Protein AF-0000000072193756 (afdb_homodimer)

InterPro domains:
  IPR000595 Cyclic nucleotide-binding domain [PF00027] (30-117)
  IPR000595 Cyclic nucleotide-binding domain [PS50042] (3-131)
  IPR000595 Cyclic nucleotide-binding domain [SM00100] (12-129)
  IPR000595 Cyclic nucleotide-binding domain [cd00038] (17-125)
  IPR012318 Crp-type HTH domain [PF13545] (149-224)
  IPR012318 Crp-type HTH domain [PS51063] (144-220)
  IPR012318 Crp-type HTH domain [SM00419] (170-218)
  IPR014710 RmlC-like jelly roll fold [G3DSA:2.60.120.10] (6-139)
  IPR018490 Cyclic nucleotide-binding domain superfamily [SSF51206] (18-136)
  IPR036388 Winged helix-like DNA-binding domain superfamily [G3DSA:1.10.10.10] (145-218)
  IPR036390 Winged helix DNA-binding domain superfamily [SSF46785] (145-225)
  IPR050397 Global Transcriptional Regulators in Environmental Response [PTHR24567] (26-228)

pLDDT: mean 81.19, std 16.01, range [28.17, 98.62]

Solvent-accessible surface area (backbone atoms only — not comparable to full-atom values): 24201 Å² total; per-residue (Å²): 123,89,68,69,61,64,57,71,70,60,48,68,42,66,96,39,59,68,56,42,54,56,49,58,70,70,24,48,80,44,82,39,48,58,67,37,68,77,48,47,52,62,36,80,19,52,35,32,37,36,28,70,37,43,36,32,39,33,29,37,68,34,94,86,66,46,51,29,45,80,44,77,44,41,55,33,34,71,47,50,64,51,25,23,87,41,100,39,53,27,81,41,25,33,32,23,74,28,60,24,34,34,30,41,32,45,31,69,60,48,53,51,51,35,66,74,28,50,72,56,42,50,46,52,44,47,52,50,15,38,50,44,53,43,50,51,52,52,52,52,42,61,64,44,55,66,61,39,36,47,41,50,51,55,49,58,60,29,32,76,61,51,68,40,72,70,40,42,78,32,63,41,68,42,84,59,70,52,49,55,58,57,49,9,20,48,47,60,54,48,43,69,58,40,50,51,44,51,50,50,38,32,74,70,54,34,32,45,78,58,90,45,41,43,27,35,46,28,43,53,58,43,51,47,52,52,71,44,72,80,66,82,122,126,88,68,69,60,65,55,72,70,61,49,68,43,67,95,38,58,69,57,43,53,55,48,59,70,71,25,47,81,45,81,39,49,58,68,38,68,77,48,48,51,63,36,81,19,50,35,32,36,37,27,70,36,44,35,32,38,33,29,37,68,33,95,85,67,45,53,30,47,80,43,77,45,42,55,31,35,70,46,52,64,51,25,22,89,42,101,38,53,27,79,42,23,34,31,24,73,28,62,25,33,36,31,41,30,45,30,70,62,49,53,50,50,35,65,73,28,51,72,55,41,51,44,51,43,48,52,50,15,39,49,42,53,45,51,50,51,52,53,49,42,60,67,42,53,67,60,40,35,48,43,51,50,56,48,57,61,29,32,76,61,51,69,42,72,70,39,43,79,32,62,40,68,40,84,59,72,52,50,56,58,56,50,9,20,47,48,59,53,47,42,70,58,40,51,51,46,50,50,49,38,33,74,71,54,36,31,44,76,57,88,46,40,42,27,36,45,28,44,55,59,42,51,47,53,53,70,44,72,80,67,83,120

Secondary structure (DSSP, 8-state):
----GGG----TTTT-HHHHHHHHHHSEEEEE-TT-EEE-TTSB--EEEEEEESEEEEEEE-TTS-EEEEEEEETT-EE-HHHHTTT-B-SSEEEESSSEEEEEEEHHHHHHHHHH-HHHHHHHHHHHHHHHHHHHHHHHHTTS-HHHHHHHHHHHHTHHHHTSGGGGGS-EE-SS---HHHHHHHTTS-HHHHHHHHHHHHHTTSEEEETTEEEES-HHHHHHHHHS-----/----GGG----TTTT-HHHHHHHHHHSEEEEE-TT-EEE-TTSB--EEEEEEESEEEEEEE-TTS-EEEEEEEETT-EE--TTTTTT-B-SSEEEESSSEEEEEEEHHHHHHHHHH-HHHHHHHHHHHHHHHHHHHHHHHHTTS-HHHHHHHHHHHHTHHHHTSGGGGGS-EE-SS---HHHHHHHTTS-HHHHHHHHHHHHHTTSEEEETTEEEES-HHHHHHHHHS-----

Structure (mmCIF, N/CA/C/O backbone):
data_AF-0000000072193756-model_v1
#
loop_
_entity.id
_entity.type
_entity.pdbx_description
1 polymer 'cAMP-binding proteins-catabolite gene activator and regulatory subunit of cAMP-dependent protein kinases'
#
loop_
_atom_site.group_PDB
_atom_site.id
_atom_site.type_symbol
_atom_site.label_atom_id
_atom_site.label_alt_id
_atom_site.label_comp_id
_atom_site.label_asym_id
_atom_site.label_entity_id
_atom_site.label_seq_id
_atom_site.pdbx_PDB_ins_code
_atom_site.Cartn_x
_atom_site.Cartn_y
_atom_site.Cartn_z
_atom_site.occupancy
_atom_site.B_iso_or_equiv
_atom_site.auth_seq_id
_atom_site.auth_comp_id
_atom_site.auth_asym_id
_atom_site.auth_atom_id
_atom_site.pdbx_PDB_model_num
ATOM 1 N N . MET A 1 1 ? -7.652 11.664 -15.828 1 28.17 1 MET A N 1
ATOM 2 C CA . MET A 1 1 ? -8.633 11.367 -14.789 1 28.17 1 MET A CA 1
ATOM 3 C C . MET A 1 1 ? -8.031 10.461 -13.719 1 28.17 1 MET A C 1
ATOM 5 O O . MET A 1 1 ? -7.395 9.453 -14.031 1 28.17 1 MET A O 1
ATOM 9 N N . ARG A 1 2 ? -7.559 10.906 -12.633 1 35.88 2 ARG A N 1
ATOM 10 C CA . ARG A 1 2 ? -6.918 10.188 -11.531 1 35.88 2 ARG A CA 1
ATOM 11 C C . ARG A 1 2 ? -7.707 8.93 -11.172 1 35.88 2 ARG A C 1
ATOM 13 O O . ARG A 1 2 ? -8.875 9.016 -10.797 1 35.88 2 ARG A O 1
ATOM 20 N N . SER A 1 3 ? -7.66 7.91 -11.945 1 38.78 3 SER A N 1
ATOM 21 C CA . SER A 1 3 ? -8.367 6.637 -12.078 1 38.78 3 SER A CA 1
ATOM 22 C C . SER A 1 3 ? -8.555 5.969 -10.719 1 38.78 3 SER A C 1
ATOM 24 O O . SER A 1 3 ? -7.602 5.844 -9.945 1 38.78 3 SER A O 1
ATOM 26 N N . PHE A 1 4 ? -9.734 6.484 -10.109 1 39.06 4 PHE A N 1
ATOM 27 C CA . PHE A 1 4 ? -10.312 5.609 -9.094 1 39.06 4 PHE A CA 1
ATOM 28 C C . PHE A 1 4 ? -10.25 4.152 -9.539 1 39.06 4 PHE A C 1
ATOM 30 O O . PHE A 1 4 ? -11.234 3.42 -9.414 1 39.06 4 PHE A O 1
ATOM 37 N N . TRP A 1 5 ? -9.242 3.873 -10.367 1 43.94 5 TRP A N 1
ATOM 38 C CA . TRP A 1 5 ? -9.008 2.559 -10.953 1 43.94 5 TRP A CA 1
ATOM 39 C C . TRP A 1 5 ? -9.148 1.461 -9.906 1 43.94 5 TRP A C 1
ATOM 41 O O . TRP A 1 5 ? -9.477 0.318 -10.234 1 43.94 5 TRP A O 1
ATOM 51 N N . HIS A 1 6 ? -8.891 1.824 -8.664 1 46.16 6 HIS A N 1
ATOM 52 C CA . HIS A 1 6 ? -8.766 0.816 -7.617 1 46.16 6 HIS A CA 1
ATOM 53 C C . HIS A 1 6 ? -10.133 0.345 -7.141 1 46.16 6 HIS A C 1
ATOM 55 O O . HIS A 1 6 ? -10.234 -0.624 -6.383 1 46.16 6 HIS A O 1
ATOM 61 N N . LEU A 1 7 ? -11.062 1.219 -7.555 1 44.72 7 LEU A N 1
ATOM 62 C CA . LEU A 1 7 ? -12.43 0.83 -7.246 1 44.72 7 LEU A CA 1
ATOM 63 C C . LEU A 1 7 ? -12.867 -0.346 -8.117 1 44.72 7 LEU A C 1
ATOM 65 O O . LEU A 1 7 ? -14.008 -0.806 -8.016 1 44.72 7 LEU A O 1
ATOM 69 N N . GLU A 1 8 ? -12.188 -0.635 -9.102 1 47.22 8 GLU A N 1
ATOM 70 C CA . GLU A 1 8 ? -12.688 -1.6 -10.078 1 47.22 8 GLU A CA 1
ATOM 71 C C . GLU A 1 8 ? -12.992 -2.941 -9.422 1 47.22 8 GLU A C 1
ATOM 73 O O . GLU A 1 8 ? -12.07 -3.662 -9.016 1 47.22 8 GLU A O 1
ATOM 78 N N . LYS A 1 9 ? -14.219 -2.912 -8.758 1 56.91 9 LYS A N 1
ATOM 79 C CA . LYS A 1 9 ? -14.656 -3.982 -7.867 1 56.91 9 LYS A CA 1
ATOM 80 C C . LYS A 1 9 ? -15.344 -5.102 -8.648 1 56.91 9 LYS A C 1
ATOM 82 O O . LYS A 1 9 ? -16.344 -4.871 -9.312 1 56.91 9 LYS A O 1
ATOM 87 N N . GLY A 1 10 ? -14.93 -5.773 -9.672 1 70.69 10 GLY A N 1
ATOM 88 C CA . GLY A 1 10 ? -15.562 -7.051 -9.969 1 70.69 10 GLY A CA 1
ATOM 89 C C . GLY A 1 10 ? -15.359 -8.086 -8.883 1 70.69 10 GLY A C 1
ATOM 90 O O . GLY A 1 10 ? -14.75 -7.797 -7.852 1 70.69 10 GLY A O 1
ATOM 91 N N . ASP A 1 11 ? -16.203 -9.117 -9.086 1 87.81 11 ASP A N 1
ATOM 92 C CA . ASP A 1 11 ? -16.016 -10.242 -8.172 1 87.81 11 ASP A CA 1
ATOM 93 C C . ASP A 1 11 ? -14.609 -10.812 -8.281 1 87.81 11 ASP A C 1
ATOM 95 O O . ASP A 1 11 ? -14.07 -10.961 -9.383 1 87.81 11 ASP A O 1
ATOM 99 N N . PHE A 1 12 ? -14.008 -10.992 -7.145 1 93.5 12 PHE A N 1
ATOM 100 C CA . PHE A 1 12 ? -12.664 -11.562 -7.062 1 93.5 12 PHE A CA 1
ATOM 101 C C . PHE A 1 12 ? -12.539 -12.781 -7.969 1 93.5 12 PHE A C 1
ATOM 103 O O . PHE A 1 12 ? -11.484 -13.023 -8.555 1 93.5 12 PHE A O 1
ATOM 110 N N . PHE A 1 13 ? -13.602 -13.484 -8.125 1 96.06 13 PHE A N 1
ATOM 111 C CA . PHE A 1 13 ? -13.539 -14.758 -8.828 1 96.06 13 PHE A CA 1
ATOM 112 C C . PHE A 1 13 ? -14.07 -14.625 -10.25 1 96.06 13 PHE A C 1
ATOM 114 O O . PHE A 1 13 ? -14.328 -15.633 -10.914 1 96.06 13 PHE A O 1
ATOM 121 N N . ASP A 1 14 ? -14.242 -13.422 -10.656 1 92.25 14 ASP A N 1
ATOM 122 C CA . ASP A 1 14 ? -14.719 -13.242 -12.031 1 92.25 14 ASP A CA 1
ATOM 123 C C . ASP A 1 14 ? -13.789 -13.922 -13.031 1 92.25 14 ASP A C 1
ATOM 125 O O . ASP A 1 14 ? -12.586 -13.648 -13.047 1 92.25 14 ASP A O 1
ATOM 129 N N . GLY A 1 15 ? -14.305 -14.82 -13.875 1 94.19 15 GLY A N 1
ATOM 130 C CA . GLY A 1 15 ? -13.523 -15.5 -14.891 1 94.19 15 GLY A CA 1
ATOM 131 C C . GLY A 1 15 ? -12.867 -16.766 -14.391 1 94.19 15 GLY A C 1
ATOM 132 O O . GLY A 1 15 ? -12.242 -17.5 -15.164 1 94.19 15 GLY A O 1
ATOM 133 N N . ILE A 1 16 ? -12.984 -17.047 -13.133 1 96 16 ILE A N 1
ATOM 134 C CA . ILE A 1 16 ? -12.453 -18.266 -12.539 1 96 16 ILE A CA 1
ATOM 135 C C . ILE A 1 16 ? -13.492 -18.875 -11.586 1 96 16 ILE A C 1
ATOM 137 O O . ILE A 1 16 ? -13.172 -19.172 -10.438 1 96 16 ILE A O 1
ATOM 141 N N . GLU A 1 17 ? -14.602 -19.125 -12.078 1 95.69 17 GLU A N 1
ATOM 142 C CA . GLU A 1 17 ? -15.758 -19.562 -11.297 1 95.69 17 GLU A CA 1
ATOM 143 C C . GLU A 1 17 ? -15.477 -20.906 -10.617 1 95.69 17 GLU A C 1
ATOM 145 O O . GLU A 1 17 ? -15.961 -21.156 -9.516 1 95.69 17 GLU A O 1
ATOM 150 N N . GLU A 1 18 ? -14.711 -21.75 -11.281 1 95.88 18 GLU A N 1
ATOM 151 C CA . GLU A 1 18 ? -14.367 -23.047 -10.68 1 95.88 18 GLU A CA 1
ATOM 152 C C . GLU A 1 18 ? -13.594 -22.859 -9.375 1 95.88 18 GLU A C 1
ATOM 154 O O . GLU A 1 18 ? -13.812 -23.578 -8.414 1 95.88 18 GLU A O 1
ATOM 159 N N . CYS A 1 19 ? -12.734 -21.891 -9.359 1 96.56 19 CYS A N 1
ATOM 160 C CA . CYS A 1 19 ? -11.977 -21.594 -8.148 1 96.56 19 CYS A CA 1
ATOM 161 C C . CYS A 1 19 ? -12.891 -21.094 -7.035 1 96.56 19 CYS A C 1
ATOM 163 O O . CYS A 1 19 ? -12.664 -21.406 -5.863 1 96.56 19 CYS A O 1
ATOM 165 N N . LYS A 1 20 ? -13.898 -20.328 -7.453 1 96.38 20 LYS A N 1
ATOM 166 C CA . LYS A 1 20 ? -14.859 -19.844 -6.465 1 96.38 20 LYS A CA 1
ATOM 167 C C . LYS A 1 20 ? -15.555 -21.016 -5.77 1 96.38 20 LYS A C 1
ATOM 169 O O . LYS A 1 20 ? -15.672 -21.031 -4.543 1 96.38 20 LYS A O 1
ATOM 174 N N . GLU A 1 21 ? -15.977 -21.953 -6.531 1 96.56 21 GLU A N 1
ATOM 175 C CA . GLU A 1 21 ? -16.656 -23.125 -5.992 1 96.56 21 GLU A CA 1
ATOM 176 C C . GLU A 1 21 ? -15.766 -23.891 -5.012 1 96.56 21 GLU A C 1
ATOM 178 O O . GLU A 1 21 ? -16.203 -24.25 -3.922 1 96.56 21 GLU A O 1
ATOM 183 N N . HIS A 1 22 ? -14.516 -24.094 -5.406 1 96.56 22 HIS A N 1
ATOM 184 C CA . HIS A 1 22 ? -13.562 -24.781 -4.539 1 96.56 22 HIS A CA 1
ATOM 185 C C . HIS A 1 22 ? -13.32 -23.984 -3.254 1 96.56 22 HIS A C 1
ATOM 187 O O . HIS A 1 22 ? -13.273 -24.562 -2.166 1 96.56 22 HIS A O 1
ATOM 193 N N . PHE A 1 23 ? -13.18 -22.656 -3.432 1 97.31 23 PHE A N 1
ATOM 194 C CA . PHE A 1 23 ? -12.961 -21.781 -2.289 1 97.31 23 PHE A CA 1
ATOM 195 C C . PHE A 1 23 ? -14.125 -21.859 -1.31 1 97.31 23 PHE A C 1
ATOM 197 O O . PHE A 1 23 ? -13.93 -22.125 -0.121 1 97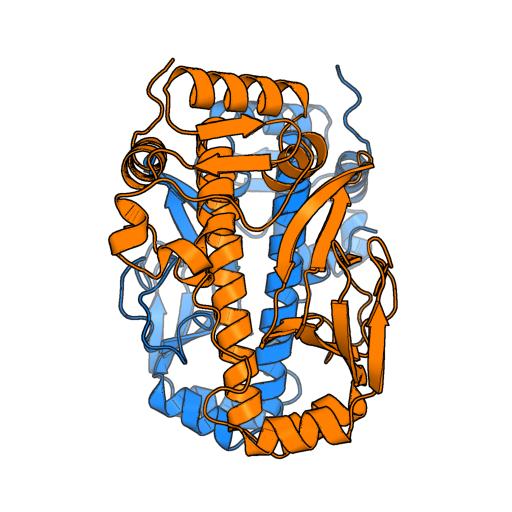.31 23 PHE A O 1
ATOM 204 N N . LEU A 1 24 ? -15.336 -21.688 -1.81 1 97 24 LEU A N 1
ATOM 205 C CA . LEU A 1 24 ? -16.531 -21.656 -0.97 1 97 24 LEU A CA 1
ATOM 206 C C . LEU A 1 24 ? -16.781 -23 -0.307 1 97 24 LEU A C 1
ATOM 208 O O . LEU A 1 24 ? -17.234 -23.062 0.834 1 97 24 LEU A O 1
ATOM 212 N N . HIS A 1 25 ? -16.438 -24.031 -0.999 1 96.31 25 HIS A N 1
ATOM 213 C CA . HIS A 1 25 ? -16.625 -25.375 -0.464 1 96.31 25 HIS A CA 1
ATOM 214 C C . HIS A 1 25 ? -15.703 -25.625 0.723 1 96.31 25 HIS A C 1
ATOM 216 O O . HIS A 1 25 ? -16.062 -26.359 1.653 1 96.31 25 HIS A O 1
ATOM 222 N N . SER A 1 26 ? -14.57 -25.062 0.693 1 97.12 26 SER A N 1
ATOM 223 C CA . SER A 1 26 ? -13.555 -25.328 1.712 1 97.12 26 SER A CA 1
ATOM 224 C C . SER A 1 26 ? -13.602 -24.266 2.812 1 97.12 26 SER A C 1
ATOM 226 O O . SER A 1 26 ? -12.922 -24.406 3.834 1 97.12 26 SER A O 1
ATOM 228 N N . ALA A 1 27 ? -14.398 -23.234 2.6 1 98.19 27 ALA A N 1
ATOM 229 C CA . ALA A 1 27 ? -14.406 -22.094 3.512 1 98.19 27 ALA A CA 1
ATOM 230 C C . ALA A 1 27 ? -15.547 -22.203 4.523 1 98.19 27 ALA A C 1
ATOM 232 O O . ALA A 1 27 ? -16.516 -22.922 4.293 1 98.19 27 ALA A O 1
ATOM 233 N N . GLN A 1 28 ? -15.43 -21.578 5.633 1 98.38 28 GLN A N 1
ATOM 234 C CA . GLN A 1 28 ? -16.469 -21.484 6.652 1 98.38 28 GLN A CA 1
ATOM 235 C C . GLN A 1 28 ? -17.312 -20.219 6.453 1 98.38 28 GLN A C 1
ATOM 237 O O . GLN A 1 28 ? -16.781 -19.109 6.367 1 98.38 28 GLN A O 1
ATOM 242 N N . ARG A 1 29 ? -18.609 -20.453 6.379 1 98.19 29 ARG A N 1
ATOM 243 C CA . ARG A 1 29 ? -19.531 -19.328 6.273 1 98.19 29 ARG A CA 1
ATOM 244 C C . ARG A 1 29 ? -19.75 -18.672 7.633 1 98.19 29 ARG A C 1
ATOM 246 O O . ARG A 1 29 ? -20 -19.359 8.625 1 98.19 29 ARG A O 1
ATOM 253 N N . ILE A 1 30 ? -19.625 -17.344 7.703 1 98.44 30 ILE A N 1
ATOM 254 C CA . ILE A 1 30 ? -19.781 -16.578 8.938 1 98.44 30 ILE A CA 1
ATOM 255 C C . ILE A 1 30 ? -20.766 -15.438 8.727 1 98.44 30 ILE A C 1
ATOM 257 O O . ILE A 1 30 ? -20.641 -14.672 7.77 1 98.44 30 ILE A O 1
ATOM 261 N N . GLU A 1 31 ? -21.719 -15.336 9.555 1 98.38 31 GLU A N 1
ATOM 262 C CA . GLU A 1 31 ? -22.656 -14.219 9.562 1 98.38 31 GLU A CA 1
ATOM 263 C C . GLU A 1 31 ? -22.281 -13.18 10.609 1 98.38 31 GLU A C 1
ATOM 265 O O . GLU A 1 31 ? -22 -13.523 11.758 1 98.38 31 GLU A O 1
ATOM 270 N N . LEU A 1 32 ? -22.25 -11.961 10.148 1 95.25 32 LEU A N 1
ATOM 271 C CA . LEU A 1 32 ? -21.844 -10.859 11.016 1 95.25 32 LEU A CA 1
ATOM 272 C C . LEU A 1 32 ? -22.969 -9.852 11.18 1 95.25 32 LEU A C 1
ATOM 274 O O . LEU A 1 32 ? -23.688 -9.555 10.219 1 95.25 32 LEU A O 1
ATOM 278 N N . LYS A 1 33 ? -23.109 -9.375 12.383 1 91.94 33 LYS A N 1
ATOM 279 C CA . LYS A 1 33 ? -23.938 -8.195 12.617 1 91.94 33 LYS A CA 1
ATOM 280 C C . LYS A 1 33 ? -23.125 -6.914 12.508 1 91.94 33 LYS A C 1
ATOM 282 O O . LYS A 1 33 ? -21.891 -6.953 12.508 1 91.94 33 LYS A O 1
ATOM 287 N N . LYS A 1 34 ? -23.875 -5.875 12.383 1 80.06 34 LYS A N 1
ATOM 288 C CA . LYS A 1 34 ? -23.203 -4.582 12.406 1 80.06 34 LYS A CA 1
ATOM 289 C C . LYS A 1 34 ? -22.312 -4.441 13.641 1 80.06 34 LYS A C 1
ATOM 291 O O . LYS A 1 34 ? -22.719 -4.812 14.742 1 80.06 34 LYS A O 1
ATOM 296 N N . SER A 1 35 ? -21.062 -4.062 13.43 1 82.75 35 SER A N 1
ATOM 297 C CA . SER A 1 35 ? -20.078 -3.715 14.453 1 82.75 35 SER A CA 1
ATOM 298 C C . SER A 1 35 ? -19.328 -4.949 14.938 1 82.75 35 SER A C 1
ATOM 300 O O . SER A 1 35 ? -18.391 -4.84 15.734 1 82.75 35 SER A O 1
ATOM 302 N N . ASP A 1 36 ? -19.734 -6.121 14.438 1 93.69 36 ASP A N 1
ATOM 303 C CA . ASP A 1 36 ? -18.938 -7.305 14.766 1 93.69 36 ASP A CA 1
ATOM 304 C C . ASP A 1 36 ? -17.516 -7.18 14.242 1 93.69 36 ASP A C 1
ATOM 306 O O . ASP A 1 36 ? -17.297 -6.695 13.133 1 93.69 36 ASP A O 1
ATOM 310 N N . ILE A 1 37 ? -16.562 -7.633 15.062 1 95.12 37 ILE A N 1
ATOM 311 C CA . ILE A 1 37 ? -15.148 -7.629 14.68 1 95.12 37 ILE A CA 1
ATOM 312 C C . ILE A 1 37 ? -14.781 -8.969 14.055 1 95.12 37 ILE A C 1
ATOM 314 O O . ILE A 1 37 ? -15.102 -10.023 14.602 1 95.12 37 ILE A O 1
ATOM 318 N N . VAL A 1 38 ? -14.242 -8.906 12.883 1 97.25 38 VAL A N 1
ATOM 319 C CA . VAL A 1 38 ? -13.766 -10.125 12.227 1 97.25 38 VAL A CA 1
ATOM 320 C C . VAL A 1 38 ? -12.438 -10.562 12.852 1 97.25 38 VAL A C 1
ATOM 322 O O . VAL A 1 38 ? -12.266 -11.734 13.188 1 97.25 38 VAL A O 1
ATOM 325 N N . PHE A 1 39 ? -11.5 -9.695 12.93 1 96.81 39 PHE A N 1
ATOM 326 C CA . PHE A 1 39 ? -10.227 -9.891 13.609 1 96.81 39 PHE A CA 1
ATOM 327 C C . PHE A 1 39 ? -9.641 -8.562 14.062 1 96.81 39 PHE A C 1
ATOM 329 O O . PHE A 1 39 ? -10.031 -7.5 13.562 1 96.81 39 PHE A O 1
ATOM 336 N N . PHE A 1 40 ? -8.703 -8.656 15.008 1 93.62 40 PHE A N 1
ATOM 337 C CA . PHE A 1 40 ? -8.016 -7.48 15.531 1 93.62 40 PHE A CA 1
ATOM 338 C C . PHE A 1 40 ? -6.574 -7.438 15.055 1 93.62 40 PHE A C 1
ATOM 340 O O . PHE A 1 40 ? -5.965 -8.477 14.805 1 93.62 40 PHE A O 1
ATOM 347 N N . GLU A 1 41 ? -6.176 -6.223 14.898 1 90.75 41 GLU A N 1
ATOM 348 C CA . GLU A 1 41 ? -4.734 -6.055 14.75 1 90.75 41 GLU A CA 1
ATOM 349 C C . GLU A 1 41 ? -3.977 -6.852 15.812 1 90.75 41 GLU A C 1
ATOM 351 O O . GLU A 1 41 ? -4.363 -6.859 16.984 1 90.75 41 GLU A O 1
ATOM 356 N N . GLY A 1 42 ? -2.91 -7.547 15.352 1 91.81 42 GLY A N 1
ATOM 357 C CA . GLY A 1 42 ? -2.121 -8.344 16.281 1 91.81 42 GLY A CA 1
ATOM 358 C C . GLY A 1 42 ? -2.535 -9.805 16.312 1 91.81 42 GLY A C 1
ATOM 359 O O . GLY A 1 42 ? -1.765 -10.664 16.75 1 91.81 42 GLY A O 1
ATOM 360 N N . ASP A 1 43 ? -3.812 -10.086 15.945 1 93.38 43 ASP A N 1
ATOM 361 C CA . ASP A 1 43 ? -4.266 -11.469 15.867 1 93.38 43 ASP A CA 1
ATOM 362 C C . ASP A 1 43 ? -3.424 -12.273 14.875 1 93.38 43 ASP A C 1
ATOM 364 O O . ASP A 1 43 ? -2.701 -11.695 14.062 1 93.38 43 ASP A O 1
ATOM 368 N N . ALA A 1 44 ? -3.545 -13.602 14.969 1 92.69 44 ALA A N 1
ATOM 369 C CA . ALA A 1 44 ? -2.896 -14.453 13.977 1 92.69 44 ALA A CA 1
ATOM 370 C C . ALA A 1 44 ? -3.496 -14.234 12.594 1 92.69 44 ALA A C 1
ATOM 372 O O . ALA A 1 44 ? -4.715 -14.109 12.453 1 92.69 44 ALA A O 1
ATOM 373 N N . GLY A 1 45 ? -2.678 -14.102 11.602 1 92.12 45 GLY A N 1
ATOM 374 C CA . GLY A 1 45 ? -3.111 -13.875 10.227 1 92.12 45 GLY A CA 1
ATOM 375 C C . GLY A 1 45 ? -3.271 -15.164 9.438 1 92.12 45 GLY A C 1
ATOM 376 O O . GLY A 1 45 ? -2.791 -15.258 8.305 1 92.12 45 GLY A O 1
ATOM 377 N N . GLY A 1 46 ? -3.922 -16.188 9.953 1 93.88 46 GLY A N 1
ATOM 378 C CA . GLY A 1 46 ? -3.885 -17.516 9.367 1 93.88 46 GLY A CA 1
ATOM 379 C C . GLY A 1 46 ? -5.074 -17.812 8.477 1 93.88 46 GLY A C 1
ATOM 380 O O . GLY A 1 46 ? -5.383 -18.969 8.203 1 93.88 46 GLY A O 1
ATOM 381 N N . ALA A 1 47 ? -5.801 -16.75 8.07 1 97.06 47 ALA A N 1
ATOM 382 C CA . ALA A 1 47 ? -6.957 -16.969 7.211 1 97.06 47 ALA A CA 1
ATOM 383 C C . ALA A 1 47 ? -7.215 -15.766 6.309 1 97.06 47 ALA A C 1
ATOM 385 O O . ALA A 1 47 ? -6.777 -14.656 6.609 1 97.06 47 ALA A O 1
ATOM 386 N N . CYS A 1 48 ? -7.816 -16.062 5.168 1 97.75 48 CYS A N 1
ATOM 387 C CA . CYS A 1 48 ? -8.344 -15 4.32 1 97.75 48 CYS A CA 1
ATOM 388 C C . CYS A 1 48 ? -9.867 -15.07 4.242 1 97.75 48 CYS A C 1
ATOM 390 O O . CYS A 1 48 ? -10.469 -16.031 4.719 1 97.75 48 CYS A O 1
ATOM 392 N N . PHE A 1 49 ? -10.477 -14.008 3.719 1 97.62 49 PHE A N 1
ATOM 393 C CA . PHE A 1 49 ? -11.93 -13.875 3.771 1 97.62 49 PHE A CA 1
ATOM 394 C C . PHE A 1 49 ? -12.477 -13.391 2.436 1 97.62 49 PHE A C 1
ATOM 396 O O . PHE A 1 49 ? -11.844 -12.578 1.758 1 97.62 49 PHE A O 1
ATOM 403 N N . TYR A 1 50 ? -13.602 -13.906 2.074 1 97.06 50 TYR A N 1
ATOM 404 C CA . TYR A 1 50 ? -14.383 -13.453 0.924 1 97.06 50 TYR A CA 1
ATOM 405 C C . TYR A 1 50 ? -15.727 -12.875 1.363 1 97.06 50 TYR A C 1
ATOM 407 O O . TYR A 1 50 ? -16.453 -13.5 2.143 1 97.06 50 TYR A O 1
ATOM 415 N N . VAL A 1 51 ? -16.047 -11.648 0.885 1 92.81 51 VAL A N 1
ATOM 416 C CA . VAL A 1 51 ? -17.297 -10.992 1.253 1 92.81 51 VAL A CA 1
ATOM 417 C C . VAL A 1 51 ? -18.406 -11.438 0.309 1 92.81 51 VAL A C 1
ATOM 419 O O . VAL A 1 51 ? -18.406 -11.078 -0.873 1 92.81 51 VAL A O 1
ATOM 422 N N . ALA A 1 52 ? -19.25 -12.195 0.864 1 94.75 52 ALA A N 1
ATOM 423 C CA . ALA A 1 52 ? -20.406 -12.594 0.061 1 94.75 52 ALA A CA 1
ATOM 424 C C . ALA A 1 52 ? -21.438 -11.469 -0.017 1 94.75 52 ALA A C 1
ATOM 426 O O . ALA A 1 52 ? -22.047 -11.234 -1.069 1 94.75 52 ALA A O 1
ATOM 427 N N . SER A 1 53 ? -21.672 -10.82 1.091 1 87.56 53 SER A N 1
ATOM 428 C CA . SER A 1 53 ? -22.562 -9.672 1.18 1 87.56 53 SER A CA 1
ATOM 429 C C . SER A 1 53 ? -22.219 -8.781 2.369 1 87.56 53 SER A C 1
ATOM 431 O O . SER A 1 53 ? -21.609 -9.242 3.336 1 87.56 53 SER A O 1
ATOM 433 N N . GLY A 1 54 ? -22.547 -7.469 2.217 1 80.12 54 GLY A N 1
ATOM 434 C CA . GLY A 1 54 ? -22.344 -6.543 3.322 1 80.12 54 GLY A CA 1
ATOM 435 C C . GLY A 1 54 ? -21.203 -5.57 3.096 1 80.12 54 GLY A C 1
ATOM 436 O O . GLY A 1 54 ? -20.859 -5.262 1.951 1 80.12 54 GLY A O 1
ATOM 437 N N . LEU A 1 55 ? -20.734 -5.008 4.234 1 74.81 55 LEU A N 1
ATOM 438 C CA . LEU A 1 55 ? -19.719 -3.955 4.199 1 74.81 55 LEU A CA 1
ATOM 439 C C . LEU A 1 55 ? -18.797 -4.051 5.406 1 74.81 55 LEU A C 1
ATOM 441 O O . LEU A 1 55 ? -19.25 -4.121 6.547 1 74.81 55 LEU A O 1
ATOM 445 N N . LEU A 1 56 ? -17.516 -4.094 5.055 1 81.94 56 LEU A N 1
ATOM 446 C CA . LEU A 1 56 ? -16.516 -4.168 6.113 1 81.94 56 LEU A CA 1
ATOM 447 C C . LEU A 1 56 ? -15.547 -2.998 6.023 1 81.94 56 LEU A C 1
ATOM 449 O O . LEU A 1 56 ? -15.352 -2.43 4.945 1 81.94 56 LEU A O 1
ATOM 453 N N . ARG A 1 57 ? -15.008 -2.611 7.133 1 75.94 57 ARG A N 1
ATOM 454 C CA . ARG A 1 57 ? -13.898 -1.665 7.141 1 75.94 57 ARG A CA 1
ATOM 455 C C . ARG A 1 57 ? -12.617 -2.334 7.621 1 75.94 57 ARG A C 1
ATOM 457 O O . ARG A 1 57 ? -12.648 -3.189 8.508 1 75.94 57 ARG A O 1
ATOM 464 N N . ILE A 1 58 ? -11.562 -2 6.938 1 84.31 58 ILE A N 1
ATOM 465 C CA . ILE A 1 58 ? -10.211 -2.373 7.324 1 84.31 58 ILE A CA 1
ATOM 466 C C . ILE A 1 58 ? -9.492 -1.164 7.922 1 84.31 58 ILE A C 1
ATOM 468 O O . ILE A 1 58 ? -9.32 -0.141 7.254 1 84.31 58 ILE A O 1
ATOM 472 N N . PHE A 1 59 ? -9.055 -1.274 9.211 1 74.81 59 PHE A N 1
ATOM 473 C CA . PHE A 1 59 ? -8.57 -0.077 9.891 1 74.81 59 PHE A CA 1
ATOM 474 C C . PHE A 1 59 ? -7.484 -0.425 10.898 1 74.81 59 PHE A C 1
ATOM 476 O O . PHE A 1 59 ? -7.281 -1.597 11.227 1 74.81 59 PHE A O 1
ATOM 483 N N . CYS A 1 60 ? -6.734 0.579 11.25 1 78.38 60 CYS A N 1
ATOM 484 C CA . CYS A 1 60 ? -5.77 0.446 12.336 1 78.38 60 CYS A CA 1
ATOM 485 C C . CYS A 1 60 ? -5.922 1.582 13.336 1 78.38 60 CYS A C 1
ATOM 487 O O . CYS A 1 60 ? -6.582 2.584 13.055 1 78.38 60 CYS A O 1
ATOM 489 N N . VAL A 1 61 ? -5.535 1.281 14.555 1 65.75 61 VAL A N 1
ATOM 490 C CA . VAL A 1 61 ? -5.523 2.311 15.586 1 65.75 61 VAL A CA 1
ATOM 491 C C . VAL A 1 61 ? -4.113 2.879 15.734 1 65.75 61 VAL A C 1
ATOM 493 O O . VAL A 1 61 ? -3.152 2.131 15.922 1 65.75 61 VAL A O 1
ATOM 496 N N . THR A 1 62 ? -4.016 4.16 15.445 1 60.31 62 THR A N 1
ATOM 497 C CA . THR A 1 62 ? -2.715 4.812 15.562 1 60.31 62 THR A CA 1
ATOM 498 C C . THR A 1 62 ? -2.223 4.789 17 1 60.31 62 THR A C 1
ATOM 500 O O . THR A 1 62 ? -2.973 4.434 17.922 1 60.31 62 THR A O 1
ATOM 503 N N . GLU A 1 63 ? -0.947 5.082 17.094 1 56.06 63 GLU A N 1
ATOM 504 C CA . GLU A 1 63 ? -0.366 5.152 18.422 1 56.06 63 GLU A CA 1
ATOM 505 C C . GLU A 1 63 ? -1.094 6.18 19.297 1 56.06 63 GLU A C 1
ATOM 507 O O . GLU A 1 63 ? -1.186 6.02 20.516 1 56.06 63 GLU A O 1
ATOM 512 N N . ALA A 1 64 ? -1.624 7.148 18.703 1 51.62 64 ALA A N 1
ATOM 513 C CA . ALA A 1 64 ? -2.348 8.195 19.422 1 51.62 64 ALA A CA 1
ATOM 514 C C . ALA A 1 64 ? -3.781 7.766 19.719 1 51.62 64 ALA A C 1
ATOM 516 O O . ALA A 1 64 ? -4.559 8.531 20.297 1 51.62 64 ALA A O 1
ATOM 517 N N . GLY A 1 65 ? -4.051 6.59 19.375 1 57.31 65 GLY A N 1
ATOM 518 C CA . GLY A 1 65 ? -5.383 6.066 19.641 1 57.31 65 GLY A CA 1
ATOM 519 C C . GLY A 1 65 ? -6.391 6.43 18.562 1 57.31 65 GLY A C 1
ATOM 520 O O . GLY A 1 65 ? -7.578 6.129 18.703 1 57.31 65 GLY A O 1
ATOM 521 N N . LYS A 1 66 ? -5.93 7.141 17.672 1 58.78 66 LYS A N 1
ATOM 522 C CA . LYS A 1 66 ? -6.805 7.52 16.562 1 58.78 66 LYS A CA 1
ATOM 523 C C . LYS A 1 66 ? -6.922 6.395 15.539 1 58.78 66 LYS A C 1
ATOM 525 O O . LYS A 1 66 ? -5.945 5.691 15.273 1 58.78 66 LYS A O 1
ATOM 530 N N . GLU A 1 67 ? -8.211 6.219 15.031 1 60.41 67 GLU A N 1
ATOM 531 C CA . GLU A 1 67 ? -8.43 5.188 14.023 1 60.41 67 GLU A CA 1
ATOM 532 C C . GLU A 1 67 ? -8.148 5.715 12.625 1 60.41 67 GLU A C 1
ATOM 534 O O . GLU A 1 67 ? -8.469 6.863 12.312 1 60.41 67 GLU A O 1
ATOM 539 N N . SER A 1 68 ? -7.41 4.914 11.852 1 65.5 68 SER A N 1
ATOM 540 C CA . SER A 1 68 ? -7.184 5.18 10.438 1 65.5 68 SER A CA 1
ATOM 541 C C . SER A 1 68 ? -7.715 4.043 9.57 1 65.5 68 SER A C 1
ATOM 543 O O . SER A 1 68 ? -7.297 2.895 9.711 1 65.5 68 SER A O 1
ATOM 545 N N . THR A 1 69 ? -8.758 4.375 8.758 1 62.03 69 THR A N 1
ATOM 546 C CA . THR A 1 69 ? -9.336 3.369 7.871 1 62.03 69 THR A CA 1
ATOM 547 C C . THR A 1 69 ? -8.586 3.328 6.543 1 62.03 69 THR A C 1
ATOM 549 O O . THR A 1 69 ? -8.422 4.359 5.887 1 62.03 69 THR A O 1
ATOM 552 N N . PHE A 1 70 ? -8.141 2.148 6.18 1 66.38 70 PHE A N 1
ATOM 553 C CA . PHE A 1 70 ? -7.348 1.963 4.973 1 66.38 70 PHE A CA 1
ATOM 554 C C . PHE A 1 70 ? -8.242 1.604 3.789 1 66.38 70 PHE A C 1
ATOM 556 O O . PHE A 1 70 ? -8 2.053 2.666 1 66.38 70 PHE A O 1
ATOM 563 N N . PHE A 1 71 ? -9.242 0.654 4.078 1 69.25 71 PHE A N 1
ATOM 564 C CA . PHE A 1 71 ? -10.047 0.109 2.99 1 69.25 71 PHE A CA 1
ATOM 565 C C . PHE A 1 71 ? -11.461 -0.199 3.469 1 69.25 71 PHE A C 1
ATOM 567 O O . PHE A 1 71 ? -11.68 -0.445 4.656 1 69.25 71 PHE A O 1
ATOM 574 N N . LEU A 1 72 ? -12.32 -0.016 2.52 1 69.44 72 LEU A N 1
ATOM 575 C CA . LEU A 1 72 ? -13.617 -0.669 2.633 1 69.44 72 LEU A CA 1
ATOM 576 C C . LEU A 1 72 ? -13.68 -1.916 1.756 1 69.44 72 LEU A C 1
ATOM 578 O O . LEU A 1 72 ? -13.047 -1.964 0.696 1 69.44 72 LEU A O 1
ATOM 582 N N . ARG A 1 73 ? -14.312 -2.951 2.289 1 80.38 73 ARG A N 1
ATOM 583 C CA . ARG A 1 73 ? -14.523 -4.18 1.525 1 80.38 73 ARG A CA 1
ATOM 584 C C . ARG A 1 73 ? -16 -4.48 1.37 1 80.38 73 ARG A C 1
ATOM 586 O O . ARG A 1 73 ? -16.766 -4.434 2.344 1 80.38 73 ARG A O 1
ATOM 593 N N . THR A 1 74 ? -16.406 -4.688 0.128 1 79.06 74 THR A N 1
ATOM 594 C CA . THR A 1 74 ? -17.797 -4.969 -0.188 1 79.06 74 THR A CA 1
ATOM 595 C C . THR A 1 74 ? -17.938 -6.332 -0.857 1 79.06 74 THR A C 1
ATOM 597 O O . THR A 1 74 ? -16.938 -7.047 -1.035 1 79.06 74 THR A O 1
ATOM 600 N N . ALA A 1 75 ? -19.172 -6.68 -1.226 1 83.88 75 ALA A N 1
ATOM 601 C CA . ALA A 1 75 ? -19.484 -7.969 -1.834 1 83.88 75 ALA A CA 1
ATOM 602 C C . ALA A 1 75 ? -18.562 -8.258 -3.016 1 83.88 75 ALA A C 1
ATOM 604 O O . ALA A 1 75 ? -18.328 -7.383 -3.857 1 83.88 75 ALA A O 1
ATOM 605 N N . GLY A 1 76 ? -18 -9.492 -3.037 1 89.25 76 GLY A N 1
ATOM 606 C CA . GLY A 1 76 ? -17.156 -9.914 -4.145 1 89.25 76 GLY A CA 1
ATOM 607 C C . GLY A 1 76 ? -15.688 -9.695 -3.883 1 89.25 76 GLY A C 1
ATOM 608 O O . GLY A 1 76 ? -14.836 -10.148 -4.66 1 89.25 76 GLY A O 1
ATOM 609 N N . GLU A 1 77 ? -15.398 -9.062 -2.797 1 88.94 77 GLU A N 1
ATOM 610 C CA . GLU A 1 77 ? -14 -8.75 -2.521 1 88.94 77 GLU A CA 1
ATOM 611 C C . GLU A 1 77 ? -13.391 -9.75 -1.538 1 88.94 77 GLU A C 1
ATOM 613 O O . GLU A 1 77 ? -14.109 -10.375 -0.755 1 88.94 77 GLU A O 1
ATOM 618 N N . ILE A 1 78 ? -12.086 -9.922 -1.65 1 94.81 78 ILE A N 1
ATOM 619 C CA . ILE A 1 78 ? -11.32 -10.758 -0.728 1 94.81 78 ILE A CA 1
ATOM 620 C C . ILE A 1 78 ? -10.445 -9.883 0.161 1 94.81 78 ILE A C 1
ATOM 622 O O . ILE A 1 78 ? -10.023 -8.797 -0.251 1 94.81 78 ILE A O 1
ATOM 626 N N . PHE A 1 79 ? -10.258 -10.32 1.413 1 93.81 79 PHE A N 1
ATOM 627 C CA . PHE A 1 79 ? -9.352 -9.578 2.293 1 93.81 79 PHE A CA 1
ATOM 628 C C . PHE A 1 79 ? -8.617 -10.531 3.229 1 93.81 79 PHE A C 1
ATOM 630 O O . PHE A 1 79 ? -8.852 -11.742 3.211 1 93.81 79 PHE A O 1
ATOM 637 N N . GLY A 1 80 ? -7.598 -10.016 3.922 1 94.81 80 GLY A N 1
ATOM 638 C CA . GLY A 1 80 ? -6.746 -10.836 4.77 1 94.81 80 GLY A CA 1
ATOM 639 C C . GLY A 1 80 ? -5.609 -11.492 4.012 1 94.81 80 GLY A C 1
ATOM 640 O O . GLY A 1 80 ? -5.109 -12.547 4.422 1 94.81 80 GLY A O 1
ATOM 641 N N . LEU A 1 81 ? -5.215 -10.898 2.982 1 94.12 81 LEU A N 1
ATOM 642 C CA . LEU A 1 81 ? -4.262 -11.523 2.072 1 94.12 81 LEU A CA 1
ATOM 643 C C . LEU A 1 81 ? -2.828 -11.219 2.492 1 94.12 81 LEU A C 1
ATOM 645 O O . LEU A 1 81 ? -1.924 -12.031 2.258 1 94.12 81 LEU A O 1
ATOM 649 N N . SER A 1 82 ? -2.598 -10.133 3.123 1 91.5 82 SER A N 1
ATOM 650 C CA . SER A 1 82 ? -1.247 -9.625 3.344 1 91.5 82 SER A CA 1
ATOM 651 C C . SER A 1 82 ? -0.439 -10.57 4.227 1 91.5 82 SER A C 1
ATOM 653 O O . SER A 1 82 ? 0.781 -10.672 4.086 1 91.5 82 SER A O 1
ATOM 655 N N . GLU A 1 83 ? -1.096 -11.25 5.141 1 92.19 83 GLU A N 1
ATOM 656 C CA . GLU A 1 83 ? -0.379 -12.07 6.109 1 92.19 83 GLU A CA 1
ATOM 657 C C . GLU A 1 83 ? -0.672 -13.555 5.895 1 92.19 83 GLU A C 1
ATOM 659 O O . GLU A 1 83 ? -0.009 -14.414 6.477 1 92.19 83 GLU A O 1
ATOM 664 N N . VAL A 1 84 ? -1.594 -13.828 5.031 1 93.81 84 VAL A N 1
ATOM 665 C CA . VAL A 1 84 ? -2.199 -15.156 5.027 1 93.81 84 VAL A CA 1
ATOM 666 C C . VAL A 1 84 ? -1.146 -16.203 4.68 1 93.81 84 VAL A C 1
ATOM 668 O O . VAL A 1 84 ? -1.184 -17.328 5.191 1 93.81 84 VAL A O 1
ATOM 671 N N . LEU A 1 85 ? -0.225 -15.875 3.85 1 94.5 85 LEU A N 1
ATOM 672 C CA . LEU A 1 85 ? 0.761 -16.875 3.445 1 94.5 85 LEU A CA 1
ATOM 673 C C . LEU A 1 85 ? 2.043 -16.734 4.258 1 94.5 85 LEU A C 1
ATOM 675 O O . LEU A 1 85 ? 3.051 -17.375 3.955 1 94.5 85 LEU A O 1
ATOM 679 N N . GLN A 1 86 ? 1.973 -15.805 5.16 1 88.38 86 GLN A N 1
ATOM 680 C CA . GLN A 1 86 ? 3.107 -15.586 6.051 1 88.38 86 GLN A CA 1
ATOM 681 C C . GLN A 1 86 ? 2.713 -15.805 7.508 1 88.38 86 GLN A C 1
ATOM 683 O O . GLN A 1 86 ? 1.528 -15.766 7.852 1 88.38 86 GLN A O 1
ATOM 688 N N . ASP A 1 87 ? 3.615 -16.234 8.266 1 84.56 87 ASP A N 1
ATOM 689 C CA . ASP A 1 87 ? 3.361 -16.391 9.695 1 84.56 87 ASP A CA 1
ATOM 690 C C . ASP A 1 87 ? 3.578 -15.086 10.445 1 84.56 87 ASP A C 1
ATOM 692 O O . ASP A 1 87 ? 4.504 -14.969 11.25 1 84.56 87 ASP A O 1
ATOM 696 N N . LEU A 1 88 ? 2.756 -14.109 10.141 1 87 88 LEU A N 1
ATOM 697 C CA . LEU A 1 88 ? 2.828 -12.789 10.758 1 87 88 LEU A CA 1
ATOM 698 C C . LEU A 1 88 ? 1.48 -12.391 11.352 1 87 88 LEU A C 1
ATOM 700 O O . LEU A 1 88 ? 0.431 -12.812 10.859 1 87 88 LEU A O 1
ATOM 704 N N . PRO A 1 89 ? 1.528 -11.609 12.391 1 91.5 89 PRO A N 1
ATOM 705 C CA . PRO A 1 89 ? 0.269 -11.125 12.961 1 91.5 89 PRO A CA 1
ATOM 706 C C . PRO A 1 89 ? -0.438 -10.117 12.062 1 91.5 89 PRO A C 1
ATOM 708 O O . PRO A 1 89 ? 0.212 -9.438 11.258 1 91.5 89 PRO A O 1
ATOM 711 N N . ARG A 1 90 ? -1.717 -10.047 12.242 1 93.06 90 ARG A N 1
ATOM 712 C CA . ARG A 1 90 ? -2.506 -9.062 11.516 1 93.06 90 ARG A CA 1
ATOM 713 C C . ARG A 1 90 ? -1.992 -7.652 11.773 1 93.06 90 ARG A C 1
ATOM 715 O O . ARG A 1 90 ? -1.65 -7.309 12.906 1 93.06 90 ARG A O 1
ATOM 722 N N . LYS A 1 91 ? -1.95 -6.883 10.742 1 87.81 91 LYS A N 1
ATOM 723 C CA . LYS A 1 91 ? -1.484 -5.508 10.867 1 87.81 91 LYS A CA 1
ATOM 724 C C . LYS A 1 91 ? -2.654 -4.543 11.039 1 87.81 91 LYS A C 1
ATOM 726 O O . LYS A 1 91 ? -2.469 -3.404 11.469 1 87.81 91 LYS A O 1
ATOM 731 N N . VAL A 1 92 ? -3.746 -5.016 10.617 1 87.69 92 VAL A N 1
ATOM 732 C CA . VAL A 1 92 ? -4.945 -4.188 10.664 1 87.69 92 VAL A CA 1
ATOM 733 C C . VAL A 1 92 ? -6.09 -4.969 11.305 1 87.69 92 VAL A C 1
ATOM 735 O O . VAL A 1 92 ? -5.969 -6.172 11.547 1 87.69 92 VAL A O 1
ATOM 738 N N . SER A 1 93 ? -7.141 -4.199 11.641 1 89.81 93 SER A N 1
ATOM 739 C CA . SER A 1 93 ? -8.391 -4.793 12.102 1 89.81 93 SER A CA 1
ATOM 740 C C . SER A 1 93 ? -9.453 -4.758 11.008 1 89.81 93 SER A C 1
ATOM 742 O O . SER A 1 93 ? -9.359 -3.971 10.07 1 89.81 93 SER A O 1
ATOM 744 N N . ALA A 1 94 ? -10.414 -5.668 11.133 1 91.69 94 ALA A N 1
ATOM 745 C CA . ALA A 1 94 ? -11.555 -5.707 10.227 1 91.69 94 ALA A CA 1
ATOM 746 C C . ALA A 1 94 ? -12.875 -5.758 11 1 91.69 94 ALA A C 1
ATOM 748 O O . ALA A 1 94 ? -13.008 -6.539 11.945 1 91.69 94 ALA A O 1
ATOM 749 N N . GLN A 1 95 ? -13.766 -4.871 10.609 1 86.06 95 GLN A N 1
ATOM 750 C CA . GLN A 1 95 ? -15.039 -4.758 11.312 1 86.06 95 GLN A CA 1
ATOM 751 C C . GLN A 1 95 ? -16.203 -4.617 10.328 1 86.06 95 GLN A C 1
ATOM 753 O O . GLN A 1 95 ? -16.078 -3.916 9.32 1 86.06 95 GLN A O 1
ATOM 758 N N . ALA A 1 96 ? -17.328 -5.312 10.711 1 86.06 96 ALA A N 1
ATOM 759 C CA . ALA A 1 96 ? -18.531 -5.148 9.914 1 86.06 96 ALA A CA 1
ATOM 760 C C . ALA A 1 96 ? -19.188 -3.801 10.18 1 86.06 96 ALA A C 1
ATOM 762 O O . ALA A 1 96 ? -19.406 -3.43 11.336 1 86.06 96 ALA A O 1
ATOM 763 N N . LEU A 1 97 ? -19.391 -3.072 9.117 1 70.38 97 LEU A N 1
ATOM 764 C CA . LEU A 1 97 ? -20.094 -1.801 9.242 1 70.38 97 LEU A CA 1
ATOM 765 C C . LEU A 1 97 ? -21.594 -1.989 9.031 1 70.38 97 LEU A C 1
ATOM 767 O O . LEU A 1 97 ? -22.375 -1.062 9.25 1 70.38 97 LEU A O 1
ATOM 771 N N . ALA A 1 98 ? -22.047 -3.115 8.578 1 71.19 98 ALA A N 1
ATOM 772 C CA . ALA A 1 98 ? -23.438 -3.547 8.375 1 71.19 98 ALA A CA 1
ATOM 773 C C . ALA A 1 98 ? -23.562 -5.062 8.492 1 71.19 98 ALA A C 1
ATOM 775 O O . ALA A 1 98 ? -22.547 -5.77 8.586 1 71.19 98 ALA A O 1
ATOM 776 N N . ALA A 1 99 ? -24.812 -5.477 8.523 1 85.19 99 ALA A N 1
ATOM 777 C CA . ALA A 1 99 ? -25 -6.922 8.438 1 85.19 99 ALA A CA 1
ATOM 778 C C . ALA A 1 99 ? -24.281 -7.492 7.219 1 85.19 99 ALA A C 1
ATOM 780 O O . ALA A 1 99 ? -24.422 -6.98 6.105 1 85.19 99 ALA A O 1
ATOM 781 N N . SER A 1 100 ? -23.375 -8.5 7.488 1 88.31 100 SER A N 1
ATOM 782 C CA . SER A 1 100 ? -22.516 -9.008 6.426 1 88.31 100 SER A CA 1
ATOM 783 C C . SER A 1 100 ? -22.406 -10.531 6.477 1 88.31 100 SER A C 1
ATOM 785 O O . SER A 1 100 ? -22.625 -11.141 7.531 1 88.31 100 SER A O 1
ATOM 787 N N . VAL A 1 101 ? -22.219 -11.141 5.355 1 96.56 101 VAL A N 1
ATOM 788 C CA . VAL A 1 101 ? -21.891 -12.555 5.234 1 96.56 101 VAL A CA 1
ATOM 789 C C . VAL A 1 101 ? -20.516 -12.711 4.582 1 96.56 101 VAL A C 1
ATOM 791 O O . VAL A 1 101 ? -20.281 -12.18 3.494 1 96.56 101 VAL A O 1
ATOM 794 N N . ILE A 1 102 ? -19.609 -13.414 5.266 1 97.5 102 ILE A N 1
ATOM 795 C CA . ILE A 1 102 ? -18.266 -13.609 4.73 1 97.5 102 ILE A CA 1
ATOM 796 C C . ILE A 1 102 ? -17.922 -15.094 4.762 1 97.5 102 ILE A C 1
ATOM 798 O O . ILE A 1 102 ? -18.578 -15.883 5.445 1 97.5 102 ILE A O 1
ATOM 802 N N . PHE A 1 103 ? -16.984 -15.523 3.99 1 98.62 103 PHE A N 1
ATOM 803 C CA . PHE A 1 103 ? -16.422 -16.875 3.996 1 98.62 103 PHE A CA 1
ATOM 804 C C . PHE A 1 103 ? -14.953 -16.844 4.426 1 98.62 103 PHE A C 1
ATOM 806 O O . PHE A 1 103 ? -14.164 -16.062 3.889 1 98.62 103 PHE A O 1
ATOM 813 N N . ARG A 1 104 ? -14.633 -17.594 5.406 1 98.5 104 ARG A N 1
ATOM 814 C CA . ARG A 1 104 ? -13.289 -17.672 5.977 1 98.5 104 ARG A CA 1
ATOM 815 C C . ARG A 1 104 ? -12.562 -18.922 5.484 1 98.5 104 ARG A C 1
ATOM 817 O O . ARG A 1 104 ? -13.086 -20.031 5.578 1 98.5 104 ARG A O 1
ATOM 824 N N . LEU A 1 105 ? -11.391 -18.812 4.926 1 98.31 105 LEU A N 1
ATOM 825 C CA . LEU A 1 105 ? -10.562 -19.938 4.488 1 98.31 105 LEU A CA 1
ATOM 826 C C . LEU A 1 105 ? -9.203 -19.906 5.168 1 98.31 105 LEU A C 1
ATOM 828 O O . LEU A 1 105 ? -8.508 -18.891 5.129 1 98.31 105 LEU A O 1
ATOM 832 N N . ASP A 1 106 ? -8.805 -20.984 5.805 1 97.19 106 ASP A N 1
ATOM 833 C CA . ASP A 1 106 ? -7.543 -21.031 6.535 1 97.19 106 ASP A CA 1
ATOM 834 C C . ASP A 1 106 ? -6.355 -21.047 5.578 1 97.19 106 ASP A C 1
ATOM 836 O O . ASP A 1 106 ? -6.516 -21.344 4.391 1 97.19 106 ASP A O 1
ATOM 840 N N . ARG A 1 107 ? -5.215 -20.797 6.117 1 97.06 107 ARG A N 1
ATOM 841 C CA . ARG A 1 107 ? -3.979 -20.672 5.355 1 97.06 107 ARG A CA 1
ATOM 842 C C . ARG A 1 107 ? -3.68 -21.938 4.559 1 97.06 107 ARG A C 1
ATOM 844 O O . ARG A 1 107 ? -3.381 -21.859 3.363 1 97.06 107 ARG A O 1
ATOM 851 N N . GLN A 1 108 ? -3.719 -23.047 5.191 1 96.69 108 GLN A N 1
ATOM 852 C CA . GLN A 1 108 ? -3.336 -24.297 4.547 1 96.69 108 GLN A CA 1
ATOM 853 C C . GLN A 1 108 ? -4.219 -24.578 3.334 1 96.69 108 GLN A C 1
ATOM 855 O O . GLN A 1 108 ? -3.717 -24.922 2.264 1 96.69 108 GLN A O 1
ATOM 860 N N . ALA A 1 109 ? -5.5 -24.406 3.508 1 97.56 109 ALA A N 1
ATOM 861 C CA . ALA A 1 109 ? -6.438 -24.641 2.412 1 97.56 109 ALA A CA 1
ATOM 862 C C . ALA A 1 109 ? -6.23 -23.625 1.289 1 97.56 109 ALA A C 1
ATOM 864 O O . ALA A 1 109 ? -6.266 -23.984 0.109 1 97.56 109 ALA A O 1
ATOM 865 N N . PHE A 1 110 ? -6.055 -22.406 1.656 1 97.88 110 PHE A N 1
ATOM 866 C CA . PHE A 1 110 ? -5.848 -21.344 0.666 1 97.88 110 PHE A CA 1
ATOM 867 C C . PHE A 1 110 ? -4.551 -21.578 -0.107 1 97.88 110 PHE A C 1
ATOM 869 O O . PHE A 1 110 ? -4.535 -21.5 -1.336 1 97.88 110 PHE A O 1
ATOM 876 N N . ASP A 1 111 ? -3.492 -21.891 0.636 1 97.88 111 ASP A N 1
ATOM 877 C CA . ASP A 1 111 ? -2.199 -22.188 0.033 1 97.88 111 ASP A CA 1
ATOM 878 C C . ASP A 1 111 ? -2.311 -23.359 -0.944 1 97.88 111 ASP A C 1
ATOM 880 O O . ASP A 1 111 ? -1.744 -23.312 -2.037 1 97.88 111 ASP A O 1
ATOM 884 N N . GLY A 1 112 ? -3.059 -24.344 -0.577 1 97.62 112 GLY A N 1
ATOM 885 C CA . GLY A 1 112 ? -3.305 -25.484 -1.446 1 97.62 112 GLY A CA 1
ATOM 886 C C . GLY A 1 112 ? -4.066 -25.125 -2.707 1 97.62 112 GLY A C 1
ATOM 887 O O . GLY A 1 112 ? -3.73 -25.578 -3.797 1 97.62 112 GLY A O 1
ATOM 888 N N . LEU A 1 113 ? -5.059 -24.312 -2.574 1 97.44 113 LEU A N 1
ATOM 889 C CA . LEU A 1 113 ? -5.844 -23.891 -3.727 1 97.44 113 LEU A CA 1
ATOM 890 C C . LEU A 1 113 ? -4.98 -23.094 -4.707 1 97.44 113 LEU A C 1
ATOM 892 O O . LEU A 1 113 ? -5.082 -23.281 -5.922 1 97.44 113 LEU A O 1
ATOM 896 N N . LEU A 1 114 ? -4.164 -22.234 -4.172 1 97.88 114 LEU A N 1
ATOM 897 C CA . LEU A 1 114 ? -3.273 -21.438 -5 1 97.88 114 LEU A CA 1
ATOM 898 C C . LEU A 1 114 ? -2.289 -22.312 -5.762 1 97.88 114 LEU A C 1
ATOM 900 O O . LEU A 1 114 ? -2.029 -22.078 -6.941 1 97.88 114 LEU A O 1
ATOM 904 N N . SER A 1 115 ? -1.758 -23.297 -5.098 1 97.62 115 SER A N 1
ATOM 905 C CA . SER A 1 115 ? -0.735 -24.156 -5.691 1 97.62 115 SER A CA 1
ATOM 906 C C . SER A 1 115 ? -1.306 -24.984 -6.836 1 97.62 115 SER A C 1
ATOM 908 O O . SER A 1 115 ? -0.579 -25.359 -7.754 1 97.62 115 SER A O 1
ATOM 910 N N . ARG A 1 116 ? -2.598 -25.141 -6.793 1 96.31 116 ARG A N 1
ATOM 911 C CA . ARG A 1 116 ? -3.229 -26 -7.789 1 96.31 116 ARG A CA 1
ATOM 912 C C . ARG A 1 116 ? -3.84 -25.172 -8.914 1 96.31 116 ARG A C 1
ATOM 914 O O . ARG A 1 116 ? -4.176 -25.703 -9.977 1 96.31 116 ARG A O 1
ATOM 921 N N . ASN A 1 117 ? -3.98 -23.953 -8.68 1 97.38 117 ASN A N 1
ATOM 922 C CA . ASN A 1 117 ? -4.664 -23.078 -9.625 1 97.38 117 ASN A CA 1
ATOM 923 C C . ASN A 1 117 ? -3.914 -21.766 -9.828 1 97.38 117 ASN A C 1
ATOM 925 O O . ASN A 1 117 ? -4.141 -20.797 -9.094 1 97.38 117 ASN A O 1
ATOM 929 N N . TYR A 1 118 ? -3.139 -21.688 -10.914 1 97.5 118 TYR A N 1
ATOM 930 C CA . TYR A 1 118 ? -2.361 -20.484 -11.156 1 97.5 118 TYR A CA 1
ATOM 931 C C . TYR A 1 118 ? -3.275 -19.297 -11.43 1 97.5 118 TYR A C 1
ATOM 933 O O . TYR A 1 118 ? -2.971 -18.172 -11.031 1 97.5 118 TYR A O 1
ATOM 941 N N . ALA A 1 119 ? -4.371 -19.547 -12.055 1 97.25 119 ALA A N 1
ATOM 942 C CA . ALA A 1 119 ? -5.293 -18.438 -12.328 1 97.25 119 ALA A CA 1
ATOM 943 C C . ALA A 1 119 ? -5.703 -17.734 -11.039 1 97.25 119 ALA A C 1
ATOM 945 O O . ALA A 1 119 ? -5.867 -16.516 -11.016 1 97.25 119 ALA A O 1
ATOM 946 N N . LEU A 1 120 ? -5.863 -18.5 -10.008 1 97.44 120 LEU A N 1
ATOM 947 C CA . LEU A 1 120 ? -6.203 -17.938 -8.711 1 97.44 120 LEU A CA 1
ATOM 948 C C . LEU A 1 120 ? -5.027 -17.156 -8.125 1 97.44 120 LEU A C 1
ATOM 950 O O . LEU A 1 120 ? -5.195 -16.062 -7.617 1 97.44 120 LEU A O 1
ATOM 954 N N . ALA A 1 121 ? -3.83 -17.75 -8.195 1 97.88 121 ALA A N 1
ATOM 955 C CA . ALA A 1 121 ? -2.633 -17.078 -7.711 1 97.88 121 ALA A CA 1
ATOM 956 C C . ALA A 1 121 ? -2.42 -15.75 -8.453 1 97.88 121 ALA A C 1
ATOM 958 O O . ALA A 1 121 ? -2.1 -14.734 -7.832 1 97.88 121 ALA A O 1
ATOM 959 N N . ARG A 1 122 ? -2.633 -15.836 -9.734 1 97.25 122 ARG A N 1
ATOM 960 C CA . ARG A 1 122 ? -2.506 -14.648 -10.57 1 97.25 122 ARG A CA 1
ATOM 961 C C . ARG A 1 122 ? -3.508 -13.578 -10.156 1 97.25 122 ARG A C 1
ATOM 963 O O . ARG A 1 122 ? -3.176 -12.391 -10.117 1 97.25 122 ARG A O 1
ATOM 970 N N . ARG A 1 123 ? -4.703 -13.953 -9.859 1 95.75 123 ARG A N 1
ATOM 971 C CA . ARG A 1 123 ? -5.734 -13.023 -9.398 1 95.75 123 ARG A CA 1
ATOM 972 C C . ARG A 1 123 ? -5.336 -12.375 -8.078 1 95.75 123 ARG A C 1
ATOM 974 O O . ARG A 1 123 ? -5.516 -11.164 -7.898 1 95.75 123 ARG A O 1
ATOM 981 N N . VAL A 1 124 ? -4.758 -13.172 -7.188 1 96.38 124 VAL A N 1
ATOM 982 C CA . VAL A 1 124 ? -4.297 -12.633 -5.91 1 96.38 124 VAL A CA 1
ATOM 983 C C . VAL A 1 124 ? -3.217 -11.586 -6.156 1 96.38 124 VAL A C 1
ATOM 985 O O . VAL A 1 124 ? -3.264 -10.492 -5.582 1 96.38 124 VAL A O 1
ATOM 988 N N . ILE A 1 125 ? -2.291 -11.898 -7.012 1 96.38 125 ILE A N 1
ATOM 989 C CA . ILE A 1 125 ? -1.193 -10.992 -7.328 1 96.38 125 ILE A CA 1
ATOM 990 C C . ILE A 1 125 ? -1.748 -9.695 -7.906 1 96.38 125 ILE A C 1
ATOM 992 O O . ILE A 1 125 ? -1.351 -8.602 -7.488 1 96.38 125 ILE A O 1
ATOM 996 N N . THR A 1 126 ? -2.727 -9.805 -8.789 1 93.88 126 THR A N 1
ATOM 997 C CA . THR A 1 126 ? -3.252 -8.617 -9.453 1 93.88 126 THR A CA 1
ATOM 998 C C . THR A 1 126 ? -4.082 -7.773 -8.492 1 93.88 126 THR A C 1
ATOM 1000 O O . THR A 1 126 ? -4.02 -6.543 -8.523 1 93.88 126 THR A O 1
ATOM 1003 N N . VAL A 1 127 ? -4.797 -8.383 -7.625 1 91.88 127 VAL A N 1
ATOM 1004 C CA . VAL A 1 127 ? -5.578 -7.656 -6.629 1 91.88 127 VAL A CA 1
ATOM 1005 C C . VAL A 1 127 ? -4.645 -6.926 -5.664 1 91.88 127 VAL A C 1
ATOM 1007 O O . VAL A 1 127 ? -4.871 -5.758 -5.336 1 91.88 127 VAL A O 1
ATOM 1010 N N . MET A 1 128 ? -3.621 -7.602 -5.254 1 92.75 128 MET A N 1
ATOM 1011 C CA . MET A 1 128 ? -2.66 -6.973 -4.352 1 92.75 128 MET A CA 1
ATOM 1012 C C . MET A 1 128 ? -1.945 -5.816 -5.043 1 92.75 128 MET A C 1
ATOM 1014 O O . MET A 1 128 ? -1.674 -4.789 -4.418 1 92.75 128 MET A O 1
ATOM 1018 N N . GLY A 1 129 ? -1.624 -6.035 -6.293 1 91.75 129 GLY A N 1
ATOM 1019 C CA . GLY A 1 129 ? -1.058 -4.941 -7.066 1 91.75 129 GLY A CA 1
ATOM 1020 C C . GLY A 1 129 ? -1.945 -3.711 -7.098 1 91.75 129 GLY A C 1
ATOM 1021 O O . GLY A 1 129 ? -1.466 -2.59 -6.922 1 91.75 129 GLY A O 1
ATOM 1022 N N . SER A 1 130 ? -3.221 -3.91 -7.289 1 88.44 130 SER A N 1
ATOM 1023 C CA . SER A 1 130 ? -4.184 -2.814 -7.309 1 88.44 130 SER A CA 1
ATOM 1024 C C . SER A 1 130 ? -4.254 -2.115 -5.953 1 88.44 130 SER A C 1
ATOM 1026 O O . SER A 1 130 ? -4.391 -0.892 -5.887 1 88.44 130 SER A O 1
ATOM 1028 N N . ARG A 1 131 ? -4.148 -2.859 -4.93 1 87.62 131 ARG A N 1
ATOM 1029 C CA . ARG A 1 131 ? -4.195 -2.291 -3.586 1 87.62 131 ARG A CA 1
ATOM 1030 C C . ARG A 1 131 ? -2.938 -1.478 -3.293 1 87.62 131 ARG A C 1
ATOM 1032 O O . ARG A 1 131 ? -3.008 -0.432 -2.645 1 87.62 131 ARG A O 1
ATOM 1039 N N . LEU A 1 132 ? -1.825 -1.994 -3.73 1 89.06 132 LEU A N 1
ATOM 1040 C CA . LEU A 1 132 ? -0.584 -1.239 -3.59 1 89.06 132 LEU A CA 1
ATOM 1041 C C . LEU A 1 132 ? -0.673 0.094 -4.324 1 89.06 132 LEU A C 1
ATOM 1043 O O . LEU A 1 132 ? -0.268 1.13 -3.789 1 89.06 132 LEU A O 1
ATOM 1047 N N . ARG A 1 133 ? -1.189 0.049 -5.527 1 84.62 133 ARG A N 1
ATOM 1048 C CA . ARG A 1 133 ? -1.377 1.269 -6.305 1 84.62 133 ARG A CA 1
ATOM 1049 C C . ARG A 1 133 ? -2.275 2.256 -5.57 1 84.62 133 ARG A C 1
ATOM 1051 O O . ARG A 1 133 ? -1.974 3.449 -5.504 1 84.62 133 ARG A O 1
ATOM 1058 N N . TYR A 1 134 ? -3.289 1.759 -5.012 1 78.81 134 TYR A N 1
ATOM 1059 C CA . TYR A 1 134 ? -4.23 2.592 -4.277 1 78.81 134 TYR A CA 1
ATOM 1060 C C . TYR A 1 134 ? -3.561 3.244 -3.074 1 78.81 134 TYR A C 1
ATOM 1062 O O . TYR A 1 134 ? -3.723 4.445 -2.838 1 78.81 134 TYR A O 1
ATOM 1070 N N . LEU A 1 135 ? -2.893 2.459 -2.25 1 80.25 135 LEU A N 1
ATOM 1071 C CA . LEU A 1 135 ? -2.242 2.984 -1.055 1 80.25 135 LEU A CA 1
ATOM 1072 C C . LEU A 1 135 ? -1.162 3.996 -1.424 1 80.25 135 LEU A C 1
ATOM 1074 O O . LEU A 1 135 ? -0.962 4.984 -0.712 1 80.25 135 LEU A O 1
ATOM 1078 N N . GLY A 1 136 ? -0.475 3.688 -2.461 1 79.12 136 GLY A N 1
ATOM 1079 C CA . GLY A 1 136 ? 0.474 4.668 -2.963 1 79.12 136 GLY A CA 1
ATOM 1080 C C . GLY A 1 136 ? -0.164 6.008 -3.285 1 79.12 136 GLY A C 1
ATOM 1081 O O . GLY A 1 136 ? 0.352 7.055 -2.895 1 79.12 136 GLY A O 1
ATOM 1082 N N . ASP A 1 137 ? -1.3 6 -3.975 1 74.56 137 ASP A N 1
ATOM 1083 C CA . ASP A 1 137 ? -2.061 7.207 -4.285 1 74.56 137 ASP A CA 1
ATOM 1084 C C . ASP A 1 137 ? -2.473 7.941 -3.012 1 74.56 137 ASP A C 1
ATOM 1086 O O . ASP A 1 137 ? -2.422 9.172 -2.953 1 74.56 137 ASP A O 1
ATOM 1090 N N . SER A 1 138 ? -2.895 7.156 -2.131 1 72 138 SER A N 1
ATOM 1091 C CA . SER A 1 138 ? -3.355 7.73 -0.871 1 72 138 SER A CA 1
ATOM 1092 C C . SER A 1 138 ? -2.219 8.438 -0.137 1 72 138 SER A C 1
ATOM 1094 O O . SER A 1 138 ? -2.416 9.5 0.447 1 72 138 SER A O 1
ATOM 1096 N N . LEU A 1 139 ? -1.111 7.848 -0.086 1 72.5 139 LEU A N 1
ATOM 1097 C CA . LEU A 1 139 ? 0.06 8.445 0.548 1 72.5 139 LEU A CA 1
ATOM 1098 C C . LEU A 1 139 ? 0.454 9.742 -0.148 1 72.5 139 LEU A C 1
ATOM 1100 O O . LEU A 1 139 ? 0.759 10.734 0.513 1 72.5 139 LEU A O 1
ATOM 1104 N N . SER A 1 140 ? 0.442 9.719 -1.425 1 68.62 140 SER A N 1
ATOM 1105 C CA . SER A 1 140 ? 0.793 10.906 -2.199 1 68.62 140 SER A CA 1
ATOM 1106 C C . SER A 1 140 ? -0.194 12.039 -1.951 1 68.62 140 SER A C 1
ATOM 1108 O O . SER A 1 140 ? 0.181 13.219 -1.986 1 68.62 140 SER A O 1
ATOM 1110 N N . ALA A 1 141 ? -1.445 11.719 -1.696 1 62.56 141 ALA A N 1
ATOM 1111 C CA . ALA A 1 141 ? -2.514 12.695 -1.509 1 62.56 141 ALA A CA 1
ATOM 1112 C C . ALA A 1 141 ? -2.434 13.336 -0.125 1 62.56 141 ALA A C 1
ATOM 1114 O O . ALA A 1 141 ? -3.072 14.359 0.13 1 62.56 141 ALA A O 1
ATOM 1115 N N . GLN A 1 142 ? -1.675 12.695 0.707 1 60.72 142 GLN A N 1
ATOM 1116 C CA . GLN A 1 142 ? -1.608 13.211 2.072 1 60.72 142 GLN A CA 1
ATOM 1117 C C . GLN A 1 142 ? -1.003 14.609 2.105 1 60.72 142 GLN A C 1
ATOM 1119 O O . GLN A 1 142 ? -1.219 15.359 3.059 1 60.72 142 GLN A O 1
ATOM 1124 N N . THR A 1 143 ? -0.229 14.875 1.149 1 55.09 143 THR A N 1
ATOM 1125 C CA . THR A 1 143 ? 0.331 16.219 1.101 1 55.09 143 THR A CA 1
ATOM 1126 C C . THR A 1 143 ? -0.73 17.234 0.676 1 55.09 143 THR A C 1
ATOM 1128 O O . THR A 1 143 ? -0.512 18.438 0.766 1 55.09 143 THR A O 1
ATOM 1131 N N . CYS A 1 144 ? -1.829 16.656 0.335 1 60.53 144 CYS A N 1
ATOM 1132 C CA . CYS A 1 144 ? -2.93 17.531 -0.059 1 60.53 144 CYS A CA 1
ATOM 1133 C C . CYS A 1 144 ? -3.732 17.969 1.155 1 60.53 144 CYS A C 1
ATOM 1135 O O . CYS A 1 144 ? -3.574 17.422 2.248 1 60.53 144 CYS A O 1
ATOM 1137 N N . ASP A 1 145 ? -4.41 19 0.988 1 68.56 145 ASP A N 1
ATOM 1138 C CA . ASP A 1 145 ? -5.203 19.516 2.098 1 68.56 145 ASP A CA 1
ATOM 1139 C C . ASP A 1 145 ? -6.379 18.594 2.41 1 68.56 145 ASP A C 1
ATOM 1141 O O . ASP A 1 145 ? -6.656 17.656 1.657 1 68.56 145 ASP A O 1
ATOM 1145 N N . VAL A 1 146 ? -6.918 18.797 3.592 1 74.94 146 VAL A N 1
ATOM 1146 C CA . VAL A 1 146 ? -7.992 17.969 4.117 1 74.94 146 VAL A CA 1
ATOM 1147 C C . VAL A 1 146 ? -9.172 17.953 3.143 1 74.94 146 VAL A C 1
ATOM 1149 O O . VAL A 1 146 ? -9.836 16.938 2.967 1 74.94 146 VAL A O 1
ATOM 1152 N N . ARG A 1 147 ? -9.359 19.062 2.535 1 78.31 147 ARG A N 1
ATOM 1153 C CA . ARG A 1 147 ? -10.453 19.156 1.569 1 78.31 147 ARG A CA 1
ATOM 1154 C C . ARG A 1 147 ? -10.25 18.172 0.423 1 78.31 147 ARG A C 1
ATOM 1156 O O . ARG A 1 147 ? -11.172 17.453 0.045 1 78.31 147 ARG A O 1
ATOM 1163 N N . HIS A 1 148 ? -9.078 18.188 -0.044 1 72.81 148 HIS A N 1
ATOM 1164 C CA . HIS A 1 148 ? -8.734 17.281 -1.13 1 72.81 148 HIS A CA 1
ATOM 1165 C C . HIS A 1 148 ? -8.922 15.82 -0.712 1 72.81 148 HIS A C 1
ATOM 1167 O O . HIS A 1 148 ? -9.5 15.031 -1.454 1 72.81 148 HIS A O 1
ATOM 1173 N N . ARG A 1 149 ? -8.469 15.562 0.395 1 73.88 149 ARG A N 1
ATOM 1174 C CA . ARG A 1 149 ? -8.539 14.188 0.882 1 73.88 149 ARG A CA 1
ATOM 1175 C C . ARG A 1 149 ? -9.992 13.773 1.128 1 73.88 149 ARG A C 1
ATOM 1177 O O . ARG A 1 149 ? -10.359 12.625 0.869 1 73.88 149 ARG A O 1
ATOM 1184 N N . LEU A 1 150 ? -10.789 14.617 1.596 1 80.5 150 LEU A N 1
ATOM 1185 C CA . LEU A 1 150 ? -12.203 14.336 1.848 1 80.5 150 LEU A CA 1
ATOM 1186 C C . LEU A 1 150 ? -12.953 14.133 0.539 1 80.5 150 LEU A C 1
ATOM 1188 O O . LEU A 1 150 ? -13.781 13.219 0.427 1 80.5 150 LEU A O 1
ATOM 1192 N N . CYS A 1 151 ? -12.664 14.953 -0.4 1 77.44 151 CYS A N 1
ATOM 1193 C CA . CYS A 1 151 ? -13.297 14.805 -1.705 1 77.44 151 CYS A CA 1
ATOM 1194 C C . CYS A 1 151 ? -12.938 13.453 -2.326 1 77.44 151 CYS A C 1
ATOM 1196 O O . CYS A 1 151 ? -13.805 12.773 -2.883 1 77.44 151 CYS A O 1
ATOM 1198 N N . ARG A 1 152 ? -11.727 13.148 -2.195 1 72.12 152 ARG A N 1
ATOM 1199 C CA . ARG A 1 152 ? -11.281 11.859 -2.701 1 72.12 152 ARG A CA 1
ATOM 1200 C C . ARG A 1 152 ? -12.016 10.711 -2.01 1 72.12 152 ARG A C 1
ATOM 1202 O O . ARG A 1 152 ? -12.406 9.742 -2.656 1 72.12 152 ARG A O 1
ATOM 1209 N N . LEU A 1 153 ? -12.148 10.734 -0.726 1 71.88 153 LEU A N 1
ATOM 1210 C CA . LEU A 1 153 ? -12.859 9.727 0.045 1 71.88 153 LEU A CA 1
ATOM 1211 C C . LEU A 1 153 ? -14.305 9.602 -0.43 1 71.88 153 LEU A C 1
ATOM 1213 O O . LEU A 1 153 ? -14.797 8.492 -0.633 1 71.88 153 LEU A O 1
ATOM 1217 N N . LEU A 1 154 ? -14.992 10.688 -0.584 1 78 154 LEU A N 1
ATOM 1218 C CA . LEU A 1 154 ? -16.391 10.695 -0.979 1 78 154 LEU A CA 1
ATOM 1219 C C . LEU A 1 154 ? -16.578 10.047 -2.348 1 78 154 LEU A C 1
ATOM 1221 O O . LEU A 1 154 ? -17.484 9.242 -2.545 1 78 154 LEU A O 1
ATOM 1225 N N . LEU A 1 155 ? -15.672 10.344 -3.182 1 72.38 155 LEU A N 1
ATOM 1226 C CA . LEU A 1 155 ? -15.75 9.781 -4.523 1 72.38 155 LEU A CA 1
ATOM 1227 C C . LEU A 1 155 ? -15.438 8.281 -4.496 1 72.38 155 LEU A C 1
ATOM 1229 O O . LEU A 1 155 ? -16.062 7.504 -5.223 1 72.38 155 LEU A O 1
ATOM 1233 N N . ALA A 1 156 ? -14.523 7.992 -3.686 1 67.38 156 ALA A N 1
ATOM 1234 C CA . ALA A 1 156 ? -14.188 6.578 -3.545 1 67.38 156 ALA A CA 1
ATOM 1235 C C . ALA A 1 156 ? -15.383 5.777 -3.025 1 67.38 156 ALA A C 1
ATOM 1237 O O . ALA A 1 156 ? -15.648 4.676 -3.502 1 67.38 156 ALA A O 1
ATOM 1238 N N . LEU A 1 157 ? -16.062 6.336 -2.09 1 69.25 157 LEU A N 1
ATOM 1239 C CA . LEU A 1 157 ? -17.219 5.672 -1.504 1 69.25 157 LEU A CA 1
ATOM 1240 C C . LEU A 1 157 ? -18.344 5.531 -2.527 1 69.25 157 LEU A C 1
ATOM 1242 O O . LEU A 1 157 ? -19.141 4.586 -2.463 1 69.25 157 LEU A O 1
ATOM 1246 N N . ALA A 1 158 ? -18.328 6.426 -3.42 1 71.94 158 ALA A N 1
ATOM 1247 C CA . ALA A 1 158 ? -19.391 6.43 -4.434 1 71.94 158 ALA A CA 1
ATOM 1248 C C . ALA A 1 158 ? -18.953 5.648 -5.672 1 71.94 158 ALA A C 1
ATOM 1250 O O . ALA A 1 158 ? -19.672 5.633 -6.684 1 71.94 158 ALA A O 1
ATOM 1251 N N . HIS A 1 159 ? -17.922 5.129 -5.66 1 61.5 159 HIS A N 1
ATOM 1252 C CA . HIS A 1 159 ? -17.25 4.566 -6.824 1 61.5 159 HIS A CA 1
ATOM 1253 C C . HIS A 1 159 ? -18.172 3.631 -7.598 1 61.5 159 HIS A C 1
ATOM 1255 O O . HIS A 1 159 ? -18.234 3.693 -8.828 1 61.5 159 HIS A O 1
ATOM 1261 N N . GLU A 1 160 ? -18.75 2.736 -6.875 1 58.69 160 GLU A N 1
ATOM 1262 C CA . GLU A 1 160 ? -19.609 1.77 -7.559 1 58.69 160 GLU A CA 1
ATOM 1263 C C . GLU A 1 160 ? -20.703 2.471 -8.359 1 58.69 160 GLU A C 1
ATOM 1265 O O . GLU A 1 160 ? -20.984 2.096 -9.5 1 58.69 160 GLU A O 1
ATOM 1270 N N . SER A 1 161 ? -21.266 3.436 -7.684 1 69.19 161 SER A N 1
ATOM 1271 C CA . SER A 1 161 ? -22.312 4.191 -8.367 1 69.19 161 SER A CA 1
ATOM 1272 C C . SER A 1 161 ? -21.734 4.992 -9.531 1 69.19 161 SER A C 1
ATOM 1274 O O . SER A 1 161 ? -22.422 5.203 -10.539 1 69.19 161 SER A O 1
ATOM 1276 N N . LEU A 1 162 ? -20.531 5.352 -9.422 1 66.5 162 LEU A N 1
ATOM 1277 C CA . LEU A 1 162 ? -19.906 6.25 -10.398 1 66.5 162 LEU A CA 1
ATOM 1278 C C . LEU A 1 162 ? -19.375 5.469 -11.594 1 66.5 162 LEU A C 1
ATOM 1280 O O . LEU A 1 162 ? -18.859 6.062 -12.547 1 66.5 162 LEU A O 1
ATOM 1284 N N . ARG A 1 163 ? -19.5 4.191 -11.516 1 61.16 163 ARG A N 1
ATOM 1285 C CA . ARG A 1 163 ? -19.156 3.383 -12.672 1 61.16 163 ARG A CA 1
ATOM 1286 C C . ARG A 1 163 ? -20.078 3.689 -13.852 1 61.16 163 ARG A C 1
ATOM 1288 O O . ARG A 1 163 ? -19.672 3.539 -15.008 1 61.16 163 ARG A O 1
ATOM 1295 N N . ASP A 1 164 ? -21.297 4.055 -13.469 1 65.5 164 ASP A N 1
ATOM 1296 C CA . ASP A 1 164 ? -22.25 4.527 -14.469 1 65.5 164 ASP A CA 1
ATOM 1297 C C . ASP A 1 164 ? -21.969 5.984 -14.844 1 65.5 164 ASP A C 1
ATOM 1299 O O . ASP A 1 164 ? -22.047 6.871 -13.992 1 65.5 164 ASP A O 1
ATOM 1303 N N . PRO A 1 165 ? -21.594 6.168 -16.094 1 67.88 165 PRO A N 1
ATOM 1304 C CA . PRO A 1 165 ? -21.297 7.539 -16.531 1 67.88 165 PRO A CA 1
ATOM 1305 C C . PRO A 1 165 ? -22.438 8.508 -16.234 1 67.88 165 PRO A C 1
ATOM 1307 O O . PRO A 1 165 ? -22.203 9.68 -15.938 1 67.88 165 PRO A O 1
ATOM 1310 N N . ALA A 1 166 ? -23.656 8.047 -16.281 1 75.56 166 ALA A N 1
ATOM 1311 C CA . ALA A 1 166 ? -24.812 8.898 -16.031 1 75.56 166 ALA A CA 1
ATOM 1312 C C . ALA A 1 166 ? -24.844 9.375 -14.578 1 75.56 166 ALA A C 1
ATOM 1314 O O . ALA A 1 166 ? -25.422 10.414 -14.273 1 75.56 166 ALA A O 1
ATOM 1315 N N . ALA A 1 167 ? -24.125 8.625 -13.75 1 77.38 167 ALA A N 1
ATOM 1316 C CA . ALA A 1 167 ? -24.125 8.945 -12.328 1 77.38 167 ALA A CA 1
ATOM 1317 C C . ALA A 1 167 ? -23.328 10.219 -12.047 1 77.38 167 ALA A C 1
ATOM 1319 O O . ALA A 1 167 ? -23.531 10.875 -11.023 1 77.38 167 ALA A O 1
ATOM 1320 N N . TRP A 1 168 ? -22.5 10.531 -13.008 1 77.25 168 TRP A N 1
ATOM 1321 C CA . TRP A 1 168 ? -21.656 11.711 -12.812 1 77.25 168 TRP A CA 1
ATOM 1322 C C . TRP A 1 168 ? -22.469 12.992 -13 1 77.25 168 TRP A C 1
ATOM 1324 O O . TRP A 1 168 ? -22.016 14.07 -12.617 1 77.25 168 TRP A O 1
ATOM 1334 N N . GLU A 1 169 ? -23.688 12.852 -13.562 1 79.12 169 GLU A N 1
ATOM 1335 C CA . GLU A 1 169 ? -24.5 14.016 -13.891 1 79.12 169 GLU A CA 1
ATOM 1336 C C . GLU A 1 169 ? -25.672 14.156 -12.922 1 79.12 169 GLU A C 1
ATOM 1338 O O . GLU A 1 169 ? -26.531 15.031 -13.094 1 79.12 169 GLU A O 1
ATOM 1343 N N . ARG A 1 170 ? -25.719 13.258 -12.008 1 84.94 170 ARG A N 1
ATOM 1344 C CA . ARG A 1 170 ? -26.812 13.297 -11.047 1 84.94 170 ARG A CA 1
ATOM 1345 C C . ARG A 1 170 ? -26.312 13.125 -9.617 1 84.94 170 ARG A C 1
ATOM 1347 O O . ARG A 1 170 ? -25.219 12.609 -9.406 1 84.94 170 ARG A O 1
ATOM 1354 N N . PRO A 1 171 ? -27.078 13.656 -8.727 1 88.19 171 PRO A N 1
ATOM 1355 C CA . PRO A 1 171 ? -26.719 13.406 -7.328 1 88.19 171 PRO A CA 1
ATOM 1356 C C . PRO A 1 171 ? -26.703 11.922 -6.977 1 88.19 171 PRO A C 1
ATOM 1358 O O . PRO A 1 171 ? -27.469 11.141 -7.547 1 88.19 171 PRO A O 1
ATOM 1361 N N . LEU A 1 172 ? -25.812 11.594 -6.129 1 85.25 172 LEU A N 1
ATOM 1362 C CA . LEU A 1 172 ? -25.703 10.195 -5.723 1 85.25 172 LEU A CA 1
ATOM 1363 C C . LEU A 1 172 ? -25.5 10.086 -4.219 1 85.25 172 LEU A C 1
ATOM 1365 O O . LEU A 1 172 ? -24.75 10.852 -3.629 1 85.25 172 LEU A O 1
ATOM 1369 N N . ALA A 1 173 ? -26.281 9.195 -3.691 1 85.56 173 ALA A N 1
ATOM 1370 C CA . ALA A 1 173 ? -26.141 8.938 -2.262 1 85.56 173 ALA A CA 1
ATOM 1371 C C . ALA A 1 173 ? -25 7.957 -1.986 1 85.56 173 ALA A C 1
ATOM 1373 O O . ALA A 1 173 ? -24.828 6.98 -2.721 1 85.56 173 ALA A O 1
ATOM 1374 N N . LEU A 1 174 ? -24.203 8.242 -1.035 1 80 174 LEU A N 1
ATOM 1375 C CA . LEU A 1 174 ? -23.156 7.301 -0.646 1 80 174 LEU A CA 1
ATOM 1376 C C . LEU A 1 174 ? -23.766 6.043 -0.034 1 80 174 LEU A C 1
ATOM 1378 O O . LEU A 1 174 ? -24.766 6.117 0.693 1 80 174 LEU A O 1
ATOM 1382 N N . PRO A 1 175 ? -23.234 4.941 -0.392 1 65.94 175 PRO A N 1
ATOM 1383 C CA . PRO A 1 175 ? -23.812 3.678 0.068 1 65.94 175 PRO A CA 1
ATOM 1384 C C . PRO A 1 175 ? -23.547 3.41 1.548 1 65.94 175 PRO A C 1
ATOM 1386 O O . PRO A 1 175 ? -24.062 2.436 2.105 1 65.94 175 PRO A O 1
ATOM 1389 N N . VAL A 1 176 ? -22.781 4.184 2.145 1 62.06 176 VAL A N 1
ATOM 1390 C CA . VAL A 1 176 ? -22.438 3.949 3.539 1 62.06 176 VAL A CA 1
ATOM 1391 C C . VAL A 1 176 ? -22.625 5.23 4.348 1 62.06 176 VAL A C 1
ATOM 1393 O O . VAL A 1 176 ? -22.469 6.336 3.816 1 62.06 176 VAL A O 1
ATOM 1396 N N . SER A 1 177 ? -23.172 5.047 5.57 1 74.56 177 SER A N 1
ATOM 1397 C CA . SER A 1 177 ? -23.266 6.148 6.523 1 74.56 177 SER A CA 1
ATOM 1398 C C . SER A 1 177 ? -22.078 6.152 7.484 1 74.56 177 SER A C 1
ATOM 1400 O O . SER A 1 177 ? -21.938 5.242 8.305 1 74.56 177 SER A O 1
ATOM 1402 N N . LEU A 1 178 ? -21.25 7.027 7.258 1 70.12 178 LEU A N 1
ATOM 1403 C CA . LEU A 1 178 ? -20.078 7.176 8.125 1 70.12 178 LEU A CA 1
ATOM 1404 C C . LEU A 1 178 ? -20.234 8.375 9.047 1 70.12 178 LEU A C 1
ATOM 1406 O O . LEU A 1 178 ? -20.766 9.406 8.648 1 70.12 178 LEU A O 1
ATOM 1410 N N . SER A 1 179 ? -19.828 8.172 10.266 1 77.44 179 SER A N 1
ATOM 1411 C CA . SER A 1 179 ? -19.719 9.336 11.133 1 77.44 179 SER A CA 1
ATOM 1412 C C . SER A 1 179 ? -18.578 10.25 10.695 1 77.44 179 SER A C 1
ATOM 1414 O O . SER A 1 179 ? -17.719 9.844 9.922 1 77.44 179 SER A O 1
ATOM 1416 N N . GLN A 1 180 ? -18.641 11.5 11.188 1 80.94 180 GLN A N 1
ATOM 1417 C CA . GLN A 1 180 ? -17.562 12.43 10.867 1 80.94 180 GLN A CA 1
ATOM 1418 C C . GLN A 1 180 ? -16.25 11.984 11.484 1 80.94 180 GLN A C 1
ATOM 1420 O O . GLN A 1 180 ? -15.172 12.258 10.938 1 80.94 180 GLN A O 1
ATOM 1425 N N . GLY A 1 181 ? -16.312 11.297 12.633 1 72 181 GLY A N 1
ATOM 1426 C CA . GLY A 1 181 ? -15.133 10.711 13.234 1 72 181 GLY A CA 1
ATOM 1427 C C . GLY A 1 181 ? -14.508 9.617 12.391 1 72 181 GLY A C 1
ATOM 1428 O O . GLY A 1 181 ? -13.289 9.562 12.234 1 72 181 GLY A O 1
ATOM 1429 N N . GLN A 1 182 ? -15.32 8.836 11.898 1 64.06 182 GLN A N 1
ATOM 1430 C CA . GLN A 1 182 ? -14.852 7.777 11.008 1 64.06 182 GLN A CA 1
ATOM 1431 C C . GLN A 1 182 ? -14.211 8.367 9.75 1 64.06 182 GLN A C 1
ATOM 1433 O O . GLN A 1 182 ? -13.156 7.902 9.305 1 64.06 182 GLN A O 1
ATOM 1438 N N . MET A 1 183 ? -14.852 9.344 9.18 1 74.88 183 MET A N 1
ATOM 1439 C CA . MET A 1 183 ? -14.297 10.023 8.008 1 74.88 183 MET A CA 1
ATOM 1440 C C . MET A 1 183 ? -12.953 10.656 8.336 1 74.88 183 MET A C 1
ATOM 1442 O O . MET A 1 183 ? -12.016 10.578 7.539 1 74.88 183 MET A O 1
ATOM 1446 N N . ALA A 1 184 ? -12.883 11.273 9.492 1 74.38 184 ALA A N 1
ATOM 1447 C CA . ALA A 1 184 ? -11.641 11.898 9.93 1 74.38 184 ALA A CA 1
ATOM 1448 C C . ALA A 1 184 ? -10.508 10.883 9.992 1 74.38 184 ALA A C 1
ATOM 1450 O O . ALA A 1 184 ? -9.398 11.148 9.523 1 74.38 184 ALA A O 1
ATOM 1451 N N . ALA A 1 185 ? -10.789 9.734 10.477 1 63.06 185 ALA A N 1
ATOM 1452 C CA . ALA A 1 185 ? -9.805 8.664 10.57 1 63.06 185 ALA A CA 1
ATOM 1453 C C . ALA A 1 185 ? -9.344 8.211 9.188 1 63.06 185 ALA A C 1
ATOM 1455 O O . ALA A 1 185 ? -8.188 7.836 9 1 63.06 185 ALA A O 1
ATOM 1456 N N . MET A 1 186 ? -10.258 8.32 8.227 1 61.94 186 MET A N 1
ATOM 1457 C CA . MET A 1 186 ? -9.984 7.82 6.883 1 61.94 186 MET A CA 1
ATOM 1458 C C . MET A 1 186 ? -9.148 8.82 6.094 1 61.94 186 MET A C 1
ATOM 1460 O O . MET A 1 186 ? -8.43 8.445 5.168 1 61.94 186 MET A O 1
ATOM 1464 N N . VAL A 1 187 ? -9.242 10.109 6.441 1 68.19 187 VAL A N 1
ATOM 1465 C CA . VAL A 1 187 ? -8.547 11.117 5.656 1 68.19 187 VAL A CA 1
ATOM 146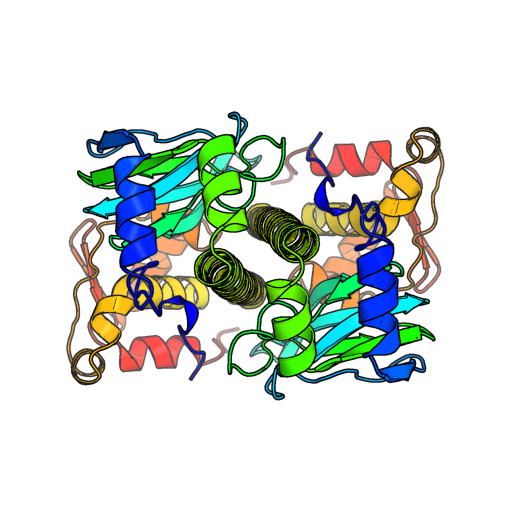6 C C . VAL A 1 187 ? -7.395 11.703 6.473 1 68.19 187 VAL A C 1
ATOM 1468 O O . VAL A 1 187 ? -6.852 12.758 6.133 1 68.19 187 VAL A O 1
ATOM 1471 N N . CYS A 1 188 ? -7.023 11.023 7.59 1 65.19 188 CYS A N 1
ATOM 1472 C CA . CYS A 1 188 ? -5.902 11.422 8.438 1 65.19 188 CYS A CA 1
ATOM 1473 C C . CYS A 1 188 ? -6.051 12.867 8.898 1 65.19 188 CYS A C 1
ATOM 1475 O O . CYS A 1 188 ? -5.137 13.68 8.719 1 65.19 188 CYS A O 1
ATOM 1477 N N . SER A 1 189 ? -7.133 13.242 9.445 1 72.69 189 SER A N 1
ATOM 1478 C CA . SER A 1 189 ? -7.477 14.562 9.969 1 72.69 189 SER A CA 1
ATOM 1479 C C . SER A 1 189 ? -8.281 14.445 11.258 1 72.69 189 SER A C 1
ATOM 1481 O O . SER A 1 189 ? -8.375 13.367 11.844 1 72.69 189 SER A O 1
ATOM 1483 N N . THR A 1 190 ? -8.625 15.578 11.797 1 75.94 190 THR A N 1
ATOM 1484 C CA . THR A 1 190 ? -9.43 15.625 13.008 1 75.94 190 THR A CA 1
ATOM 1485 C C . THR A 1 190 ? -10.906 15.828 12.672 1 75.94 190 THR A C 1
ATOM 1487 O O . THR A 1 190 ? -11.242 16.312 11.586 1 75.94 190 THR A O 1
ATOM 1490 N N . GLN A 1 191 ? -11.766 15.367 13.672 1 81.62 191 GLN A N 1
ATOM 1491 C CA . GLN A 1 191 ? -13.203 15.461 13.445 1 81.62 191 GLN A CA 1
ATOM 1492 C C . GLN A 1 191 ? -13.633 16.906 13.234 1 81.62 191 GLN A C 1
ATOM 1494 O O . GLN A 1 191 ? -14.406 17.203 12.328 1 81.62 191 GLN A O 1
ATOM 1499 N N . PRO A 1 192 ? -13.102 17.891 13.961 1 86.69 192 PRO A N 1
ATOM 1500 C CA . PRO A 1 192 ? -13.508 19.281 13.727 1 86.69 192 PRO A CA 1
ATOM 1501 C C . PRO A 1 192 ? -13.141 19.766 12.328 1 86.69 192 PRO A C 1
ATOM 1503 O O . PRO A 1 192 ? -13.945 20.453 11.68 1 86.69 192 PRO A O 1
ATOM 1506 N N . THR A 1 193 ? -12.023 19.453 11.867 1 85 193 THR A N 1
ATOM 1507 C CA . THR A 1 193 ? -11.586 19.875 10.539 1 85 193 THR A CA 1
ATOM 1508 C C . THR A 1 193 ? -12.453 19.234 9.461 1 85 193 THR A C 1
ATOM 1510 O O . THR A 1 193 ? -12.836 19.891 8.492 1 85 193 THR A O 1
ATOM 1513 N N . VAL A 1 194 ? -12.742 17.984 9.664 1 86.31 194 VAL A N 1
ATOM 1514 C CA . VAL A 1 194 ? -13.586 17.266 8.719 1 86.31 194 VAL A CA 1
ATOM 1515 C C . VAL A 1 194 ? -14.984 17.875 8.711 1 86.31 194 VAL A C 1
ATOM 1517 O O . VAL A 1 194 ? -15.57 18.078 7.648 1 86.31 194 VAL A O 1
ATOM 1520 N N . SER A 1 195 ? -15.492 18.047 9.883 1 91.56 195 SER A N 1
ATOM 1521 C CA . SER A 1 195 ? -16.812 18.656 10 1 91.56 195 SER A CA 1
ATOM 1522 C C . SER A 1 195 ? -16.875 20 9.266 1 91.56 195 SER A C 1
ATOM 1524 O O . SER A 1 195 ? -17.828 20.25 8.516 1 91.56 195 SER A O 1
ATOM 1526 N N . GLU A 1 196 ? -15.859 20.828 9.477 1 92.38 196 GLU A N 1
ATOM 1527 C CA . GLU A 1 196 ? -15.797 22.141 8.828 1 92.38 196 GLU A CA 1
ATOM 1528 C C . GLU A 1 196 ? -15.719 22 7.309 1 92.38 196 GLU A C 1
ATOM 1530 O O . GLU A 1 196 ? -16.391 22.719 6.578 1 92.38 196 GLU A O 1
ATOM 1535 N N . THR A 1 197 ? -14.906 21.172 6.887 1 91.31 197 THR A N 1
ATOM 1536 C CA . THR A 1 197 ? -14.711 20.969 5.457 1 91.31 197 THR A CA 1
ATOM 1537 C C . THR A 1 197 ? -15.992 20.438 4.812 1 91.31 197 THR A C 1
ATOM 1539 O O . THR A 1 197 ? -16.359 20.844 3.707 1 91.31 197 THR A O 1
ATOM 1542 N N . LEU A 1 198 ? -16.641 19.516 5.484 1 92.62 198 LEU A N 1
ATOM 1543 C CA . LEU A 1 198 ? -17.906 19 4.984 1 92.62 198 LEU A CA 1
ATOM 1544 C C . LEU A 1 198 ? -18.938 20.109 4.848 1 92.62 198 LEU A C 1
ATOM 1546 O O . LEU A 1 198 ? -19.688 20.141 3.867 1 92.62 198 LEU A O 1
ATOM 1550 N N . HIS A 1 199 ? -19 20.922 5.836 1 93.38 199 HIS A N 1
ATOM 1551 C CA . HIS A 1 199 ? -19.922 22.047 5.785 1 93.38 199 HIS A CA 1
ATOM 1552 C C . HIS A 1 199 ? -19.594 22.984 4.625 1 93.38 199 HIS A C 1
ATOM 1554 O O . HIS A 1 199 ? -20.5 23.5 3.959 1 93.38 199 HIS A O 1
ATOM 1560 N N . GLN A 1 200 ? -18.344 23.219 4.418 1 92.62 200 GLN A N 1
ATOM 1561 C CA . GLN A 1 200 ? -17.922 24.031 3.287 1 92.62 200 GLN A CA 1
ATOM 1562 C C . GLN A 1 200 ? -18.375 23.422 1.965 1 92.62 200 GLN A C 1
ATOM 1564 O O . GLN A 1 200 ? -18.875 24.125 1.085 1 92.62 200 GLN A O 1
ATOM 1569 N N . LEU A 1 201 ? -18.156 22.188 1.853 1 91.94 201 LEU A N 1
ATOM 1570 C CA . LEU A 1 201 ? -18.562 21.484 0.641 1 91.94 201 LEU A CA 1
ATOM 1571 C C . LEU A 1 201 ? -20.062 21.547 0.45 1 91.94 201 LEU A C 1
ATOM 1573 O O . LEU A 1 201 ? -20.547 21.688 -0.677 1 91.94 201 LEU A O 1
ATOM 1577 N N . GLN A 1 202 ? -20.75 21.406 1.536 1 94 202 GLN A N 1
ATOM 1578 C CA . GLN A 1 202 ? -22.203 21.531 1.487 1 94 202 GLN A CA 1
ATOM 1579 C C . GLN A 1 202 ? -22.625 22.922 1.072 1 94 202 GLN A C 1
ATOM 1581 O O . GLN A 1 202 ? -23.547 23.094 0.261 1 94 202 GLN A O 1
ATOM 1586 N N . ASP A 1 203 ? -22.031 23.906 1.663 1 94.12 203 ASP A N 1
ATOM 1587 C CA . ASP A 1 203 ? -22.344 25.297 1.334 1 94.12 203 ASP A CA 1
ATOM 1588 C C . ASP A 1 203 ? -22.078 25.578 -0.145 1 94.12 203 ASP A C 1
ATOM 1590 O O . ASP A 1 203 ? -22.766 26.391 -0.755 1 94.12 203 ASP A O 1
ATOM 1594 N N . GLU A 1 204 ? -21.141 24.906 -0.675 1 92.25 204 GLU A N 1
ATOM 1595 C CA . GLU A 1 204 ? -20.781 25.078 -2.082 1 92.25 204 GLU A CA 1
ATOM 1596 C C . GLU A 1 204 ? -21.703 24.25 -2.982 1 92.25 204 GLU A C 1
ATOM 1598 O O . GLU A 1 204 ? -21.594 24.297 -4.207 1 92.25 204 GLU A O 1
ATOM 1603 N N . GLY A 1 205 ? -22.594 23.484 -2.342 1 92.06 205 GLY A N 1
ATOM 1604 C CA . GLY A 1 205 ? -23.578 22.719 -3.082 1 92.06 205 GLY A CA 1
ATOM 1605 C C . GLY A 1 205 ? -23.016 21.422 -3.648 1 92.06 205 GLY A C 1
ATOM 1606 O O . GLY A 1 205 ? -23.578 20.844 -4.574 1 92.06 205 GLY A O 1
ATOM 1607 N N . LEU A 1 206 ? -21.891 21.031 -3.189 1 91.88 206 LEU A N 1
ATOM 1608 C CA . LEU A 1 206 ? -21.234 19.844 -3.744 1 91.88 206 LEU A CA 1
ATOM 1609 C C . LEU A 1 206 ? -21.766 18.578 -3.092 1 91.88 206 LEU A C 1
ATOM 1611 O O . LEU A 1 206 ? -21.797 17.516 -3.721 1 91.88 206 LEU A O 1
ATOM 1615 N N . ILE A 1 207 ? -22.156 18.719 -1.813 1 93.88 207 ILE A N 1
ATOM 1616 C CA . ILE A 1 207 ? -22.672 17.562 -1.097 1 93.88 207 ILE A CA 1
ATOM 1617 C C . ILE A 1 207 ? -23.875 17.984 -0.253 1 93.88 207 ILE A C 1
ATOM 1619 O O . ILE A 1 207 ? -24.141 19.172 -0.073 1 93.88 207 ILE A O 1
ATOM 1623 N N . ASP A 1 208 ? -24.703 17.047 0.081 1 92.88 208 ASP A N 1
ATOM 1624 C CA . ASP A 1 208 ? -25.797 17.203 1.038 1 92.88 208 ASP A CA 1
ATOM 1625 C C . ASP A 1 208 ? -25.609 16.281 2.24 1 92.88 208 ASP A C 1
ATOM 1627 O O . ASP A 1 208 ? -25.375 15.078 2.076 1 92.88 208 ASP A O 1
ATOM 1631 N N . ILE A 1 209 ? -25.688 16.891 3.369 1 91.69 209 ILE A N 1
ATOM 1632 C CA . ILE A 1 209 ? -25.484 16.109 4.586 1 91.69 209 ILE A CA 1
ATOM 1633 C C . ILE A 1 209 ? -26.781 16.094 5.398 1 91.69 209 ILE A C 1
ATOM 1635 O O . ILE A 1 209 ? -27.328 17.141 5.727 1 91.69 209 ILE A O 1
ATOM 1639 N N . ARG A 1 210 ? -27.266 14.93 5.637 1 88.56 210 ARG A N 1
ATOM 1640 C CA . ARG A 1 210 ? -28.375 14.688 6.547 1 88.56 210 ARG A CA 1
ATOM 1641 C C . ARG A 1 210 ? -28 13.664 7.613 1 88.56 210 ARG A C 1
ATOM 1643 O O . ARG A 1 210 ? -28.156 12.461 7.406 1 88.56 210 ARG A O 1
ATOM 1650 N N . GLY A 1 211 ? -27.609 14.227 8.781 1 84.31 211 GLY A N 1
ATOM 1651 C CA . GLY A 1 211 ? -27.078 13.312 9.781 1 84.31 211 GLY A CA 1
ATOM 1652 C C . GLY A 1 211 ? -25.812 12.609 9.328 1 84.31 211 GLY A C 1
ATOM 1653 O O . GLY A 1 211 ? -24.828 13.25 8.969 1 84.31 211 GLY A O 1
ATOM 1654 N N . ARG A 1 212 ? -25.859 11.266 9.289 1 80.31 212 ARG A N 1
ATOM 1655 C CA . ARG A 1 212 ? -24.688 10.5 8.875 1 80.31 212 ARG A CA 1
ATOM 1656 C C . ARG A 1 212 ? -24.766 10.133 7.395 1 80.31 212 ARG A C 1
ATOM 1658 O O . ARG A 1 212 ? -23.844 9.508 6.855 1 80.31 212 ARG A O 1
ATOM 1665 N N . CYS A 1 213 ? -25.828 10.586 6.77 1 85.88 213 CYS A N 1
ATOM 1666 C CA . CYS A 1 213 ? -26.016 10.32 5.348 1 85.88 213 CYS A CA 1
ATOM 1667 C C . CYS A 1 213 ? -25.5 11.477 4.504 1 85.88 213 CYS A C 1
ATOM 1669 O O . CYS A 1 213 ? -25.891 12.625 4.719 1 85.88 213 CYS A O 1
ATOM 1671 N N . ILE A 1 214 ? -24.594 11.078 3.57 1 89 214 ILE A N 1
ATOM 1672 C CA . ILE A 1 214 ? -24.031 12.094 2.684 1 89 214 ILE A CA 1
ATOM 1673 C C . ILE A 1 214 ? -24.359 11.758 1.233 1 89 214 ILE A C 1
ATOM 1675 O O . ILE A 1 214 ? -24.297 10.594 0.831 1 89 214 ILE A O 1
ATOM 1679 N N . ALA A 1 215 ? -24.875 12.703 0.539 1 91.06 215 ALA A N 1
ATOM 1680 C CA . ALA A 1 215 ? -25.078 12.578 -0.9 1 91.06 215 ALA A CA 1
ATOM 1681 C C . ALA A 1 215 ? -24.188 13.547 -1.673 1 91.06 215 ALA A C 1
ATOM 1683 O O . ALA A 1 215 ? -24 14.695 -1.266 1 91.06 215 ALA A O 1
ATOM 1684 N N . ILE A 1 216 ? -23.562 12.984 -2.689 1 89.81 216 ILE A N 1
ATOM 1685 C CA . ILE A 1 216 ? -22.812 13.859 -3.586 1 89.81 216 ILE A CA 1
ATOM 1686 C C . ILE A 1 216 ? -23.766 14.516 -4.582 1 89.81 216 ILE A C 1
ATOM 1688 O O . ILE A 1 216 ? -24.391 13.836 -5.395 1 89.81 216 ILE A O 1
ATOM 1692 N N . ARG A 1 217 ? -23.859 15.781 -4.562 1 91.19 217 ARG A N 1
ATOM 1693 C CA . ARG A 1 217 ? -24.797 16.516 -5.414 1 91.19 217 ARG A CA 1
ATOM 1694 C C . ARG A 1 217 ? -24.234 16.688 -6.82 1 91.19 217 ARG A C 1
ATOM 1696 O O . ARG A 1 217 ? -24.969 16.641 -7.805 1 91.19 217 ARG A O 1
ATOM 1703 N N . ARG A 1 218 ? -22.969 16.969 -6.863 1 86.94 218 ARG A N 1
ATOM 1704 C CA . ARG A 1 218 ? -22.297 17.219 -8.133 1 86.94 218 ARG A CA 1
ATOM 1705 C C . ARG A 1 218 ? -20.984 16.453 -8.219 1 86.94 218 ARG A C 1
ATOM 1707 O O . ARG A 1 218 ? -19.922 17.031 -8.031 1 86.94 218 ARG A O 1
ATOM 1714 N N . PRO A 1 219 ? -21.125 15.219 -8.633 1 82.31 219 PRO A N 1
ATOM 1715 C CA . PRO A 1 219 ? -19.906 14.391 -8.664 1 82.31 219 PRO A CA 1
ATOM 1716 C C . PRO A 1 219 ? -18.812 14.977 -9.547 1 82.31 219 PRO A C 1
ATOM 1718 O O . PRO A 1 219 ? -17.641 14.945 -9.188 1 82.31 219 PRO A O 1
ATOM 1721 N N . GLN A 1 220 ? -19.219 15.531 -10.688 1 76.19 220 GLN A N 1
ATOM 1722 C CA . GLN A 1 220 ? -18.234 16.109 -11.586 1 76.19 220 GLN A CA 1
ATOM 1723 C C . GLN A 1 220 ? -17.531 17.312 -10.938 1 76.19 220 GLN A C 1
ATOM 1725 O O . GLN A 1 220 ? -16.312 17.469 -11.062 1 76.19 220 GLN A O 1
ATOM 1730 N N . ALA A 1 221 ? -18.328 18.141 -10.297 1 79.69 221 ALA A N 1
ATOM 1731 C CA . ALA A 1 221 ? -17.781 19.312 -9.625 1 79.69 221 ALA A CA 1
ATOM 1732 C C . ALA A 1 221 ? -16.875 18.906 -8.469 1 79.69 221 ALA A C 1
ATOM 1734 O O . ALA A 1 221 ? -15.859 19.547 -8.203 1 79.69 221 ALA A O 1
ATOM 1735 N N . LEU A 1 222 ? -17.266 17.844 -7.75 1 81.38 222 LEU A N 1
ATOM 1736 C CA . LEU A 1 222 ? -16.453 17.344 -6.648 1 81.38 222 LEU A CA 1
ATOM 1737 C C . LEU A 1 222 ? -15.102 16.828 -7.152 1 81.38 222 LEU A C 1
ATOM 1739 O O . LEU A 1 222 ? -14.07 17.047 -6.504 1 81.38 222 LEU A O 1
ATOM 1743 N N . LEU A 1 223 ? -15.117 16.188 -8.273 1 72.94 223 LEU A N 1
ATOM 1744 C CA . LEU A 1 223 ? -13.891 15.727 -8.906 1 72.94 223 LEU A CA 1
ATOM 1745 C C . LEU A 1 223 ? -13.008 16.906 -9.297 1 72.94 223 LEU A C 1
ATOM 1747 O O . LEU A 1 223 ? -11.781 16.844 -9.148 1 72.94 223 LEU A O 1
ATOM 1751 N N . ALA A 1 224 ? -13.664 17.938 -9.859 1 69.19 224 ALA A N 1
ATOM 1752 C CA . ALA A 1 224 ? -12.93 19.141 -10.266 1 69.19 224 ALA A CA 1
ATOM 1753 C C . ALA A 1 224 ? -12.25 19.797 -9.07 1 69.19 224 ALA A C 1
ATOM 1755 O O . ALA A 1 224 ? -11.148 20.344 -9.195 1 69.19 224 ALA A O 1
ATOM 1756 N N . ALA A 1 225 ? -12.93 19.672 -7.938 1 65.62 225 ALA A N 1
ATOM 1757 C CA . ALA A 1 225 ? -12.359 20.219 -6.711 1 65.62 225 ALA A CA 1
ATOM 1758 C C . ALA A 1 225 ? -11.086 19.484 -6.316 1 65.62 225 ALA A C 1
ATOM 1760 O O . ALA A 1 225 ? -10.211 20.047 -5.652 1 65.62 225 ALA A O 1
ATOM 1761 N N . LEU A 1 226 ? -11.031 18.281 -6.59 1 63.28 226 LEU A N 1
ATOM 1762 C CA . LEU A 1 226 ? -9.836 17.484 -6.344 1 63.28 226 LEU A CA 1
ATOM 1763 C C . LEU A 1 226 ? -8.695 17.922 -7.258 1 63.28 226 LEU A C 1
ATOM 1765 O O . LEU A 1 226 ? -7.523 17.844 -6.875 1 63.28 226 LEU A O 1
ATOM 1769 N N . GLU A 1 227 ? -9.039 18.172 -8.562 1 55.78 227 GLU A N 1
ATOM 1770 C CA . GLU A 1 227 ? -8.031 18.531 -9.547 1 55.78 227 GLU A CA 1
ATOM 1771 C C . GLU A 1 227 ? -7.516 19.953 -9.312 1 55.78 227 GLU A C 1
ATOM 1773 O O . GLU A 1 227 ? -6.402 20.297 -9.711 1 55.78 227 GLU A O 1
ATOM 1778 N N . ALA A 1 228 ? -8.422 20.859 -8.688 1 49.59 228 ALA A N 1
ATOM 1779 C CA . ALA A 1 228 ? -8.031 22.266 -8.492 1 49.59 228 ALA A CA 1
ATOM 1780 C C . ALA A 1 228 ? -7.07 22.406 -7.32 1 49.59 228 ALA A C 1
ATOM 1782 O O . ALA A 1 228 ? -7.371 21.969 -6.207 1 49.59 228 ALA A O 1
ATOM 1783 N N . PRO A 1 229 ? -5.805 22.359 -7.461 1 44.91 229 PRO A N 1
ATOM 1784 C CA . PRO A 1 229 ? -4.848 22.656 -6.391 1 44.91 229 PRO A CA 1
ATOM 1785 C C . PRO A 1 229 ? -5.355 23.734 -5.438 1 44.91 229 PRO A C 1
ATOM 1787 O O . PRO A 1 229 ? -6.055 24.656 -5.855 1 44.91 229 PRO A O 1
ATOM 1790 N N . GLY A 1 230 ? -6.047 23.469 -4.379 1 40.75 230 GLY A N 1
ATOM 1791 C CA . GLY A 1 230 ? -6.48 24.562 -3.52 1 40.75 230 GLY A CA 1
ATOM 1792 C C . GLY A 1 230 ? -5.445 25.656 -3.385 1 40.75 230 GLY A C 1
ATOM 1793 O O . GLY A 1 230 ? -4.305 25.406 -3 1 40.75 230 GLY A O 1
ATOM 1794 N N . ASP A 1 231 ? -5.27 26.562 -4.262 1 35.78 231 ASP A N 1
ATOM 1795 C CA . ASP A 1 231 ? -4.617 27.859 -4.168 1 35.78 231 ASP A CA 1
ATOM 1796 C C . ASP A 1 231 ? -4.801 28.469 -2.779 1 35.78 231 ASP A C 1
ATOM 1798 O O . ASP A 1 231 ? -4.258 29.531 -2.486 1 35.78 231 ASP A O 1
ATOM 1802 N N . ARG A 1 232 ? -5.766 28.188 -1.942 1 34.62 232 ARG A N 1
ATOM 1803 C CA . ARG A 1 232 ? -6.004 29.281 -0.996 1 34.62 232 ARG A CA 1
ATOM 1804 C C . ARG A 1 232 ? -4.914 29.312 0.07 1 34.62 232 ARG A C 1
ATOM 1806 O O . ARG A 1 232 ? -4.879 28.469 0.965 1 34.62 232 ARG A O 1
ATOM 1813 N N . ALA A 1 233 ? -3.609 29.516 -0.161 1 31.97 233 ALA A N 1
ATOM 1814 C CA . ALA A 1 233 ? -3.006 30.469 0.752 1 31.97 233 ALA A CA 1
ATOM 1815 C C . ALA A 1 233 ? -3.73 31.812 0.688 1 31.97 233 ALA A C 1
ATOM 1817 O O . ALA A 1 233 ? -4.062 32.312 -0.398 1 31.97 233 ALA A O 1
ATOM 1818 N N . MET B 1 1 ? 7.512 -3.391 19.578 1 28.34 1 MET B N 1
ATOM 1819 C CA . MET B 1 1 ? 8.5 -2.816 18.672 1 28.34 1 MET B CA 1
ATOM 1820 C C . MET B 1 1 ? 7.934 -2.684 17.25 1 28.34 1 MET B C 1
ATOM 1822 O O . MET B 1 1 ? 7.363 -3.635 16.719 1 28.34 1 MET B O 1
ATOM 1826 N N . ARG B 1 2 ? 7.414 -1.61 16.828 1 36.09 2 ARG B N 1
ATOM 1827 C CA . ARG B 1 2 ? 6.785 -1.314 15.547 1 36.09 2 ARG B CA 1
ATOM 1828 C C . ARG B 1 2 ? 7.621 -1.844 14.383 1 36.09 2 ARG B C 1
ATOM 1830 O O . ARG B 1 2 ? 8.781 -1.458 14.227 1 36.09 2 ARG B O 1
ATOM 1837 N N . SER B 1 3 ? 7.633 -3.109 14.133 1 38.88 3 SER B N 1
ATOM 1838 C CA . SER B 1 3 ? 8.406 -4.031 13.305 1 38.88 3 SER B CA 1
ATOM 1839 C C . SER B 1 3 ? 8.625 -3.463 11.906 1 38.88 3 SER B C 1
ATOM 1841 O O . SER B 1 3 ? 7.676 -3.01 11.258 1 38.88 3 SER B O 1
ATOM 1843 N N . PHE B 1 4 ? 9.781 -2.611 11.914 1 39.25 4 PHE B N 1
ATOM 1844 C CA . PHE B 1 4 ? 10.43 -2.428 10.625 1 39.25 4 PHE B CA 1
ATOM 1845 C C . PHE B 1 4 ? 10.453 -3.736 9.844 1 39.25 4 PHE B C 1
ATOM 1847 O O . PHE B 1 4 ? 11.469 -4.074 9.227 1 39.25 4 PHE B O 1
ATOM 1854 N N . TRP B 1 5 ? 9.5 -4.602 10.172 1 44.12 5 TRP B N 1
ATOM 1855 C CA . TRP B 1 5 ? 9.359 -5.93 9.586 1 44.12 5 TRP B CA 1
ATOM 1856 C C . TRP B 1 5 ? 9.555 -5.879 8.07 1 44.12 5 TRP B C 1
ATOM 1858 O O . TRP B 1 5 ? 9.961 -6.871 7.457 1 44.12 5 TRP B O 1
ATOM 1868 N N . HIS B 1 6 ? 9.266 -4.738 7.484 1 46.53 6 HIS B N 1
ATOM 1869 C CA . HIS B 1 6 ? 9.195 -4.645 6.031 1 46.53 6 HIS B CA 1
ATOM 1870 C C . HIS B 1 6 ? 10.594 -4.523 5.422 1 46.53 6 HIS B C 1
ATOM 1872 O O . HIS B 1 6 ? 10.75 -4.613 4.203 1 46.53 6 HIS B O 1
ATOM 1878 N N . LEU B 1 7 ? 11.453 -4.168 6.383 1 44.66 7 LEU B N 1
ATOM 1879 C CA . LEU B 1 7 ? 12.844 -4.098 5.945 1 44.66 7 LEU B CA 1
ATOM 1880 C C . LEU B 1 7 ? 13.406 -5.492 5.695 1 44.66 7 LEU B C 1
ATOM 1882 O O . LEU B 1 7 ? 14.555 -5.637 5.27 1 44.66 7 LEU B O 1
ATOM 1886 N N . GLU B 1 8 ? 12.828 -6.457 6.223 1 46.81 8 GLU B N 1
ATOM 1887 C CA . GLU B 1 8 ? 13.469 -7.77 6.184 1 46.81 8 GLU B CA 1
ATOM 1888 C C . GLU B 1 8 ? 13.703 -8.219 4.746 1 46.81 8 GLU B C 1
ATOM 1890 O O . GLU B 1 8 ? 12.766 -8.578 4.039 1 46.81 8 GLU B O 1
ATOM 1895 N N . LYS B 1 9 ? 14.82 -7.578 4.195 1 57.16 9 LYS B N 1
ATOM 1896 C CA . LYS B 1 9 ? 15.109 -7.699 2.77 1 57.16 9 LYS B CA 1
ATOM 1897 C C . LYS B 1 9 ? 15.945 -8.945 2.48 1 57.16 9 LYS B C 1
ATOM 1899 O O . LYS B 1 9 ? 17.047 -9.102 3.02 1 57.16 9 LYS B O 1
ATOM 1904 N N . GLY B 1 10 ? 15.703 -10.18 2.684 1 70.94 10 GLY B N 1
ATOM 1905 C CA . GLY B 1 10 ? 16.422 -11.211 1.954 1 70.94 10 GLY B CA 1
ATOM 1906 C C . GLY B 1 10 ? 16.25 -11.109 0.45 1 70.94 10 GLY B C 1
ATOM 1907 O O . GLY B 1 10 ? 15.594 -10.195 -0.045 1 70.94 10 GLY B O 1
ATOM 1908 N N . ASP B 1 11 ? 17.172 -11.898 -0.175 1 88.06 11 ASP B N 1
ATOM 1909 C CA . ASP B 1 11 ? 17.031 -11.984 -1.626 1 88.06 11 ASP B CA 1
ATOM 1910 C C . ASP B 1 11 ? 15.664 -12.523 -2.012 1 88.06 11 ASP B C 1
ATOM 1912 O O . ASP B 1 11 ? 15.164 -13.469 -1.395 1 88.06 11 ASP B O 1
ATOM 1916 N N . PHE B 1 12 ? 15.047 -11.844 -2.922 1 93.5 12 PHE B N 1
ATOM 1917 C CA . PHE B 1 12 ? 13.742 -12.242 -3.438 1 93.5 12 PHE B CA 1
ATOM 1918 C C . PHE B 1 12 ? 13.711 -13.734 -3.74 1 93.5 12 PHE B C 1
ATOM 1920 O O . PHE B 1 12 ? 12.68 -14.391 -3.555 1 93.5 12 PHE B O 1
ATOM 1927 N N . PHE B 1 13 ? 14.82 -14.25 -4.121 1 96.12 13 PHE B N 1
ATOM 1928 C CA . PHE B 1 13 ? 14.852 -15.625 -4.605 1 96.12 13 PHE B CA 1
ATOM 1929 C C . PHE B 1 13 ? 15.406 -16.562 -3.537 1 96.12 13 PHE B C 1
ATOM 1931 O O . PHE B 1 13 ? 15.742 -17.719 -3.828 1 96.12 13 PHE B O 1
ATOM 1938 N N . ASP B 1 14 ? 15.516 -16.047 -2.363 1 92.31 14 ASP B N 1
ATOM 1939 C CA . ASP B 1 14 ? 16.016 -16.922 -1.302 1 92.31 14 ASP B CA 1
ATOM 1940 C C . ASP B 1 14 ? 15.156 -18.172 -1.161 1 92.31 14 ASP B C 1
ATOM 1942 O O . ASP B 1 14 ? 13.938 -18.078 -0.978 1 92.31 14 ASP B O 1
ATOM 1946 N N . GLY B 1 15 ? 15.75 -19.375 -1.243 1 94.19 15 GLY B N 1
ATOM 1947 C CA . GLY B 1 15 ? 15.039 -20.625 -1.087 1 94.19 15 GLY B CA 1
ATOM 1948 C C . GLY B 1 15 ? 14.453 -21.141 -2.385 1 94.19 15 GLY B C 1
ATOM 1949 O O . GLY B 1 15 ? 13.883 -22.234 -2.424 1 94.19 15 GLY B O 1
ATOM 1950 N N . ILE B 1 16 ? 14.547 -20.391 -3.426 1 96 16 ILE B N 1
ATOM 1951 C CA . ILE B 1 16 ? 14.078 -20.797 -4.746 1 96 16 ILE B CA 1
ATOM 1952 C C . ILE B 1 16 ? 15.125 -20.422 -5.801 1 96 16 ILE B C 1
A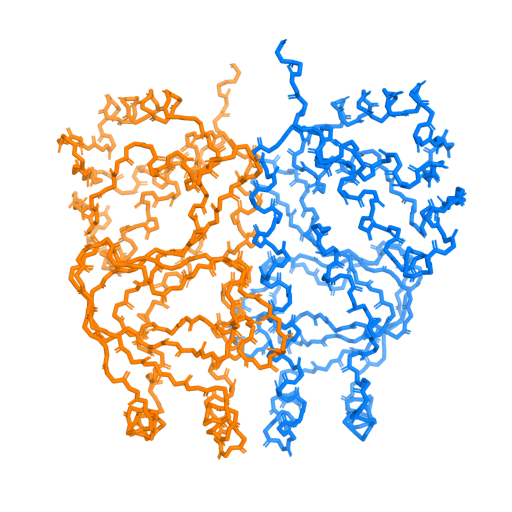TOM 1954 O O . ILE B 1 16 ? 14.797 -19.797 -6.809 1 96 16 ILE B O 1
ATOM 1958 N N . GLU B 1 17 ? 16.266 -20.906 -5.641 1 95.69 17 GLU B N 1
ATOM 1959 C CA . GLU B 1 17 ? 17.422 -20.547 -6.461 1 95.69 17 GLU B CA 1
ATOM 1960 C C . GLU B 1 17 ? 17.203 -20.953 -7.914 1 95.69 17 GLU B C 1
ATOM 1962 O O . GLU B 1 17 ? 17.672 -20.281 -8.828 1 95.69 17 GLU B O 1
ATOM 1967 N N . GLU B 1 18 ? 16.5 -22.047 -8.125 1 95.88 18 GLU B N 1
ATOM 1968 C CA . GLU B 1 18 ? 16.219 -22.484 -9.484 1 95.88 18 GLU B CA 1
ATOM 1969 C C . GLU B 1 18 ? 15.406 -21.438 -10.242 1 95.88 18 GLU B C 1
ATOM 1971 O O . GLU B 1 18 ? 15.641 -21.203 -11.43 1 95.88 18 GLU B O 1
ATOM 1976 N N . CYS B 1 19 ? 14.492 -20.828 -9.562 1 96.56 19 CYS B N 1
ATOM 1977 C CA . CYS B 1 19 ? 13.688 -19.781 -10.172 1 96.56 19 CYS B CA 1
ATOM 1978 C C . CYS B 1 19 ? 14.539 -18.578 -10.531 1 96.56 19 CYS B C 1
ATOM 1980 O O . CYS B 1 19 ? 14.305 -17.922 -11.547 1 96.56 19 CYS B O 1
ATOM 1982 N N . LYS B 1 20 ? 15.508 -18.297 -9.656 1 96.38 20 LYS B N 1
ATOM 1983 C CA . LYS B 1 20 ? 16.406 -17.188 -9.938 1 96.38 20 LYS B CA 1
ATOM 1984 C C . LYS B 1 20 ? 17.156 -17.406 -11.25 1 96.38 20 LYS B C 1
ATOM 1986 O O . LYS B 1 20 ? 17.234 -16.5 -12.086 1 96.38 20 LYS B O 1
ATOM 1991 N N . GLU B 1 21 ? 17.656 -18.578 -11.422 1 96.5 21 GLU B N 1
ATOM 1992 C CA . GLU B 1 21 ? 18.391 -18.922 -12.633 1 96.5 21 GLU B CA 1
ATOM 1993 C C . GLU B 1 21 ? 17.531 -18.75 -13.875 1 96.5 21 GLU B C 1
ATOM 1995 O O . GLU B 1 21 ? 17.953 -18.156 -14.867 1 96.5 21 GLU B O 1
ATOM 2000 N N . HIS B 1 22 ? 16.297 -19.25 -13.797 1 96.5 22 HIS B N 1
ATOM 2001 C CA . HIS B 1 22 ? 15.375 -19.125 -14.914 1 96.5 22 HIS B CA 1
ATOM 2002 C C . HIS B 1 22 ? 15.047 -17.656 -15.195 1 96.5 22 HIS B C 1
ATOM 2004 O O . HIS B 1 22 ? 15 -17.234 -16.359 1 96.5 22 HIS B O 1
ATOM 2010 N N . PHE B 1 23 ? 14.836 -16.922 -14.094 1 97.31 23 PHE B N 1
ATOM 2011 C CA . PHE B 1 23 ? 14.531 -15.5 -14.211 1 97.31 23 PHE B CA 1
ATOM 2012 C C . PHE B 1 23 ? 15.672 -14.75 -14.898 1 97.31 23 PHE B C 1
ATOM 2014 O O . PHE B 1 23 ? 15.453 -14.055 -15.891 1 97.31 23 PHE B O 1
ATOM 2021 N N . LEU B 1 24 ? 16.875 -14.93 -14.398 1 97 24 LEU B N 1
ATOM 2022 C CA . LEU B 1 24 ? 18.031 -14.203 -14.898 1 97 24 LEU B CA 1
ATOM 2023 C C . LEU B 1 24 ? 18.359 -14.594 -16.328 1 97 24 LEU B C 1
ATOM 2025 O O . LEU B 1 24 ? 18.781 -13.758 -17.125 1 97 24 LEU B O 1
ATOM 2029 N N . HIS B 1 25 ? 18.109 -15.828 -16.656 1 96.25 25 HIS B N 1
ATOM 2030 C CA . HIS B 1 25 ? 18.359 -16.312 -18.016 1 96.25 25 HIS B CA 1
ATOM 2031 C C . HIS B 1 25 ? 17.406 -15.656 -19.016 1 96.25 25 HIS B C 1
ATOM 2033 O O . HIS B 1 25 ? 17.781 -15.43 -20.172 1 96.25 25 HIS B O 1
ATOM 2039 N N . SER B 1 26 ? 16.25 -15.375 -18.594 1 97.12 26 SER B N 1
ATOM 2040 C CA . SER B 1 26 ? 15.219 -14.859 -19.484 1 97.12 26 SER B CA 1
ATOM 2041 C C . SER B 1 26 ? 15.164 -13.336 -19.453 1 97.12 26 SER B C 1
ATOM 2043 O O . SER B 1 26 ? 14.461 -12.703 -20.234 1 97.12 26 SER B O 1
ATOM 2045 N N . ALA B 1 27 ? 15.922 -12.758 -18.531 1 98.19 27 ALA B N 1
ATOM 2046 C CA . ALA B 1 27 ? 15.828 -11.312 -18.297 1 98.19 27 ALA B CA 1
ATOM 2047 C C . ALA B 1 27 ? 16.938 -10.57 -19.031 1 98.19 27 ALA B C 1
ATOM 2049 O O . ALA B 1 27 ? 17.969 -11.164 -19.375 1 98.19 27 ALA B O 1
ATOM 2050 N N . GLN B 1 28 ? 16.766 -9.328 -19.297 1 98.38 28 GLN B N 1
ATOM 2051 C CA . GLN B 1 28 ? 17.766 -8.438 -19.891 1 98.38 28 GLN B CA 1
ATOM 2052 C C . GLN B 1 28 ? 18.547 -7.699 -18.797 1 98.38 28 GLN B C 1
ATOM 2054 O O . GLN B 1 28 ? 17.953 -7.047 -17.938 1 98.38 28 GLN B O 1
ATOM 2059 N N . ARG B 1 29 ? 19.844 -7.828 -18.875 1 98.19 29 ARG B N 1
ATOM 2060 C CA . ARG B 1 29 ? 20.703 -7.102 -17.953 1 98.19 29 ARG B CA 1
ATOM 2061 C C . ARG B 1 29 ? 20.844 -5.641 -18.359 1 98.19 29 ARG B C 1
ATOM 2063 O O . ARG B 1 29 ? 21.109 -5.34 -19.531 1 98.19 29 ARG B O 1
ATOM 2070 N N . ILE B 1 30 ? 20.641 -4.711 -17.422 1 98.5 30 ILE B N 1
ATOM 2071 C CA . ILE B 1 30 ? 20.719 -3.279 -17.688 1 98.5 30 ILE B CA 1
ATOM 2072 C C . ILE B 1 30 ? 21.641 -2.617 -16.672 1 98.5 30 ILE B C 1
ATOM 2074 O O . ILE B 1 30 ? 21.516 -2.826 -15.461 1 98.5 30 ILE B O 1
ATOM 2078 N N . GLU B 1 31 ? 22.562 -1.872 -17.109 1 98.38 31 GLU B N 1
ATOM 2079 C CA . GLU B 1 31 ? 23.438 -1.068 -16.266 1 98.38 31 GLU B CA 1
ATOM 2080 C C . GLU B 1 31 ? 22.969 0.383 -16.203 1 98.38 31 GLU B C 1
ATOM 2082 O O . GLU B 1 31 ? 22.688 0.993 -17.25 1 98.38 31 GLU B O 1
ATOM 2087 N N . LEU B 1 32 ? 22.875 0.854 -15.008 1 95.44 32 LEU B N 1
ATOM 2088 C CA . LEU B 1 32 ? 22.391 2.209 -14.773 1 95.44 32 LEU B CA 1
ATOM 2089 C C . LEU B 1 32 ? 23.453 3.07 -14.109 1 95.44 32 LEU B C 1
ATOM 2091 O O . LEU B 1 32 ? 24.188 2.598 -13.234 1 95.44 32 LEU B O 1
ATOM 2095 N N . LYS B 1 33 ? 23.531 4.285 -14.555 1 92.5 33 LYS B N 1
ATOM 2096 C CA . LYS B 1 33 ? 24.281 5.297 -13.82 1 92.5 33 LYS B CA 1
ATOM 2097 C C . LYS B 1 33 ? 23.391 6.023 -12.812 1 92.5 33 LYS B C 1
ATOM 2099 O O . LYS B 1 33 ? 22.172 5.922 -12.883 1 92.5 33 LYS B O 1
ATOM 2104 N N . LYS B 1 34 ? 24.078 6.672 -11.922 1 80.81 34 LYS B N 1
ATOM 2105 C CA . LYS B 1 34 ? 23.328 7.508 -11 1 80.81 34 LYS B CA 1
ATOM 2106 C C . LYS B 1 34 ? 22.406 8.469 -11.742 1 80.81 34 LYS B C 1
ATOM 2108 O O . LYS B 1 34 ? 22.797 9.062 -12.75 1 80.81 34 LYS B O 1
ATOM 2113 N N . SER B 1 35 ? 21.141 8.492 -11.359 1 83.19 35 SER B N 1
ATOM 2114 C CA . SER B 1 35 ? 20.109 9.43 -11.812 1 83.19 35 SER B CA 1
ATOM 2115 C C . SER B 1 35 ? 19.422 8.914 -13.078 1 83.19 35 SER B C 1
ATOM 2117 O O . SER B 1 35 ? 18.469 9.531 -13.555 1 83.19 35 SER B O 1
ATOM 2119 N N . ASP B 1 36 ? 19.906 7.785 -13.594 1 94.06 36 ASP B N 1
ATOM 2120 C CA . ASP B 1 36 ? 19.188 7.195 -14.719 1 94.06 36 ASP B CA 1
ATOM 2121 C C . ASP B 1 36 ? 17.766 6.805 -14.312 1 94.06 36 ASP B C 1
ATOM 2123 O O . ASP B 1 36 ? 17.547 6.285 -13.211 1 94.06 36 ASP B O 1
ATOM 2127 N N . ILE B 1 37 ? 16.812 7.059 -15.219 1 95.38 37 ILE B N 1
ATOM 2128 C CA . ILE B 1 37 ? 15.422 6.695 -14.992 1 95.38 37 ILE B CA 1
ATOM 2129 C C . ILE B 1 37 ? 15.148 5.309 -15.578 1 95.38 37 ILE B C 1
ATOM 2131 O O . ILE B 1 37 ? 15.508 5.031 -16.734 1 95.38 37 ILE B O 1
ATOM 2135 N N . VAL B 1 38 ? 14.633 4.457 -14.766 1 97.31 38 VAL B N 1
ATOM 2136 C CA . VAL B 1 38 ? 14.25 3.129 -15.242 1 97.31 38 VAL B CA 1
ATOM 2137 C C . VAL B 1 38 ? 12.938 3.213 -16.016 1 97.31 38 VAL B C 1
ATOM 2139 O O . VAL B 1 38 ? 12.82 2.664 -17.109 1 97.31 38 VAL B O 1
ATOM 2142 N N . PHE B 1 39 ? 11.953 3.793 -15.461 1 96.94 39 PHE B N 1
ATOM 2143 C CA . PHE B 1 39 ? 10.68 4.086 -16.094 1 96.94 39 PHE B CA 1
ATOM 2144 C C . PHE B 1 39 ? 10 5.273 -15.422 1 96.94 39 PHE B C 1
ATOM 2146 O O . PHE B 1 39 ? 10.328 5.629 -14.289 1 96.94 39 PHE B O 1
ATOM 2153 N N . PHE B 1 40 ? 9.039 5.859 -16.156 1 93.81 40 PHE B N 1
ATOM 2154 C CA . PHE B 1 40 ? 8.273 6.992 -15.648 1 93.81 40 PHE B CA 1
ATOM 2155 C C . PHE B 1 40 ? 6.84 6.578 -15.328 1 93.81 40 PHE B C 1
ATOM 2157 O O . PHE B 1 40 ? 6.301 5.652 -15.945 1 93.81 40 PHE B O 1
ATOM 2164 N N . GLU B 1 41 ? 6.371 7.242 -14.336 1 90.88 41 GLU B N 1
ATOM 2165 C CA . GLU B 1 41 ? 4.926 7.16 -14.148 1 90.88 41 GLU B CA 1
ATOM 2166 C C . GLU B 1 41 ? 4.188 7.375 -15.469 1 90.88 41 GLU B C 1
ATOM 2168 O O . GLU B 1 41 ? 4.539 8.258 -16.25 1 90.88 41 GLU B O 1
ATOM 2173 N N . GLY B 1 42 ? 3.184 6.504 -15.719 1 92 42 GLY B N 1
ATOM 2174 C CA . GLY B 1 42 ? 2.418 6.613 -16.953 1 92 42 GLY B CA 1
ATOM 2175 C C . GLY B 1 42 ? 2.916 5.688 -18.047 1 92 42 GLY B C 1
ATOM 2176 O O . GLY B 1 42 ? 2.186 5.391 -18.984 1 92 42 GLY B O 1
ATOM 2177 N N . ASP B 1 43 ? 4.207 5.297 -17.969 1 93.56 43 ASP B N 1
ATOM 2178 C CA . ASP B 1 43 ? 4.746 4.344 -18.938 1 93.56 43 ASP B CA 1
ATOM 2179 C C . ASP B 1 43 ? 3.98 3.021 -18.891 1 93.56 43 ASP B C 1
ATOM 2181 O O . ASP B 1 43 ? 3.246 2.76 -17.938 1 93.56 43 ASP B O 1
ATOM 2185 N N . ALA B 1 44 ? 4.18 2.213 -19.922 1 92.81 44 ALA B N 1
ATOM 2186 C CA . ALA B 1 44 ? 3.611 0.868 -19.922 1 92.81 44 ALA B CA 1
ATOM 2187 C C . ALA B 1 44 ? 4.234 0.019 -18.812 1 92.81 44 ALA B C 1
ATOM 2189 O O . ALA B 1 44 ? 5.445 0.068 -18.594 1 92.81 44 ALA B O 1
ATOM 2190 N N . GLY B 1 45 ? 3.438 -0.679 -18.062 1 92.38 45 GLY B N 1
ATOM 2191 C CA . GLY B 1 45 ? 3.893 -1.521 -16.969 1 92.38 45 GLY B CA 1
ATOM 2192 C C . GLY B 1 45 ? 4.148 -2.957 -17.391 1 92.38 45 GLY B C 1
ATOM 2193 O O . GLY B 1 45 ? 3.701 -3.893 -16.719 1 92.38 45 GLY B O 1
ATOM 2194 N N . GLY B 1 46 ? 4.84 -3.215 -18.484 1 94 46 GLY B N 1
ATOM 2195 C CA . GLY B 1 46 ? 4.898 -4.539 -19.078 1 94 46 GLY B CA 1
ATOM 2196 C C . GLY B 1 46 ? 6.129 -5.328 -18.672 1 94 46 GLY B C 1
ATOM 2197 O O . GLY B 1 46 ? 6.508 -6.285 -19.344 1 94 46 GLY B O 1
ATOM 2198 N N . ALA B 1 47 ? 6.797 -4.875 -17.594 1 97.12 47 ALA B N 1
ATOM 2199 C CA . ALA B 1 47 ? 7.988 -5.598 -17.156 1 97.12 47 ALA B CA 1
ATOM 2200 C C . ALA B 1 47 ? 8.203 -5.449 -15.648 1 97.12 47 ALA B C 1
ATOM 2202 O O . ALA B 1 47 ? 7.691 -4.512 -15.031 1 97.12 47 ALA B O 1
ATOM 2203 N N . CYS B 1 48 ? 8.852 -6.445 -15.078 1 97.75 48 CYS B N 1
ATOM 2204 C CA . CYS B 1 48 ? 9.344 -6.34 -13.711 1 97.75 48 CYS B CA 1
ATOM 2205 C C . CYS B 1 48 ? 10.867 -6.352 -13.672 1 97.75 48 CYS B C 1
ATOM 2207 O O . CYS B 1 48 ? 11.516 -6.609 -14.688 1 97.75 48 CYS B O 1
ATOM 2209 N N . PHE B 1 49 ? 11.438 -5.992 -12.516 1 97.69 49 PHE B N 1
ATOM 2210 C CA . PHE B 1 49 ? 12.875 -5.781 -12.414 1 97.69 49 PHE B CA 1
ATOM 2211 C C . PHE B 1 49 ? 13.43 -6.414 -11.148 1 97.69 49 PHE B C 1
ATOM 2213 O O . PHE B 1 49 ? 12.773 -6.406 -10.102 1 97.69 49 PHE B O 1
ATOM 2220 N N . TYR B 1 50 ? 14.586 -6.969 -11.258 1 97.06 50 TYR B N 1
ATOM 2221 C CA . TYR B 1 50 ? 15.367 -7.477 -10.141 1 97.06 50 TYR B CA 1
ATOM 2222 C C . TYR B 1 50 ? 16.656 -6.68 -9.961 1 97.06 50 TYR B C 1
ATOM 2224 O O . TYR B 1 50 ? 17.391 -6.469 -10.93 1 97.06 50 TYR B O 1
ATOM 2232 N N . VAL B 1 51 ? 16.922 -6.199 -8.727 1 92.81 51 VAL B N 1
ATOM 2233 C CA . VAL B 1 51 ? 18.125 -5.41 -8.453 1 92.81 51 VAL B CA 1
ATOM 2234 C C . VAL B 1 51 ? 19.281 -6.34 -8.117 1 92.81 51 VAL B C 1
ATOM 2236 O O . VAL B 1 51 ? 19.297 -6.984 -7.066 1 92.81 51 VAL B O 1
ATOM 2239 N N . ALA B 1 52 ? 20.156 -6.371 -9.031 1 94.94 52 ALA B N 1
ATOM 2240 C CA . ALA B 1 52 ? 21.359 -7.16 -8.758 1 94.94 52 ALA B CA 1
ATOM 2241 C C . ALA B 1 52 ? 22.312 -6.406 -7.84 1 94.94 52 ALA B C 1
ATOM 2243 O O . ALA B 1 52 ? 22.938 -7 -6.949 1 94.94 52 ALA B O 1
ATOM 2244 N N . SER B 1 53 ? 22.469 -5.141 -8.094 1 87.81 53 SER B N 1
ATOM 2245 C CA . SER B 1 53 ? 23.297 -4.258 -7.277 1 87.81 53 SER B CA 1
ATOM 2246 C C . SER B 1 53 ? 22.859 -2.805 -7.422 1 87.81 53 SER B C 1
ATOM 2248 O O . SER B 1 53 ? 22.25 -2.43 -8.43 1 87.81 53 SER B O 1
ATOM 2250 N N . GLY B 1 54 ? 23.125 -2.016 -6.328 1 80.62 54 GLY B N 1
ATOM 2251 C CA . GLY B 1 54 ? 22.844 -0.588 -6.383 1 80.62 54 GLY B CA 1
ATOM 2252 C C . GLY B 1 54 ? 21.656 -0.177 -5.539 1 80.62 54 GLY B C 1
ATOM 2253 O O . GLY B 1 54 ? 21.344 -0.833 -4.547 1 80.62 54 GLY B O 1
ATOM 2254 N N . LEU B 1 55 ? 21.109 1.014 -5.91 1 74.75 55 LEU B N 1
ATOM 2255 C CA . LEU B 1 55 ? 20.031 1.629 -5.133 1 74.75 55 LEU B CA 1
ATOM 2256 C C . LEU B 1 55 ? 19.078 2.402 -6.035 1 74.75 55 LEU B C 1
ATOM 2258 O O . LEU B 1 55 ? 19.516 3.234 -6.836 1 74.75 55 LEU B O 1
ATOM 2262 N N . LEU B 1 56 ? 17.828 2.037 -5.871 1 82 56 LEU B N 1
ATOM 2263 C CA . LEU B 1 56 ? 16.812 2.709 -6.664 1 82 56 LEU B CA 1
ATOM 2264 C C . LEU B 1 56 ? 15.773 3.365 -5.762 1 82 56 LEU B C 1
ATOM 2266 O O . LEU B 1 56 ? 15.562 2.928 -4.629 1 82 56 LEU B O 1
ATOM 2270 N N . ARG B 1 57 ? 15.188 4.41 -6.23 1 76.56 57 ARG B N 1
ATOM 2271 C CA . ARG B 1 57 ? 14.016 4.98 -5.562 1 76.56 57 ARG B CA 1
ATOM 2272 C C . ARG B 1 57 ? 12.766 4.816 -6.414 1 76.56 57 ARG B C 1
ATOM 2274 O O . ARG B 1 57 ? 12.82 4.906 -7.641 1 76.56 57 ARG B O 1
ATOM 2281 N N . ILE B 1 58 ? 11.719 4.469 -5.746 1 84.5 58 ILE B N 1
ATOM 2282 C CA . ILE B 1 58 ? 10.375 4.43 -6.316 1 84.5 58 ILE B CA 1
ATOM 2283 C C . ILE B 1 58 ? 9.578 5.641 -5.84 1 84.5 58 ILE B C 1
ATOM 2285 O O . ILE B 1 58 ? 9.367 5.82 -4.641 1 84.5 58 ILE B O 1
ATOM 2289 N N . PHE B 1 59 ? 9.109 6.496 -6.793 1 75.06 59 PHE B N 1
ATOM 2290 C CA . PHE B 1 59 ? 8.547 7.773 -6.375 1 75.06 59 PHE B CA 1
ATOM 2291 C C . PHE B 1 59 ? 7.449 8.227 -7.336 1 75.06 59 PHE B C 1
ATOM 2293 O O . PHE B 1 59 ? 7.305 7.664 -8.422 1 75.06 59 PHE B O 1
ATOM 2300 N N . CYS B 1 60 ? 6.625 9.102 -6.84 1 78.81 60 CYS B N 1
ATOM 2301 C CA . CYS B 1 60 ? 5.637 9.758 -7.688 1 78.81 60 CYS B CA 1
ATOM 2302 C C . CYS B 1 60 ? 5.691 11.273 -7.516 1 78.81 60 CYS B C 1
ATOM 2304 O O . CYS B 1 60 ? 6.289 11.773 -6.562 1 78.81 60 CYS B O 1
ATOM 2306 N N . VAL B 1 61 ? 5.285 11.953 -8.562 1 66.44 61 VAL B N 1
ATOM 2307 C CA . VAL B 1 61 ? 5.18 13.406 -8.5 1 66.44 61 VAL B CA 1
ATOM 2308 C C . VAL B 1 61 ? 3.736 13.805 -8.188 1 66.44 61 VAL B C 1
ATOM 2310 O O . VAL B 1 61 ? 2.809 13.391 -8.883 1 66.44 61 VAL B O 1
ATOM 2313 N N . THR B 1 62 ? 3.582 14.445 -7.055 1 60.41 62 THR B N 1
ATOM 2314 C CA . THR B 1 62 ? 2.248 14.883 -6.656 1 60.41 62 THR B CA 1
ATOM 2315 C C . THR B 1 62 ? 1.698 15.914 -7.641 1 60.41 62 THR B C 1
ATOM 2317 O O . THR B 1 62 ? 2.428 16.406 -8.508 1 60.41 62 THR B O 1
ATOM 2320 N N . GLU B 1 63 ? 0.414 16.109 -7.516 1 56.56 63 GLU B N 1
ATOM 2321 C CA . GLU B 1 63 ? -0.223 17.109 -8.359 1 56.56 63 GLU B CA 1
ATOM 2322 C C . GLU B 1 63 ? 0.418 18.484 -8.164 1 56.56 63 GLU B C 1
ATOM 2324 O O . GLU B 1 63 ? 0.468 19.281 -9.102 1 56.56 63 GLU B O 1
ATOM 2329 N N . ALA B 1 64 ? 0.917 18.719 -7.051 1 52.22 64 ALA B N 1
ATOM 2330 C CA . ALA B 1 64 ? 1.56 20 -6.746 1 52.22 64 ALA B CA 1
ATOM 2331 C C . ALA B 1 64 ? 2.998 20.031 -7.254 1 52.22 64 ALA B C 1
ATOM 2333 O O . ALA B 1 64 ? 3.713 21.016 -7.066 1 52.22 64 ALA B O 1
ATOM 2334 N N . GLY B 1 65 ? 3.348 19 -7.887 1 57.75 65 GLY B N 1
ATOM 2335 C CA . GLY B 1 65 ? 4.688 18.922 -8.438 1 57.75 65 GLY B CA 1
ATOM 2336 C C . GLY B 1 65 ? 5.723 18.438 -7.441 1 57.75 65 GLY B C 1
ATOM 2337 O O . GLY B 1 65 ? 6.918 18.422 -7.742 1 57.75 65 GLY B O 1
ATOM 2338 N N . LYS B 1 66 ? 5.27 18.203 -6.312 1 58.91 66 LYS B N 1
ATOM 2339 C CA . LYS B 1 66 ? 6.176 17.703 -5.285 1 58.91 66 LYS B CA 1
ATOM 2340 C C . LYS B 1 66 ? 6.387 16.188 -5.43 1 58.91 66 LYS B C 1
ATOM 2342 O O . LYS B 1 66 ? 5.461 15.461 -5.801 1 58.91 66 LYS B O 1
ATOM 2347 N N . GLU B 1 67 ? 7.691 15.781 -5.176 1 60.53 67 GLU B N 1
ATOM 2348 C CA . GLU B 1 67 ? 7.996 14.352 -5.262 1 60.53 67 GLU B CA 1
ATOM 2349 C C . GLU B 1 67 ? 7.734 13.648 -3.934 1 60.53 67 GLU B C 1
ATOM 2351 O O . GLU B 1 67 ? 8.016 14.203 -2.867 1 60.53 67 GLU B O 1
ATOM 2356 N N . SER B 1 68 ? 7.062 12.5 -4.016 1 65.69 68 SER B N 1
ATOM 2357 C CA . SER B 1 68 ? 6.867 11.617 -2.869 1 65.69 68 SER B CA 1
ATOM 2358 C C . SER B 1 68 ? 7.496 10.25 -3.111 1 65.69 68 SER B C 1
ATOM 2360 O O . SER B 1 68 ? 7.145 9.555 -4.066 1 65.69 68 SER B O 1
ATOM 2362 N N . THR B 1 69 ? 8.539 9.938 -2.303 1 62.94 69 THR B N 1
ATOM 2363 C CA . THR B 1 69 ? 9.195 8.648 -2.434 1 62.94 69 THR B CA 1
ATOM 2364 C C . THR B 1 69 ? 8.492 7.59 -1.586 1 62.94 69 THR B C 1
ATOM 2366 O O . THR B 1 69 ? 8.305 7.781 -0.383 1 62.94 69 THR B O 1
ATOM 2369 N N . PHE B 1 70 ? 8.102 6.5 -2.227 1 66.75 70 PHE B N 1
ATOM 2370 C CA . PHE B 1 70 ? 7.359 5.434 -1.562 1 66.75 70 PHE B CA 1
ATOM 2371 C C . PHE B 1 70 ? 8.305 4.375 -1.013 1 66.75 70 PHE B C 1
ATOM 2373 O O . PHE B 1 70 ? 8.094 3.854 0.084 1 66.75 70 PHE B O 1
ATOM 2380 N N . PHE B 1 71 ? 9.336 3.984 -1.912 1 69.88 71 PHE B N 1
ATOM 2381 C CA . PHE B 1 71 ? 10.203 2.859 -1.573 1 69.88 71 PHE B CA 1
ATOM 2382 C C . PHE B 1 71 ? 11.617 3.094 -2.08 1 69.88 71 PHE B C 1
ATOM 2384 O O . PHE B 1 71 ? 11.828 3.826 -3.049 1 69.88 71 PHE B O 1
ATOM 2391 N N . LEU B 1 72 ? 12.492 2.568 -1.291 1 69.62 72 LEU B N 1
ATOM 2392 C CA . LEU B 1 72 ? 13.828 2.293 -1.817 1 69.62 72 LEU B CA 1
ATOM 2393 C C . LEU B 1 72 ? 13.984 0.812 -2.148 1 69.62 72 LEU B C 1
ATOM 2395 O O . LEU B 1 72 ? 13.398 -0.043 -1.484 1 69.62 72 LEU B O 1
ATOM 2399 N N . ARG B 1 73 ? 14.648 0.549 -3.252 1 80.5 73 ARG B N 1
ATOM 2400 C CA . ARG B 1 73 ? 14.945 -0.823 -3.645 1 80.5 73 ARG B CA 1
ATOM 2401 C C . ARG B 1 73 ? 16.453 -1.052 -3.727 1 80.5 73 ARG B C 1
ATOM 2403 O O . ARG B 1 73 ? 17.172 -0.255 -4.328 1 80.5 73 ARG B O 1
ATOM 2410 N N . THR B 1 74 ? 16.891 -2.088 -3.039 1 79.38 74 THR B N 1
ATOM 2411 C CA . THR B 1 74 ? 18.312 -2.43 -3.002 1 79.38 74 THR B CA 1
ATOM 2412 C C . THR B 1 74 ? 18.547 -3.828 -3.566 1 79.38 74 THR B C 1
ATOM 2414 O O . THR B 1 74 ? 17.594 -4.492 -4.004 1 79.38 74 THR B O 1
ATOM 2417 N N . ALA B 1 75 ? 19.797 -4.262 -3.543 1 84.06 75 ALA B N 1
ATOM 2418 C CA . ALA B 1 75 ? 20.203 -5.555 -4.09 1 84.06 75 ALA B CA 1
ATOM 2419 C C . ALA B 1 75 ? 19.328 -6.68 -3.537 1 84.06 75 ALA B C 1
ATOM 2421 O O . ALA B 1 75 ? 19.078 -6.738 -2.332 1 84.06 75 ALA B O 1
ATOM 2422 N N . GLY B 1 76 ? 18.859 -7.555 -4.457 1 89.25 76 GLY B N 1
ATOM 2423 C CA . GLY B 1 76 ? 18.062 -8.703 -4.051 1 89.25 76 GLY B CA 1
ATOM 2424 C C . GLY B 1 76 ? 16.578 -8.453 -4.105 1 89.25 76 GLY B C 1
ATOM 2425 O O . GLY B 1 76 ? 15.773 -9.383 -3.943 1 89.25 76 GLY B O 1
ATOM 2426 N N . GLU B 1 77 ? 16.219 -7.238 -4.367 1 89.06 77 GLU B N 1
ATOM 2427 C CA . GLU B 1 77 ? 14.797 -6.91 -4.355 1 89.06 77 GLU B CA 1
ATOM 2428 C C . GLU B 1 77 ? 14.227 -6.883 -5.77 1 89.06 77 GLU B C 1
ATOM 2430 O O . GLU B 1 77 ? 14.961 -6.684 -6.738 1 89.06 77 GLU B O 1
ATOM 2435 N N . ILE B 1 78 ? 12.93 -7.168 -5.855 1 94.81 78 ILE B N 1
ATOM 2436 C CA . ILE B 1 78 ? 12.195 -7.086 -7.109 1 94.81 78 ILE B CA 1
ATOM 2437 C C . ILE B 1 78 ? 11.242 -5.891 -7.078 1 94.81 78 ILE B C 1
ATOM 2439 O O . ILE B 1 78 ? 10.766 -5.504 -6.012 1 94.81 78 ILE B O 1
ATOM 2443 N N . PHE B 1 79 ? 11.062 -5.266 -8.25 1 93.75 79 PHE B N 1
ATOM 2444 C CA . PHE B 1 79 ? 10.102 -4.176 -8.312 1 93.75 79 PHE B CA 1
ATOM 2445 C C . PHE B 1 79 ? 9.391 -4.156 -9.664 1 93.75 79 PHE B C 1
ATOM 2447 O O . PHE B 1 79 ? 9.703 -4.965 -10.539 1 93.75 79 PHE B O 1
ATOM 2454 N N . GLY B 1 80 ? 8.32 -3.357 -9.781 1 94.88 80 GLY B N 1
ATOM 2455 C CA . GLY B 1 80 ? 7.492 -3.326 -10.977 1 94.88 80 GLY B CA 1
ATOM 2456 C C . GLY B 1 80 ? 6.418 -4.395 -10.984 1 94.88 80 GLY B C 1
ATOM 2457 O O . GLY B 1 80 ? 5.973 -4.824 -12.055 1 94.88 80 GLY B O 1
ATOM 2458 N N . LEU B 1 81 ? 6.02 -4.777 -9.852 1 94.19 81 LEU B N 1
ATOM 2459 C CA . LEU B 1 81 ? 5.133 -5.926 -9.727 1 94.19 81 LEU B CA 1
ATOM 2460 C C . LEU B 1 81 ? 3.672 -5.496 -9.828 1 94.19 81 LEU B C 1
ATOM 2462 O O . LEU B 1 81 ? 2.824 -6.262 -10.297 1 94.19 81 LEU B O 1
ATOM 2466 N N . SER B 1 82 ? 3.354 -4.316 -9.445 1 91.62 82 SER B N 1
ATOM 2467 C CA . SER B 1 82 ? 1.97 -3.898 -9.25 1 91.62 82 SER B CA 1
ATOM 2468 C C . SER B 1 82 ? 1.195 -3.928 -10.562 1 91.62 82 SER B C 1
ATOM 2470 O O . SER B 1 82 ? -0.011 -4.184 -10.578 1 91.62 82 SER B O 1
ATOM 2472 N N . GLU B 1 83 ? 1.869 -3.648 -11.664 1 92.19 83 GLU B N 1
ATOM 2473 C CA . GLU B 1 83 ? 1.174 -3.529 -12.945 1 92.19 83 GLU B CA 1
ATOM 2474 C C . GLU B 1 83 ? 1.56 -4.66 -13.891 1 92.19 83 GLU B C 1
ATOM 2476 O O . GLU B 1 83 ? 0.935 -4.844 -14.938 1 92.19 83 GLU B O 1
ATOM 2481 N N . VAL B 1 84 ? 2.51 -5.438 -13.5 1 93.81 84 VAL B N 1
ATOM 2482 C CA . VAL B 1 84 ? 3.195 -6.289 -14.461 1 93.81 84 VAL B CA 1
ATOM 2483 C C . VAL B 1 84 ? 2.217 -7.312 -15.039 1 93.81 84 VAL B C 1
ATOM 2485 O O . VAL B 1 84 ? 2.312 -7.684 -16.203 1 93.81 84 VAL B O 1
ATOM 2488 N N . LEU B 1 85 ? 1.297 -7.762 -14.258 1 94.44 85 LEU B N 1
ATOM 2489 C CA . LEU B 1 85 ? 0.386 -8.789 -14.75 1 94.44 85 LEU B CA 1
ATOM 2490 C C . LEU B 1 85 ? -0.924 -8.172 -15.227 1 94.44 85 LEU B C 1
ATOM 2492 O O . LEU B 1 85 ? -1.879 -8.891 -15.531 1 94.44 85 LEU B O 1
ATOM 2496 N N . GLN B 1 86 ? -0.931 -6.879 -15.148 1 88.5 86 GLN B N 1
ATOM 2497 C CA . GLN B 1 86 ? -2.1 -6.141 -15.617 1 88.5 86 GLN B CA 1
ATOM 2498 C C . GLN B 1 86 ? -1.729 -5.176 -16.734 1 88.5 86 GLN B C 1
ATOM 2500 O O . GLN B 1 86 ? -0.56 -4.82 -16.891 1 88.5 86 GLN B O 1
ATOM 2505 N N . ASP B 1 87 ? -2.619 -4.965 -17.578 1 84.62 87 ASP B N 1
ATOM 2506 C CA . ASP B 1 87 ? -2.391 -4 -18.656 1 84.62 87 ASP B CA 1
ATOM 2507 C C . ASP B 1 87 ? -2.711 -2.58 -18.188 1 84.62 87 ASP B C 1
ATOM 2509 O O . ASP B 1 87 ? -3.676 -1.972 -18.656 1 84.62 87 ASP B O 1
ATOM 2513 N N . LEU B 1 88 ? -1.937 -2.096 -17.234 1 86.94 88 LEU B N 1
ATOM 2514 C CA . LEU B 1 88 ? -2.109 -0.76 -16.672 1 86.94 88 LEU B CA 1
ATOM 2515 C C . LEU B 1 88 ? -0.806 0.029 -16.734 1 86.94 88 LEU B C 1
ATOM 2517 O O . LEU B 1 88 ? 0.28 -0.553 -16.688 1 86.94 88 LEU B O 1
ATOM 2521 N N . PRO B 1 89 ? -0.927 1.312 -16.859 1 91.75 89 PRO B N 1
ATOM 2522 C CA . PRO B 1 89 ? 0.283 2.137 -16.844 1 91.75 89 PRO B CA 1
ATOM 2523 C C . PRO B 1 89 ? 0.949 2.189 -15.477 1 91.75 89 PRO B C 1
ATOM 2525 O O . PRO B 1 89 ? 0.281 2.012 -14.453 1 91.75 89 PRO B O 1
ATOM 2528 N N . ARG B 1 90 ? 2.219 2.457 -15.508 1 93.25 90 ARG B N 1
ATOM 2529 C CA . ARG B 1 90 ? 2.965 2.623 -14.266 1 93.25 90 ARG B CA 1
ATOM 2530 C C . ARG B 1 90 ? 2.363 3.732 -13.414 1 93.25 90 ARG B C 1
ATOM 2532 O O . ARG B 1 90 ? 1.971 4.781 -13.93 1 93.25 90 ARG B O 1
ATOM 2539 N N . LYS B 1 91 ? 2.311 3.469 -12.148 1 87.75 91 LYS B N 1
ATOM 2540 C CA . LYS B 1 91 ? 1.761 4.461 -11.227 1 87.75 91 LYS B CA 1
ATOM 2541 C C . LYS B 1 91 ? 2.869 5.293 -10.594 1 87.75 91 LYS B C 1
ATOM 2543 O O . LYS B 1 91 ? 2.607 6.359 -10.031 1 87.75 91 LYS B O 1
ATOM 2548 N N . VAL B 1 92 ? 4.008 4.723 -10.633 1 87.81 92 VAL B N 1
ATOM 2549 C CA . VAL B 1 92 ? 5.16 5.379 -10.016 1 87.81 92 VAL B CA 1
ATOM 2550 C C . VAL B 1 92 ? 6.328 5.406 -11 1 87.81 92 VAL B C 1
ATOM 2552 O O . VAL B 1 92 ? 6.266 4.785 -12.062 1 87.81 92 VAL B O 1
ATOM 2555 N N . SER B 1 93 ? 7.312 6.227 -10.625 1 90.12 93 SER B N 1
ATOM 2556 C CA . SER B 1 93 ? 8.586 6.25 -11.344 1 90.12 93 SER B CA 1
ATOM 2557 C C . SER B 1 93 ? 9.672 5.531 -10.562 1 90.12 93 SER B C 1
ATOM 2559 O O . SER B 1 93 ? 9.562 5.355 -9.344 1 90.12 93 SER B O 1
ATOM 2561 N N . ALA B 1 94 ? 10.68 5.07 -11.289 1 91.81 94 ALA B N 1
ATOM 2562 C CA . ALA B 1 94 ? 11.852 4.441 -10.68 1 91.81 94 ALA B CA 1
ATOM 2563 C C . ALA B 1 94 ? 13.141 5.062 -11.203 1 91.81 94 ALA B C 1
ATOM 2565 O O . ALA B 1 94 ? 13.297 5.246 -12.414 1 91.81 94 ALA B O 1
ATOM 2566 N N . GLN B 1 95 ? 13.992 5.426 -10.258 1 86.31 95 GLN B N 1
ATOM 2567 C CA . GLN B 1 95 ? 15.234 6.094 -10.617 1 86.31 95 GLN B CA 1
ATOM 2568 C C . GLN B 1 95 ? 16.406 5.527 -9.82 1 86.31 95 GLN B C 1
ATOM 2570 O O . GLN B 1 95 ? 16.281 5.246 -8.625 1 86.31 95 GLN B O 1
ATOM 2575 N N . ALA B 1 96 ? 17.562 5.418 -10.555 1 86.31 96 ALA B N 1
ATOM 2576 C CA . ALA B 1 96 ? 18.781 5.004 -9.867 1 86.31 96 ALA B CA 1
ATOM 2577 C C . ALA B 1 96 ? 19.344 6.141 -9.023 1 86.31 96 ALA B C 1
ATOM 2579 O O . ALA B 1 96 ? 19.516 7.262 -9.516 1 86.31 96 ALA B O 1
ATOM 2580 N N . LEU B 1 97 ? 19.531 5.844 -7.77 1 70.75 97 LEU B N 1
ATOM 2581 C CA . LEU B 1 97 ? 20.156 6.824 -6.887 1 70.75 97 LEU B CA 1
ATOM 2582 C C . LEU B 1 97 ? 21.672 6.633 -6.848 1 70.75 97 LEU B C 1
ATOM 2584 O O . LEU B 1 97 ? 22.391 7.457 -6.281 1 70.75 97 LEU B O 1
ATOM 2588 N N . ALA B 1 98 ? 22.203 5.57 -7.375 1 72.06 98 ALA B N 1
ATOM 2589 C CA . ALA B 1 98 ? 23.609 5.207 -7.523 1 72.06 98 ALA B CA 1
ATOM 2590 C C . ALA B 1 98 ? 23.828 4.289 -8.727 1 72.06 98 ALA B C 1
ATOM 2592 O O . ALA B 1 98 ? 22.859 3.818 -9.328 1 72.06 98 ALA B O 1
ATOM 2593 N N . ALA B 1 99 ? 25.109 4.125 -9.039 1 85.56 99 ALA B N 1
ATOM 2594 C CA . ALA B 1 99 ? 25.375 3.104 -10.039 1 85.56 99 ALA B CA 1
ATOM 2595 C C . ALA B 1 99 ? 24.719 1.777 -9.672 1 85.56 99 ALA B C 1
ATOM 2597 O O . ALA B 1 99 ? 24.875 1.302 -8.539 1 85.56 99 ALA B O 1
ATOM 2598 N N . SER B 1 100 ? 23.859 1.257 -10.617 1 88.31 100 SER B N 1
ATOM 2599 C CA . SER B 1 100 ? 23.062 0.077 -10.305 1 88.31 100 SER B CA 1
ATOM 2600 C C . SER B 1 100 ? 23.047 -0.906 -11.477 1 88.31 100 SER B C 1
ATOM 2602 O O . SER B 1 100 ? 23.266 -0.514 -12.625 1 88.31 100 SER B O 1
ATOM 2604 N N . VAL B 1 101 ? 22.938 -2.162 -11.188 1 96.69 101 VAL B N 1
ATOM 2605 C CA . VAL B 1 101 ? 22.688 -3.217 -12.172 1 96.69 101 VAL B CA 1
ATOM 2606 C C . VAL B 1 101 ? 21.344 -3.883 -11.875 1 96.69 101 VAL B C 1
ATOM 2608 O O . VAL B 1 101 ? 21.094 -4.352 -10.766 1 96.69 101 VAL B O 1
ATOM 2611 N N . ILE B 1 102 ? 20.469 -3.906 -12.891 1 97.56 102 ILE B N 1
ATOM 2612 C CA . ILE B 1 102 ? 19.156 -4.512 -12.711 1 97.56 102 ILE B CA 1
ATOM 2613 C C . ILE B 1 102 ? 18.891 -5.504 -13.844 1 97.56 102 ILE B C 1
ATOM 2615 O O . ILE B 1 102 ? 19.578 -5.48 -14.875 1 97.56 102 ILE B O 1
ATOM 2619 N N . PHE B 1 103 ? 18 -6.414 -13.672 1 98.62 103 PHE B N 1
ATOM 2620 C CA . PHE B 1 103 ? 17.516 -7.344 -14.688 1 98.62 103 PHE B CA 1
ATOM 2621 C C . PHE B 1 103 ? 16.047 -7.09 -14.984 1 98.62 103 PHE B C 1
ATOM 2623 O O . PHE B 1 103 ? 15.219 -7.023 -14.07 1 98.62 103 PHE B O 1
ATOM 2630 N N . ARG B 1 104 ? 15.734 -6.891 -16.219 1 98.56 104 ARG B N 1
ATOM 2631 C CA . ARG B 1 104 ? 14.383 -6.602 -16.688 1 98.56 104 ARG B CA 1
ATOM 2632 C C . ARG B 1 104 ? 13.75 -7.84 -17.312 1 98.56 104 ARG B C 1
ATOM 2634 O O . ARG B 1 104 ? 14.336 -8.477 -18.172 1 98.56 104 ARG B O 1
ATOM 2641 N N . LEU B 1 105 ? 12.594 -8.25 -16.891 1 98.31 105 LEU B N 1
ATOM 2642 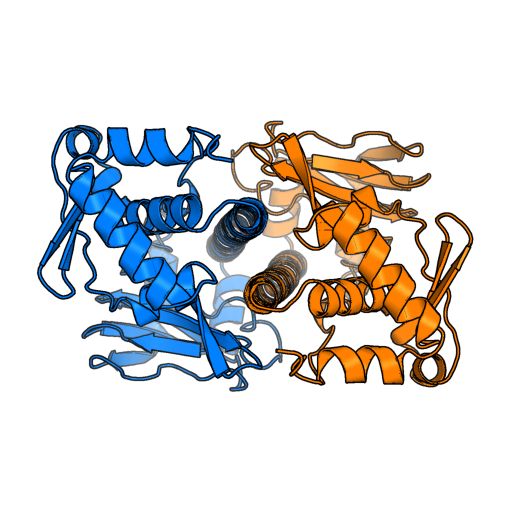C CA . LEU B 1 105 ? 11.844 -9.375 -17.453 1 98.31 105 LEU B CA 1
ATOM 2643 C C . LEU B 1 105 ? 10.461 -8.93 -17.906 1 98.31 105 LEU B C 1
ATOM 2645 O O . LEU B 1 105 ? 9.719 -8.312 -17.156 1 98.31 105 LEU B O 1
ATOM 2649 N N . ASP B 1 106 ? 10.102 -9.203 -19.141 1 97.19 106 ASP B N 1
ATOM 2650 C CA . ASP B 1 106 ? 8.828 -8.766 -19.703 1 97.19 106 ASP B CA 1
ATOM 2651 C C . ASP B 1 106 ? 7.668 -9.57 -19.109 1 97.19 106 ASP B C 1
ATOM 2653 O O . ASP B 1 106 ? 7.875 -10.633 -18.531 1 97.19 106 ASP B O 1
ATOM 2657 N N . ARG B 1 107 ? 6.504 -9.07 -19.312 1 97.06 107 ARG B N 1
ATOM 2658 C CA . ARG B 1 107 ? 5.285 -9.609 -18.719 1 97.06 107 ARG B CA 1
ATOM 2659 C C . ARG B 1 107 ? 5.082 -11.062 -19.141 1 97.06 107 ARG B C 1
ATOM 2661 O O . ARG B 1 107 ? 4.809 -11.922 -18.297 1 97.06 107 ARG B O 1
ATOM 2668 N N . GLN B 1 108 ? 5.176 -11.336 -20.391 1 96.69 108 GLN B N 1
ATOM 2669 C CA . GLN B 1 108 ? 4.883 -12.672 -20.891 1 96.69 108 GLN B CA 1
ATOM 2670 C C . GLN B 1 108 ? 5.809 -13.711 -20.266 1 96.69 108 GLN B C 1
ATOM 2672 O O . GLN B 1 108 ? 5.355 -14.766 -19.828 1 96.69 108 GLN B O 1
ATOM 2677 N N . ALA B 1 109 ? 7.07 -13.398 -20.234 1 97.56 109 ALA B N 1
ATOM 2678 C CA . ALA B 1 109 ? 8.047 -14.312 -19.641 1 97.56 109 ALA B CA 1
ATOM 2679 C C . ALA B 1 109 ? 7.812 -14.477 -18.141 1 97.56 109 ALA B C 1
ATOM 2681 O O . ALA B 1 109 ? 7.895 -15.594 -17.609 1 97.56 109 ALA B O 1
ATOM 2682 N N . PHE B 1 110 ? 7.551 -13.391 -17.484 1 97.88 110 PHE B N 1
ATOM 2683 C CA . PHE B 1 110 ? 7.312 -13.438 -16.047 1 97.88 110 PHE B CA 1
ATOM 2684 C C . PHE B 1 110 ? 6.055 -14.242 -15.727 1 97.88 110 PHE B C 1
ATOM 2686 O O . PHE B 1 110 ? 6.062 -15.094 -14.844 1 97.88 110 PHE B O 1
ATOM 2693 N N . ASP B 1 111 ? 5.004 -13.961 -16.484 1 97.88 111 ASP B N 1
ATOM 2694 C CA . ASP B 1 111 ? 3.744 -14.688 -16.344 1 97.88 111 ASP B CA 1
ATOM 2695 C C . ASP B 1 111 ? 3.951 -16.188 -16.547 1 97.88 111 ASP B C 1
ATOM 2697 O O . ASP B 1 111 ? 3.41 -17 -15.797 1 97.88 111 ASP B O 1
ATOM 2701 N N . GLY B 1 112 ? 4.746 -16.531 -17.5 1 97.56 112 GLY B N 1
ATOM 2702 C CA . GLY B 1 112 ? 5.078 -17.922 -17.766 1 97.56 112 GLY B CA 1
ATOM 2703 C C . GLY B 1 112 ? 5.852 -18.562 -16.625 1 97.56 112 GLY B C 1
ATOM 2704 O O . GLY B 1 112 ? 5.57 -19.703 -16.25 1 97.56 112 GLY B O 1
ATOM 2705 N N . LEU B 1 113 ? 6.789 -17.875 -16.094 1 97.44 113 LEU B N 1
ATOM 2706 C CA . LEU B 1 113 ? 7.578 -18.391 -14.984 1 97.44 113 LEU B CA 1
ATOM 2707 C C . LEU B 1 113 ? 6.695 -18.656 -13.766 1 97.44 113 LEU B C 1
ATOM 2709 O O . LEU B 1 113 ? 6.84 -19.672 -13.094 1 97.44 113 LEU B O 1
ATOM 2713 N N . LEU B 1 114 ? 5.816 -17.734 -13.516 1 97.88 114 LEU B N 1
ATOM 2714 C CA . LEU B 1 114 ? 4.902 -17.859 -12.383 1 97.88 114 LEU B CA 1
ATOM 2715 C C . LEU B 1 114 ? 3.992 -19.062 -12.555 1 97.88 114 LEU B C 1
ATOM 2717 O O . LEU B 1 114 ? 3.752 -19.812 -11.602 1 97.88 114 LEU B O 1
ATOM 2721 N N . SER B 1 115 ? 3.504 -19.266 -13.75 1 97.56 115 SER B N 1
ATOM 2722 C CA . SER B 1 115 ? 2.549 -20.328 -14.008 1 97.56 115 SER B CA 1
ATOM 2723 C C . SER B 1 115 ? 3.199 -21.703 -13.844 1 97.56 115 SER B C 1
ATOM 2725 O O . SER B 1 115 ? 2.52 -22.688 -13.531 1 97.56 115 SER B O 1
ATOM 2727 N N . ARG B 1 116 ? 4.496 -21.703 -13.945 1 96.31 116 ARG B N 1
ATOM 2728 C CA . ARG B 1 116 ? 5.203 -22.969 -13.898 1 96.31 116 ARG B CA 1
ATOM 2729 C C . ARG B 1 116 ? 5.793 -23.219 -12.508 1 96.31 116 ARG B C 1
ATOM 2731 O O . ARG B 1 116 ? 6.191 -24.344 -12.188 1 96.31 116 ARG B O 1
ATOM 2738 N N . ASN B 1 117 ? 5.848 -22.219 -11.766 1 97.38 117 ASN B N 1
ATOM 2739 C CA . ASN B 1 117 ? 6.504 -22.312 -10.461 1 97.38 117 ASN B CA 1
ATOM 2740 C C . ASN B 1 117 ? 5.684 -21.625 -9.375 1 97.38 117 ASN B C 1
ATOM 2742 O O . ASN B 1 117 ? 5.832 -20.422 -9.133 1 97.38 117 ASN B O 1
ATOM 2746 N N . TYR B 1 118 ? 4.938 -22.422 -8.625 1 97.5 118 TYR B N 1
ATOM 2747 C CA . TYR B 1 118 ? 4.098 -21.844 -7.578 1 97.5 118 TYR B CA 1
ATOM 2748 C C . TYR B 1 118 ? 4.945 -21.203 -6.488 1 97.5 118 TYR B C 1
ATOM 2750 O O . TYR B 1 118 ? 4.57 -20.172 -5.926 1 97.5 118 TYR B O 1
ATOM 2758 N N . ALA B 1 119 ? 6.078 -21.766 -6.223 1 97.25 119 ALA B N 1
ATOM 2759 C CA . ALA B 1 119 ? 6.941 -21.188 -5.199 1 97.25 119 ALA B CA 1
ATOM 2760 C C . ALA B 1 119 ? 7.273 -19.734 -5.527 1 97.25 119 ALA B C 1
ATOM 2762 O O . ALA B 1 119 ? 7.363 -18.891 -4.629 1 97.25 119 ALA B O 1
ATOM 2763 N N . LEU B 1 120 ? 7.453 -19.469 -6.781 1 97.44 120 LEU B N 1
ATOM 2764 C CA . LEU B 1 120 ? 7.727 -18.109 -7.223 1 97.44 120 LEU B CA 1
ATOM 2765 C C . LEU B 1 120 ? 6.488 -17.234 -7.07 1 97.44 120 LEU B C 1
ATOM 2767 O O . LEU B 1 120 ? 6.582 -16.094 -6.594 1 97.44 120 LEU B O 1
ATOM 2771 N N . ALA B 1 121 ? 5.336 -17.75 -7.5 1 97.88 121 ALA B N 1
ATOM 2772 C CA . ALA B 1 121 ? 4.086 -17 -7.348 1 97.88 121 ALA B CA 1
ATOM 2773 C C . ALA B 1 121 ? 3.812 -16.688 -5.879 1 97.88 121 ALA B C 1
ATOM 2775 O O . ALA B 1 121 ? 3.416 -15.57 -5.547 1 97.88 121 ALA B O 1
ATOM 2776 N N . ARG B 1 122 ? 4.062 -17.672 -5.074 1 97.25 122 ARG B N 1
ATOM 2777 C CA . ARG B 1 122 ? 3.889 -17.516 -3.635 1 97.25 122 ARG B CA 1
ATOM 2778 C C . ARG B 1 122 ? 4.812 -16.422 -3.094 1 97.25 122 ARG B C 1
ATOM 2780 O O . ARG B 1 122 ? 4.41 -15.625 -2.246 1 97.25 122 ARG B O 1
ATOM 2787 N N . ARG B 1 123 ? 6.027 -16.375 -3.537 1 95.69 123 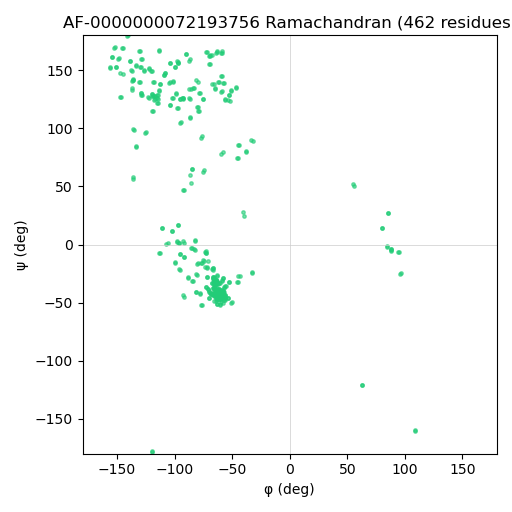ARG B N 1
ATOM 2788 C CA . ARG B 1 123 ? 6.988 -15.359 -3.135 1 95.69 123 ARG B CA 1
ATOM 2789 C C . ARG B 1 123 ? 6.512 -13.969 -3.543 1 95.69 123 ARG B C 1
ATOM 2791 O O . ARG B 1 123 ? 6.613 -13.016 -2.764 1 95.69 123 ARG B O 1
ATOM 2798 N N . VAL B 1 124 ? 5.965 -13.883 -4.746 1 96.38 124 VAL B N 1
ATOM 2799 C CA . VAL B 1 124 ? 5.434 -12.602 -5.215 1 96.38 124 VAL B CA 1
ATOM 2800 C C . VAL B 1 124 ? 4.301 -12.148 -4.297 1 96.38 124 VAL B C 1
ATOM 2802 O O . VAL B 1 124 ? 4.266 -10.992 -3.873 1 96.38 124 VAL B O 1
ATOM 2805 N N . ILE B 1 125 ? 3.422 -13.055 -3.984 1 96.31 125 ILE B N 1
ATOM 2806 C CA . ILE B 1 125 ? 2.279 -12.75 -3.127 1 96.31 125 ILE B CA 1
ATOM 2807 C C . ILE B 1 125 ? 2.771 -12.273 -1.763 1 96.31 125 ILE B C 1
ATOM 2809 O O . ILE B 1 125 ? 2.299 -11.258 -1.243 1 96.31 125 ILE B O 1
ATOM 2813 N N . THR B 1 126 ? 3.775 -12.938 -1.226 1 93.81 126 THR B N 1
ATOM 2814 C CA . THR B 1 126 ? 4.246 -12.609 0.116 1 93.81 126 THR B CA 1
ATOM 2815 C C . THR B 1 126 ? 4.996 -11.281 0.115 1 93.81 126 THR B C 1
ATOM 2817 O O . THR B 1 126 ? 4.871 -10.492 1.053 1 93.81 126 THR B O 1
A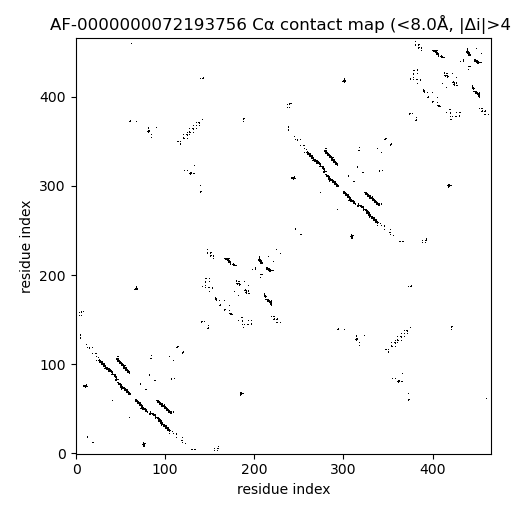TOM 2820 N N . VAL B 1 127 ? 5.73 -10.992 -0.892 1 91.88 127 VAL B N 1
ATOM 2821 C CA . VAL B 1 127 ? 6.438 -9.727 -1.001 1 91.88 127 VAL B CA 1
ATOM 2822 C C . VAL B 1 127 ? 5.434 -8.578 -1.126 1 91.88 127 VAL B C 1
ATOM 2824 O O . VAL B 1 127 ? 5.582 -7.543 -0.475 1 91.88 127 VAL B O 1
ATOM 2827 N N . MET B 1 128 ? 4.445 -8.789 -1.937 1 92.81 128 MET B N 1
ATOM 2828 C CA . MET B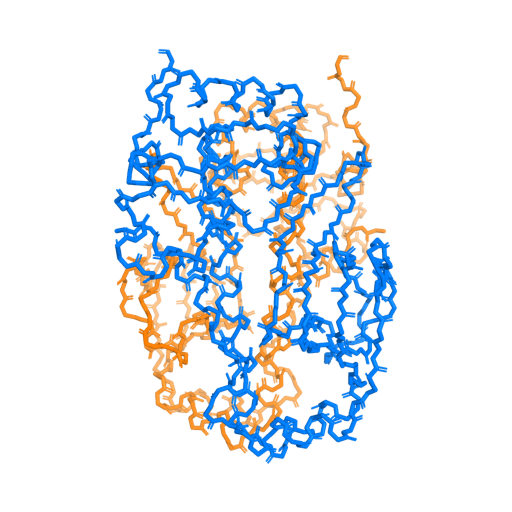 1 128 ? 3.42 -7.762 -2.098 1 92.81 128 MET B CA 1
ATOM 2829 C C . MET B 1 128 ? 2.658 -7.543 -0.794 1 92.81 128 MET B C 1
ATOM 2831 O O . MET B 1 128 ? 2.309 -6.41 -0.456 1 92.81 128 MET B O 1
ATOM 2835 N N . GLY B 1 129 ? 2.385 -8.641 -0.123 1 91.75 129 GLY B N 1
ATOM 2836 C CA . GLY B 1 129 ? 1.777 -8.516 1.192 1 91.75 129 GLY B CA 1
ATOM 2837 C C . GLY B 1 129 ? 2.592 -7.664 2.146 1 91.75 129 GLY B C 1
ATOM 2838 O O . GLY B 1 129 ? 2.043 -6.812 2.848 1 91.75 129 GLY B O 1
ATOM 2839 N N . SER B 1 130 ? 3.877 -7.863 2.162 1 88.62 130 SER B N 1
ATOM 2840 C CA . SER B 1 130 ? 4.777 -7.09 3.012 1 88.62 130 SER B CA 1
ATOM 2841 C C . SER B 1 130 ? 4.766 -5.613 2.623 1 88.62 130 SER B C 1
ATOM 2843 O O . SER B 1 130 ? 4.824 -4.738 3.49 1 88.62 130 SER B O 1
ATOM 2845 N N . ARG B 1 131 ? 4.676 -5.355 1.382 1 87.69 131 ARG B N 1
ATOM 2846 C CA . ARG B 1 131 ? 4.648 -3.979 0.903 1 87.69 131 ARG B CA 1
ATOM 2847 C C . ARG B 1 131 ? 3.338 -3.293 1.282 1 87.69 131 ARG B C 1
ATOM 2849 O O . ARG B 1 131 ? 3.33 -2.109 1.627 1 87.69 131 ARG B O 1
ATOM 2856 N N . LEU B 1 132 ? 2.273 -4.027 1.165 1 89 132 LEU B N 1
ATOM 2857 C CA . LEU B 1 132 ? 0.987 -3.492 1.599 1 89 132 LEU B CA 1
ATOM 2858 C C . LEU B 1 132 ? 1.017 -3.141 3.082 1 89 132 LEU B C 1
ATOM 2860 O O . LEU B 1 132 ? 0.536 -2.078 3.482 1 89 132 LEU B O 1
ATOM 2864 N N . ARG B 1 133 ? 1.568 -4.031 3.869 1 84.75 133 ARG B N 1
ATOM 2865 C CA . ARG B 1 133 ? 1.703 -3.785 5.301 1 84.75 133 ARG B CA 1
ATOM 2866 C C . ARG B 1 133 ? 2.523 -2.525 5.562 1 84.75 133 ARG B C 1
ATOM 2868 O O . ARG B 1 133 ? 2.148 -1.696 6.395 1 84.75 133 ARG B O 1
ATOM 2875 N N . TYR B 1 134 ? 3.551 -2.387 4.852 1 79.06 134 TYR B N 1
ATOM 2876 C CA . TYR B 1 134 ? 4.422 -1.228 5 1 79.06 134 TYR B CA 1
ATOM 2877 C C . TYR B 1 134 ? 3.684 0.06 4.656 1 79.06 134 TYR B C 1
ATOM 2879 O O . TYR B 1 134 ? 3.768 1.047 5.391 1 79.06 134 TYR B O 1
ATOM 2887 N N . LEU B 1 135 ? 3.041 0.111 3.504 1 80.5 135 LEU B N 1
ATOM 2888 C CA . LEU B 1 135 ? 2.334 1.312 3.074 1 80.5 135 LEU B CA 1
ATOM 2889 C C . LEU B 1 135 ? 1.2 1.648 4.039 1 80.5 135 LEU B C 1
ATOM 2891 O O . LEU B 1 135 ? 0.917 2.824 4.285 1 80.5 135 LEU B O 1
ATOM 2895 N N . GLY B 1 136 ? 0.558 0.632 4.484 1 79.25 136 GLY B N 1
ATOM 2896 C CA . GLY B 1 136 ? -0.438 0.856 5.523 1 79.25 136 GLY B CA 1
ATOM 2897 C C . GLY B 1 136 ? 0.122 1.551 6.75 1 79.25 136 GLY B C 1
ATOM 2898 O O . GLY B 1 136 ? -0.474 2.502 7.258 1 79.25 136 GLY B O 1
ATOM 2899 N N . ASP B 1 137 ? 1.28 1.104 7.238 1 74.5 137 ASP B N 1
ATOM 2900 C CA . ASP B 1 137 ? 1.972 1.729 8.359 1 74.5 137 ASP B CA 1
ATOM 2901 C C . ASP B 1 137 ? 2.299 3.189 8.062 1 74.5 137 ASP B C 1
ATOM 2903 O O . ASP B 1 137 ? 2.166 4.051 8.93 1 74.5 137 ASP B O 1
ATOM 2907 N N . SER B 1 138 ? 2.754 3.352 6.902 1 71.94 138 SER B N 1
ATOM 2908 C CA . SER B 1 138 ? 3.141 4.699 6.496 1 71.94 138 SER B CA 1
ATOM 2909 C C . SER B 1 138 ? 1.941 5.641 6.492 1 71.94 138 SER B C 1
ATOM 2911 O O . SER B 1 138 ? 2.057 6.801 6.895 1 71.94 138 SER B O 1
ATOM 2913 N N . LEU B 1 139 ? 0.865 5.211 5.992 1 72.44 139 LEU B N 1
ATOM 2914 C CA . LEU B 1 139 ? -0.359 6.008 5.977 1 72.44 139 LEU B CA 1
ATOM 2915 C C . LEU B 1 139 ? -0.815 6.332 7.395 1 72.44 139 LEU B C 1
ATOM 2917 O O . LEU B 1 139 ? -1.204 7.465 7.684 1 72.44 139 LEU B O 1
ATOM 2921 N N . SER B 1 140 ? -0.77 5.363 8.234 1 68.44 140 SER B N 1
ATOM 2922 C CA . SER B 1 140 ? -1.176 5.559 9.625 1 68.44 140 SER B CA 1
ATOM 2923 C C . SER B 1 140 ? -0.271 6.562 10.336 1 68.44 140 SER B C 1
ATOM 2925 O O . SER B 1 140 ? -0.72 7.293 11.219 1 68.44 140 SER B O 1
ATOM 2927 N N . ALA B 1 141 ? 0.983 6.613 9.953 1 62.47 141 ALA B N 1
ATOM 2928 C CA . ALA B 1 141 ? 1.979 7.477 10.586 1 62.47 141 ALA B CA 1
ATOM 2929 C C . ALA B 1 141 ? 1.812 8.93 10.141 1 62.47 141 ALA B C 1
ATOM 2931 O O . ALA B 1 141 ? 2.371 9.844 10.75 1 62.47 141 ALA B O 1
ATOM 2932 N N . GLN B 1 142 ? 1.068 9.07 9.078 1 60.38 142 GLN B N 1
ATOM 2933 C CA . GLN B 1 142 ? 0.916 10.422 8.547 1 60.38 142 GLN B CA 1
ATOM 2934 C C . GLN B 1 142 ? 0.215 11.328 9.555 1 60.38 142 GLN B C 1
ATOM 2936 O O . GLN B 1 142 ? 0.352 12.555 9.492 1 60.38 142 GLN B O 1
ATOM 2941 N N . THR B 1 143 ? -0.56 10.734 10.359 1 54.88 143 THR B N 1
ATOM 2942 C CA . THR B 1 143 ? -1.214 11.547 11.375 1 54.88 143 THR B CA 1
ATOM 2943 C C . THR B 1 143 ? -0.217 11.977 12.453 1 54.88 143 THR B C 1
ATOM 2945 O O . THR B 1 143 ? -0.528 12.82 13.289 1 54.88 143 THR B O 1
ATOM 2948 N N . CYS B 1 144 ? 0.93 11.422 12.273 1 60.41 144 CYS B N 1
ATOM 2949 C CA . CYS B 1 144 ? 1.976 11.781 13.219 1 60.41 144 CYS B CA 1
ATOM 2950 C C . CYS B 1 144 ? 2.717 13.031 12.766 1 60.41 144 CYS B C 1
ATOM 2952 O O . CYS B 1 144 ? 2.562 13.469 11.625 1 60.41 144 CYS B O 1
ATOM 2954 N N . ASP B 1 145 ? 3.301 13.648 13.656 1 68.06 145 ASP B N 1
ATOM 2955 C CA . ASP B 1 145 ? 4.027 14.867 13.328 1 68.06 145 ASP B CA 1
ATOM 2956 C C . ASP B 1 145 ? 5.25 14.555 12.461 1 68.06 145 ASP B C 1
ATOM 2958 O O . ASP B 1 145 ? 5.609 13.391 12.281 1 68.06 145 ASP B O 1
ATOM 2962 N N . VAL B 1 146 ? 5.742 15.602 11.836 1 74.69 146 VAL B N 1
ATOM 2963 C CA . VAL B 1 146 ? 6.855 15.508 10.898 1 74.69 146 VAL B CA 1
ATOM 2964 C C . VAL B 1 146 ? 8.055 14.852 11.578 1 74.69 146 VAL B C 1
ATOM 2966 O O . VAL B 1 146 ? 8.789 14.078 10.961 1 74.69 146 VAL B O 1
ATOM 2969 N N . ARG B 1 147 ? 8.188 15.148 12.812 1 78 147 ARG B N 1
ATOM 2970 C CA . ARG B 1 147 ? 9.297 14.562 13.555 1 78 147 ARG B CA 1
ATOM 2971 C C . ARG B 1 147 ? 9.188 13.039 13.586 1 78 147 ARG B C 1
ATOM 2973 O O . ARG B 1 147 ? 10.172 12.344 13.336 1 78 147 ARG B O 1
ATOM 2980 N N . HIS B 1 148 ? 8.047 12.641 13.875 1 72.44 148 HIS B N 1
ATOM 2981 C CA . HIS B 1 148 ? 7.785 11.203 13.922 1 72.44 148 HIS B CA 1
ATOM 2982 C C . HIS B 1 148 ? 8.055 10.555 12.562 1 72.44 148 HIS B C 1
ATOM 2984 O O . HIS B 1 148 ? 8.711 9.516 12.492 1 72.44 148 HIS B O 1
ATOM 2990 N N . ARG B 1 149 ? 7.59 11.172 11.617 1 73.5 149 ARG B N 1
ATOM 2991 C CA . ARG B 1 149 ? 7.738 10.625 10.273 1 73.5 149 ARG B CA 1
ATOM 2992 C C . ARG B 1 149 ? 9.203 10.617 9.844 1 73.5 149 ARG B C 1
ATOM 2994 O O . ARG B 1 149 ? 9.656 9.68 9.18 1 73.5 149 ARG B O 1
ATOM 3001 N N . LEU B 1 150 ? 9.938 11.57 10.188 1 80.06 150 LEU B N 1
ATOM 3002 C CA . LEU B 1 150 ? 11.352 11.656 9.844 1 80.06 150 LEU B CA 1
ATOM 3003 C C . LEU B 1 150 ? 12.156 10.602 10.594 1 80.06 150 LEU B C 1
ATOM 3005 O O . LEU B 1 150 ? 13.039 9.961 10.016 1 80.06 150 LEU B O 1
ATOM 3009 N N . CYS B 1 151 ? 11.836 10.438 11.828 1 77.12 151 CYS B N 1
ATOM 3010 C CA . CYS B 1 151 ? 12.508 9.406 12.609 1 77.12 151 CYS B CA 1
ATOM 3011 C C . CYS B 1 151 ? 12.266 8.023 12.016 1 77.12 151 CYS B C 1
ATOM 3013 O O . CYS B 1 151 ? 13.188 7.215 11.914 1 77.12 151 CYS B O 1
ATOM 3015 N N . ARG B 1 152 ? 11.078 7.844 11.664 1 71.62 152 ARG B N 1
ATOM 3016 C CA . ARG B 1 152 ? 10.727 6.574 11.031 1 71.62 152 ARG B CA 1
ATOM 3017 C C . ARG B 1 152 ? 11.516 6.371 9.742 1 71.62 152 ARG B C 1
ATOM 3019 O O . ARG B 1 152 ? 11.992 5.266 9.469 1 71.62 152 ARG B O 1
ATOM 3026 N N . LEU B 1 153 ? 11.594 7.336 8.891 1 71.25 153 LEU B N 1
ATOM 3027 C CA . LEU B 1 153 ? 12.352 7.277 7.645 1 71.25 153 LEU B CA 1
ATOM 3028 C C . LEU B 1 153 ? 13.812 6.934 7.914 1 71.25 153 LEU B C 1
ATOM 3030 O O . LEU B 1 153 ? 14.391 6.078 7.238 1 71.25 153 LEU B O 1
ATOM 3034 N N . LEU B 1 154 ? 14.445 7.598 8.852 1 77.81 154 LEU B N 1
ATOM 3035 C CA . LEU B 1 154 ? 15.859 7.398 9.156 1 77.81 154 LEU B CA 1
ATOM 3036 C C . LEU B 1 154 ? 16.125 5.965 9.602 1 77.81 154 LEU B C 1
ATOM 3038 O O . LEU B 1 154 ? 17.094 5.344 9.172 1 77.81 154 LEU B O 1
ATOM 3042 N N . LEU B 1 155 ? 15.219 5.492 10.352 1 72.12 155 LEU B N 1
ATOM 3043 C CA . LEU B 1 155 ? 15.375 4.121 10.828 1 72.12 155 LEU B CA 1
ATOM 3044 C C . LEU B 1 155 ? 15.164 3.125 9.695 1 72.12 155 LEU B C 1
ATOM 3046 O O . LEU B 1 155 ? 15.859 2.109 9.625 1 72.12 155 LEU B O 1
ATOM 3050 N N . ALA B 1 156 ? 14.242 3.467 8.922 1 66.31 156 ALA B N 1
ATOM 3051 C CA . ALA B 1 156 ? 14 2.604 7.766 1 66.31 156 ALA B CA 1
ATOM 3052 C C . ALA B 1 156 ? 15.219 2.531 6.859 1 66.31 156 ALA B C 1
ATOM 3054 O O . ALA B 1 156 ? 15.578 1.458 6.371 1 66.31 156 ALA B O 1
ATOM 3055 N N . LEU B 1 157 ? 15.836 3.637 6.664 1 68.5 157 LEU B N 1
ATOM 3056 C CA . LEU B 1 157 ? 17.016 3.705 5.812 1 68.5 157 LEU B CA 1
ATOM 3057 C C . LEU B 1 157 ? 18.172 2.924 6.426 1 68.5 157 LEU B C 1
ATOM 3059 O O . LEU B 1 157 ? 19.031 2.393 5.707 1 68.5 157 LEU B O 1
ATOM 3063 N N . ALA B 1 158 ? 18.141 2.859 7.691 1 71.81 158 ALA B N 1
ATOM 3064 C CA . ALA B 1 158 ? 19.219 2.178 8.406 1 71.81 158 ALA B CA 1
ATOM 3065 C C . ALA B 1 158 ? 18.875 0.708 8.633 1 71.81 158 ALA B C 1
ATOM 3067 O O . ALA B 1 158 ? 19.609 -0.003 9.328 1 71.81 158 ALA B O 1
ATOM 3068 N N . HIS B 1 159 ? 17.859 0.312 8.211 1 61.06 159 HIS B N 1
ATOM 3069 C CA . HIS B 1 159 ? 17.266 -0.972 8.555 1 61.06 159 HIS B CA 1
ATOM 3070 C C . HIS B 1 159 ? 18.266 -2.109 8.398 1 61.06 159 HIS B C 1
ATOM 3072 O O . HIS B 1 159 ? 18.375 -2.977 9.266 1 61.06 159 HIS B O 1
ATOM 3078 N N . GLU B 1 160 ? 18.891 -2.129 7.27 1 58.41 160 GLU B N 1
ATOM 3079 C CA . GLU B 1 160 ? 19.828 -3.221 7.031 1 58.41 160 GLU B CA 1
ATOM 3080 C C . GLU B 1 160 ? 20.906 -3.273 8.125 1 58.41 160 GLU B C 1
ATOM 3082 O O . GLU B 1 160 ? 21.234 -4.352 8.617 1 58.41 160 GLU B O 1
ATOM 3087 N N . SER B 1 161 ? 21.391 -2.096 8.414 1 68.94 161 SER B N 1
ATOM 3088 C CA . SER B 1 161 ? 22.406 -2.023 9.461 1 68.94 161 SER B CA 1
ATOM 3089 C C . SER B 1 161 ? 21.812 -2.393 10.82 1 68.94 161 SER B C 1
ATOM 3091 O O . SER B 1 161 ? 22.516 -2.943 11.672 1 68.94 161 SER B O 1
ATOM 3093 N N . LEU B 1 162 ? 20.578 -2.16 10.977 1 66.38 162 LEU B N 1
ATOM 3094 C CA . LEU B 1 162 ? 19.938 -2.324 12.281 1 66.38 162 LEU B CA 1
ATOM 3095 C C . LEU B 1 162 ? 19.5 -3.768 12.492 1 66.38 162 LEU B C 1
ATOM 3097 O O . LEU B 1 162 ? 18.969 -4.113 13.555 1 66.38 162 LEU B O 1
ATOM 3101 N N . ARG B 1 163 ? 19.703 -4.555 11.492 1 60.56 163 ARG B N 1
ATOM 3102 C CA . ARG B 1 163 ? 19.453 -5.98 11.664 1 60.56 163 ARG B CA 1
ATOM 3103 C C . ARG B 1 163 ? 20.391 -6.586 12.703 1 6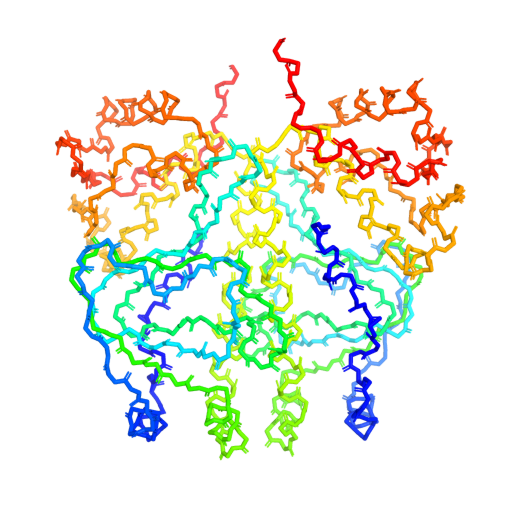0.56 163 ARG B C 1
ATOM 3105 O O . ARG B 1 163 ? 20.031 -7.57 13.359 1 60.56 163 ARG B O 1
ATOM 3112 N N . ASP B 1 164 ? 21.578 -5.969 12.742 1 64.62 164 ASP B N 1
ATOM 3113 C CA . ASP B 1 164 ? 22.531 -6.332 13.789 1 64.62 164 ASP B CA 1
ATOM 3114 C C . ASP B 1 164 ? 22.156 -5.656 15.109 1 64.62 164 ASP B C 1
ATOM 3116 O O . ASP B 1 164 ? 22.156 -4.43 15.203 1 64.62 164 ASP B O 1
ATOM 3120 N N . PRO B 1 165 ? 21.797 -6.492 16.078 1 67.25 165 PRO B N 1
ATOM 3121 C CA . PRO B 1 165 ? 21.422 -5.918 17.375 1 67.25 165 PRO B CA 1
ATOM 3122 C C . PRO B 1 165 ? 22.5 -4.98 17.922 1 67.25 165 PRO B C 1
ATOM 3124 O O . PRO B 1 165 ? 22.172 -3.992 18.594 1 67.25 165 PRO B O 1
ATOM 3127 N N . ALA B 1 166 ? 23.734 -5.234 17.656 1 74.88 166 ALA B N 1
ATOM 3128 C CA . ALA B 1 166 ? 24.828 -4.402 18.156 1 74.88 166 ALA B CA 1
ATOM 3129 C C . ALA B 1 166 ? 24.781 -3.006 17.531 1 74.88 166 ALA B C 1
ATOM 3131 O O . ALA B 1 166 ? 25.281 -2.045 18.125 1 74.88 166 ALA B O 1
ATOM 3132 N N . ALA B 1 167 ? 24.078 -2.945 16.406 1 77 167 ALA B N 1
ATOM 3133 C CA . ALA B 1 167 ? 24.031 -1.674 15.688 1 77 167 ALA B CA 1
ATOM 3134 C C . ALA B 1 167 ? 23.141 -0.673 16.422 1 77 167 ALA B C 1
ATOM 3136 O O . ALA B 1 167 ? 23.25 0.538 16.219 1 77 167 ALA B O 1
ATOM 3137 N N . TRP B 1 168 ? 22.312 -1.227 17.266 1 76.75 168 TRP B N 1
ATOM 3138 C CA . TRP B 1 168 ? 21.391 -0.349 17.984 1 76.75 168 TRP B CA 1
ATOM 3139 C C . TRP B 1 168 ? 22.125 0.423 19.078 1 76.75 168 TRP B C 1
ATOM 3141 O O . TRP B 1 168 ? 21.594 1.403 19.609 1 76.75 168 TRP B O 1
ATOM 3151 N N . GLU B 1 169 ? 23.359 -0.011 19.406 1 78.38 169 GLU B N 1
ATOM 3152 C CA . GLU B 1 169 ? 24.109 0.576 20.5 1 78.38 169 GLU B CA 1
ATOM 3153 C C . GLU B 1 169 ? 25.234 1.461 20 1 78.38 169 GLU B C 1
ATOM 3155 O O . GLU B 1 169 ? 26.031 1.969 20.781 1 78.38 169 GLU B O 1
ATOM 3160 N N . ARG B 1 170 ? 25.312 1.556 18.719 1 84.31 170 ARG B N 1
ATOM 3161 C CA . ARG B 1 170 ? 26.375 2.367 18.141 1 84.31 170 ARG B CA 1
ATOM 3162 C C . ARG B 1 170 ? 25.844 3.275 17.047 1 84.31 170 ARG B C 1
ATOM 3164 O O . ARG B 1 170 ? 24.781 3.014 16.484 1 84.31 170 ARG B O 1
ATOM 3171 N N . PRO B 1 171 ? 26.531 4.332 16.859 1 88.06 171 PRO B N 1
ATOM 3172 C CA . PRO B 1 171 ? 26.156 5.184 15.719 1 88.06 171 PRO B CA 1
ATOM 3173 C C . PRO B 1 171 ? 26.219 4.453 14.383 1 88.06 171 PRO B C 1
ATOM 3175 O O . PRO B 1 171 ? 27.062 3.557 14.211 1 88.06 171 PRO B O 1
ATOM 3178 N N . LEU B 1 172 ? 25.328 4.812 13.555 1 85.12 172 LEU B N 1
ATOM 3179 C CA . LEU B 1 172 ? 25.312 4.176 12.242 1 85.12 172 LEU B CA 1
ATOM 3180 C C . LEU B 1 172 ? 25.078 5.203 11.141 1 85.12 172 LEU B C 1
ATOM 3182 O O . LEU B 1 172 ? 24.25 6.105 11.297 1 85.12 172 LEU B O 1
ATOM 3186 N N . ALA B 1 173 ? 25.891 5.047 10.141 1 85.5 173 ALA B N 1
ATOM 3187 C CA . ALA B 1 173 ? 25.719 5.93 8.992 1 85.5 173 ALA B CA 1
ATOM 3188 C C . ALA B 1 173 ? 24.656 5.398 8.039 1 85.5 173 ALA B C 1
ATOM 3190 O O . ALA B 1 173 ? 24.562 4.191 7.805 1 85.5 173 ALA B O 1
ATOM 3191 N N . LEU B 1 174 ? 23.797 6.246 7.605 1 79.88 174 LEU B N 1
ATOM 3192 C CA . LEU B 1 174 ? 22.812 5.832 6.613 1 79.88 174 LEU B CA 1
ATOM 3193 C C . LEU B 1 174 ? 23.484 5.488 5.289 1 79.88 174 LEU B C 1
ATOM 3195 O O . LEU B 1 174 ? 24.438 6.145 4.883 1 79.88 174 LEU B O 1
ATOM 3199 N N . PRO B 1 175 ? 23.031 4.438 4.691 1 66 175 PRO B N 1
ATOM 3200 C CA . PRO B 1 175 ? 23.672 3.971 3.463 1 66 175 PRO B CA 1
ATOM 3201 C C . PRO B 1 175 ? 23.375 4.871 2.266 1 66 175 PRO B C 1
ATOM 3203 O O . PRO B 1 175 ? 23.938 4.668 1.183 1 66 175 PRO B O 1
ATOM 3206 N N . VAL B 1 176 ? 22.547 5.785 2.418 1 61.78 176 VAL B N 1
ATOM 3207 C CA . VAL B 1 176 ? 22.172 6.641 1.299 1 61.78 176 VAL B CA 1
ATOM 3208 C C . VAL B 1 176 ? 22.266 8.109 1.713 1 61.78 176 VAL B C 1
ATOM 3210 O O . VAL B 1 176 ? 22.062 8.445 2.881 1 61.78 176 VAL B O 1
ATOM 3213 N N . SER B 1 177 ? 22.781 8.93 0.766 1 74.62 177 SER B N 1
ATOM 3214 C CA . SER B 1 177 ? 22.781 10.375 0.943 1 74.62 177 SER B CA 1
ATOM 3215 C C . SER B 1 177 ? 21.578 11.023 0.267 1 74.62 177 SER B C 1
ATOM 3217 O O . SER B 1 177 ? 21.469 11.016 -0.961 1 74.62 177 SER B O 1
ATOM 3219 N N . LEU B 1 178 ? 20.688 11.375 1.043 1 69.75 178 LEU B N 1
ATOM 3220 C CA . LEU B 1 178 ? 19.484 12.031 0.538 1 69.75 178 LEU B CA 1
ATOM 3221 C C . LEU B 1 178 ? 19.547 13.531 0.816 1 69.75 178 LEU B C 1
ATOM 3223 O O . LEU B 1 178 ? 20.016 13.953 1.872 1 69.75 178 LEU B O 1
ATOM 3227 N N . SER B 1 179 ? 19.109 14.281 -0.161 1 77.25 179 SER B N 1
ATOM 3228 C CA . SER B 1 179 ? 18.906 15.703 0.119 1 77.25 179 SER B CA 1
ATOM 3229 C C . SER B 1 179 ? 17.719 15.906 1.051 1 77.25 179 SER B C 1
ATOM 3231 O O . SER B 1 179 ? 16.906 15 1.238 1 77.25 179 SER B O 1
ATOM 3233 N N . GLN B 1 180 ? 17.672 17.109 1.667 1 80.81 180 GLN B N 1
ATOM 3234 C CA . GLN B 1 180 ? 16.562 17.422 2.545 1 80.81 180 GLN B CA 1
ATOM 3235 C C . GLN B 1 180 ? 15.25 17.516 1.76 1 80.81 180 GLN B C 1
ATOM 3237 O O . GLN B 1 180 ? 14.18 17.219 2.293 1 80.81 180 GLN B O 1
ATOM 3242 N N . GLY B 1 181 ? 15.336 17.906 0.483 1 71.88 181 GLY B N 1
ATOM 3243 C CA . GLY B 1 181 ? 14.172 17.891 -0.392 1 71.88 181 GLY B CA 1
ATOM 3244 C C . GLY B 1 181 ? 13.648 16.484 -0.66 1 71.88 181 GLY B C 1
ATOM 3245 O O . GLY B 1 181 ? 12.438 16.266 -0.633 1 71.88 181 GLY B O 1
ATOM 3246 N N . GLN B 1 182 ? 14.523 15.648 -0.882 1 63.69 182 GLN B N 1
ATOM 3247 C CA . GLN B 1 182 ? 14.148 14.25 -1.081 1 63.69 182 GLN B CA 1
ATOM 3248 C C . GLN B 1 182 ? 13.508 13.672 0.177 1 63.69 182 GLN B C 1
ATOM 3250 O O . GLN B 1 182 ? 12.508 12.953 0.099 1 63.69 182 GLN B O 1
ATOM 3255 N N . MET B 1 183 ? 14.102 13.938 1.306 1 74.44 183 MET B N 1
ATOM 3256 C CA . MET B 1 183 ? 13.539 13.477 2.574 1 74.44 183 MET B CA 1
ATOM 3257 C C . MET B 1 183 ? 12.148 14.055 2.789 1 74.44 183 MET B C 1
ATOM 3259 O O . MET B 1 183 ? 11.242 13.352 3.232 1 74.44 183 MET B O 1
ATOM 3263 N N . ALA B 1 184 ? 12 15.328 2.469 1 73.88 184 ALA B N 1
ATOM 3264 C CA . ALA B 1 184 ? 10.703 15.984 2.602 1 73.88 184 ALA B CA 1
ATOM 3265 C C . ALA B 1 184 ? 9.641 15.281 1.771 1 73.88 184 ALA B C 1
ATOM 3267 O O . ALA B 1 184 ? 8.531 15.031 2.252 1 73.88 184 ALA B O 1
ATOM 3268 N N . ALA B 1 185 ? 9.992 14.875 0.612 1 62.09 185 ALA B N 1
ATOM 3269 C CA . ALA B 1 185 ? 9.078 14.172 -0.279 1 62.09 185 ALA B CA 1
ATOM 3270 C C . ALA B 1 185 ? 8.688 12.812 0.298 1 62.09 185 ALA B C 1
ATOM 3272 O O . ALA B 1 185 ? 7.566 12.344 0.095 1 62.09 185 ALA B O 1
ATOM 3273 N N . MET B 1 186 ? 9.594 12.234 1.061 1 60.84 186 MET B N 1
ATOM 3274 C CA . MET B 1 186 ? 9.391 10.891 1.588 1 60.84 186 MET B CA 1
ATOM 3275 C C . MET B 1 186 ? 8.516 10.922 2.838 1 60.84 186 MET B C 1
ATOM 3277 O O . MET B 1 186 ? 7.855 9.938 3.164 1 60.84 186 MET B O 1
ATOM 3281 N N . VAL B 1 187 ? 8.516 12.055 3.547 1 67.25 187 VAL B N 1
ATOM 3282 C CA . VAL B 1 187 ? 7.781 12.109 4.805 1 67.25 187 VAL B CA 1
ATOM 3283 C C . VAL B 1 187 ? 6.57 13.031 4.656 1 67.25 187 VAL B C 1
ATOM 3285 O O . VAL B 1 187 ? 5.977 13.453 5.652 1 67.25 187 VAL B O 1
ATOM 3288 N N . CYS B 1 188 ? 6.215 13.383 3.4 1 64.81 188 CYS B N 1
ATOM 3289 C CA . CYS B 1 188 ? 5.043 14.195 3.098 1 64.81 188 CYS B CA 1
ATOM 3290 C C . CYS B 1 188 ? 5.082 15.516 3.861 1 64.81 188 CYS B C 1
ATOM 3292 O O . CYS B 1 188 ? 4.125 15.867 4.551 1 64.81 188 CYS B O 1
ATOM 3294 N N . SER B 1 189 ? 6.125 16.234 3.814 1 72.69 189 SER B N 1
ATOM 3295 C CA . SER B 1 189 ? 6.363 17.516 4.449 1 72.69 189 SER B CA 1
ATOM 3296 C C . SER B 1 189 ? 7.133 18.453 3.523 1 72.69 189 SER B C 1
ATOM 3298 O O . SER B 1 189 ? 7.281 18.172 2.332 1 72.69 189 SER B O 1
ATOM 3300 N N . THR B 1 190 ? 7.391 19.625 4.008 1 75.62 190 THR B N 1
ATOM 3301 C CA . THR B 1 190 ? 8.156 20.609 3.246 1 75.62 190 THR B CA 1
ATOM 3302 C C . THR B 1 190 ? 9.617 20.594 3.666 1 75.62 190 THR B C 1
ATOM 3304 O O . THR B 1 190 ? 9.953 20.125 4.758 1 75.62 190 THR B O 1
ATOM 3307 N N . GLN B 1 191 ? 10.469 21.094 2.674 1 81.38 191 GLN B N 1
ATOM 3308 C CA . GLN B 1 191 ? 11.906 21.078 2.938 1 81.38 191 GLN B CA 1
ATOM 3309 C C . GLN B 1 191 ? 12.242 21.922 4.164 1 81.38 191 GLN B C 1
ATOM 3311 O O . GLN B 1 191 ? 13.016 21.5 5.023 1 81.38 191 GLN B O 1
ATOM 3316 N N . PRO B 1 192 ? 11.625 23.078 4.387 1 86.5 192 PRO B N 1
ATOM 3317 C CA . PRO B 1 192 ? 11.953 23.859 5.586 1 86.5 192 PRO B CA 1
ATOM 3318 C C . PRO B 1 192 ? 11.602 23.125 6.879 1 86.5 192 PRO B C 1
ATOM 3320 O O . PRO B 1 192 ? 12.375 23.156 7.84 1 86.5 192 PRO B O 1
ATOM 3323 N N . THR B 1 193 ? 10.531 22.5 6.918 1 84.88 193 THR B N 1
ATOM 3324 C CA . THR B 1 193 ? 10.109 21.766 8.102 1 84.88 193 THR B CA 1
ATOM 3325 C C . THR B 1 193 ? 11.039 20.578 8.375 1 84.88 193 THR B C 1
ATOM 3327 O O . THR B 1 193 ? 11.414 20.328 9.523 1 84.88 193 THR B O 1
ATOM 3330 N N . VAL B 1 194 ? 11.398 19.938 7.332 1 86.31 194 VAL B N 1
ATOM 3331 C CA . VAL B 1 194 ? 12.32 18.797 7.457 1 86.31 194 VAL B CA 1
ATOM 3332 C C . VAL B 1 194 ? 13.68 19.297 7.949 1 86.31 194 VAL B C 1
ATOM 3334 O O . VAL B 1 194 ? 14.281 18.688 8.836 1 86.31 194 VAL B O 1
ATOM 3337 N N . SER B 1 195 ? 14.141 20.312 7.297 1 91.5 195 SER B N 1
ATOM 3338 C CA . SER B 1 195 ? 15.422 20.891 7.707 1 91.5 195 SER B CA 1
ATOM 3339 C C . SER B 1 195 ? 15.414 21.25 9.188 1 91.5 195 SER B C 1
ATOM 3341 O O . SER B 1 195 ? 16.359 20.938 9.914 1 91.5 195 SER B O 1
ATOM 3343 N N . GLU B 1 196 ? 14.344 21.891 9.648 1 92.38 196 GLU B N 1
ATOM 3344 C CA . GLU B 1 196 ? 14.219 22.281 11.047 1 92.38 196 GLU B CA 1
ATOM 3345 C C . GLU B 1 196 ? 14.188 21.062 11.961 1 92.38 196 GLU B C 1
ATOM 3347 O O . GLU B 1 196 ? 14.844 21.047 13.008 1 92.38 196 GLU B O 1
ATOM 3352 N N . THR B 1 197 ? 13.445 20.141 11.609 1 91.12 197 THR B N 1
ATOM 3353 C CA . THR B 1 197 ? 13.305 18.938 12.414 1 91.12 197 THR B CA 1
ATOM 3354 C C . THR B 1 197 ? 14.633 18.188 12.492 1 91.12 197 THR B C 1
ATOM 3356 O O . THR B 1 197 ? 15 17.672 13.547 1 91.12 197 THR B O 1
ATOM 3359 N N . LEU B 1 198 ? 15.32 18.109 11.383 1 92.62 198 LEU B N 1
ATOM 3360 C CA . LEU B 1 198 ? 16.625 17.469 11.359 1 92.62 198 LEU B CA 1
ATOM 3361 C C . LEU B 1 198 ? 17.594 18.188 12.305 1 92.62 198 LEU B C 1
ATOM 3363 O O . LEU B 1 198 ? 18.359 17.531 13.016 1 92.62 198 LEU B O 1
ATOM 3367 N N . HIS B 1 199 ? 17.562 19.484 12.258 1 93.38 199 HIS B N 1
ATOM 3368 C CA . HIS B 1 199 ? 18.422 20.25 13.156 1 93.38 199 HIS B CA 1
ATOM 3369 C C . HIS B 1 199 ? 18.062 19.984 14.617 1 93.38 199 HIS B C 1
ATOM 3371 O O . HIS B 1 199 ? 18.953 19.906 15.469 1 93.38 199 HIS B O 1
ATOM 3377 N N . GLN B 1 200 ? 16.828 19.906 14.891 1 92.44 200 GLN B N 1
ATOM 3378 C CA . GLN B 1 200 ? 16.391 19.578 16.25 1 92.44 200 GLN B CA 1
ATOM 3379 C C . GLN B 1 200 ? 16.906 18.219 16.688 1 92.44 200 GLN B C 1
ATOM 3381 O O . GLN B 1 200 ? 17.391 18.078 17.812 1 92.44 200 GLN B O 1
ATOM 3386 N N . LEU B 1 201 ? 16.766 17.312 15.844 1 91.81 201 LEU B N 1
ATOM 3387 C CA . LEU B 1 201 ? 17.25 15.969 16.141 1 91.81 201 LEU B CA 1
ATOM 3388 C C . LEU B 1 201 ? 18.766 15.969 16.375 1 91.81 201 LEU B C 1
ATOM 3390 O O . LEU B 1 201 ? 19.266 15.258 17.234 1 91.81 201 LEU B O 1
ATOM 3394 N N . GLN B 1 202 ? 19.406 16.719 15.539 1 93.94 202 GLN B N 1
ATOM 3395 C CA . GLN B 1 202 ? 20.859 16.859 15.695 1 93.94 202 GLN B CA 1
ATOM 3396 C C . GLN B 1 202 ? 21.203 17.516 17.031 1 93.94 202 GLN B C 1
ATOM 3398 O O . GLN B 1 202 ? 22.125 17.078 17.719 1 93.94 202 GLN B O 1
ATOM 3403 N N . ASP B 1 203 ? 20.531 18.562 17.344 1 94.06 203 ASP B N 1
ATOM 3404 C CA . ASP B 1 203 ? 20.75 19.266 18.609 1 94.06 203 ASP B CA 1
ATOM 3405 C C . ASP B 1 203 ? 20.516 18.344 19.797 1 94.06 203 ASP B C 1
ATOM 3407 O O . ASP B 1 203 ? 21.172 18.484 20.828 1 94.06 203 ASP B O 1
ATOM 3411 N N . GLU B 1 204 ? 19.641 17.438 19.625 1 92 204 GLU B N 1
ATOM 3412 C CA . GLU B 1 204 ? 19.312 16.469 20.672 1 92 204 GLU B CA 1
ATOM 3413 C C . GLU B 1 204 ? 20.312 15.32 20.703 1 92 204 GLU B C 1
ATOM 3415 O O . GLU B 1 204 ? 20.234 14.438 21.562 1 92 204 GLU B O 1
ATOM 3420 N N . GLY B 1 205 ? 21.234 15.344 19.734 1 91.94 205 GLY B N 1
ATOM 3421 C CA . GLY B 1 205 ? 22.281 14.336 19.688 1 91.94 205 GLY B CA 1
ATOM 3422 C C . GLY B 1 205 ? 21.828 13.023 19.094 1 91.94 205 GLY B C 1
ATOM 3423 O O . GLY B 1 205 ? 22.469 11.984 19.297 1 91.94 205 GLY B O 1
ATOM 3424 N N . LEU B 1 206 ? 20.719 13.023 18.453 1 91.75 206 LEU B N 1
ATOM 3425 C CA . LEU B 1 206 ? 20.172 11.781 17.922 1 91.75 206 LEU B CA 1
ATOM 3426 C C . LEU B 1 206 ? 20.766 11.453 16.562 1 91.75 206 LEU B C 1
ATOM 3428 O O . LEU B 1 206 ? 20.875 10.281 16.188 1 91.75 206 LEU B O 1
ATOM 3432 N N . ILE B 1 207 ? 21.094 12.523 15.828 1 93.88 207 ILE B N 1
ATOM 3433 C CA . ILE B 1 207 ? 21.672 12.32 14.508 1 93.88 207 ILE B CA 1
ATOM 3434 C C . ILE B 1 207 ? 22.812 13.305 14.289 1 93.88 207 ILE B C 1
ATOM 3436 O O . ILE B 1 207 ? 22.984 14.25 15.062 1 93.88 207 ILE B O 1
ATOM 3440 N N . ASP B 1 208 ? 23.688 12.984 13.406 1 93.06 208 ASP B N 1
ATOM 3441 C CA . ASP B 1 208 ? 24.734 13.875 12.914 1 93.06 208 ASP B CA 1
ATOM 3442 C C . ASP B 1 208 ? 24.578 14.141 11.422 1 93.06 208 ASP B C 1
ATOM 3444 O O . ASP B 1 208 ? 24.422 13.203 10.633 1 93.06 208 ASP B O 1
ATOM 3448 N N . ILE B 1 209 ? 24.578 15.383 11.109 1 91.75 209 ILE B N 1
ATOM 3449 C CA . ILE B 1 209 ? 24.406 15.75 9.711 1 91.75 209 ILE B CA 1
ATOM 3450 C C . ILE B 1 209 ? 25.672 16.422 9.188 1 91.75 209 ILE B C 1
ATOM 3452 O O . ILE B 1 209 ? 26.141 17.406 9.766 1 91.75 209 ILE B O 1
ATOM 3456 N N . ARG B 1 210 ? 26.203 15.859 8.188 1 88.75 210 ARG B N 1
ATOM 3457 C CA . ARG B 1 210 ? 27.312 16.438 7.434 1 88.75 210 ARG B CA 1
ATOM 3458 C C . ARG B 1 210 ? 26.969 16.531 5.949 1 88.75 210 ARG B C 1
ATOM 3460 O O . ARG B 1 210 ? 27.203 15.586 5.195 1 88.75 210 ARG B O 1
ATOM 3467 N N . GLY B 1 211 ? 26.5 17.75 5.578 1 84.75 211 GLY B N 1
ATOM 3468 C CA . GLY B 1 211 ? 26 17.844 4.219 1 84.75 211 GLY B CA 1
ATOM 3469 C C . GLY B 1 211 ? 24.797 16.953 3.957 1 84.75 211 GLY B C 1
ATOM 3470 O O . GLY B 1 211 ? 23.781 17.062 4.648 1 84.75 211 GLY B O 1
ATOM 3471 N N . ARG B 1 212 ? 24.938 16.031 2.984 1 80.38 212 ARG B N 1
ATOM 3472 C CA . ARG B 1 212 ? 23.828 15.133 2.662 1 80.38 212 ARG B CA 1
ATOM 3473 C C . ARG B 1 212 ? 23.984 13.805 3.385 1 80.38 212 ARG B C 1
ATOM 3475 O O . ARG B 1 212 ? 23.125 12.922 3.256 1 80.38 212 ARG B O 1
ATOM 3482 N N . CYS B 1 213 ? 25.047 13.719 4.176 1 85.75 213 CYS B N 1
ATOM 3483 C CA . CYS B 1 213 ? 25.281 12.492 4.934 1 85.75 213 CYS B CA 1
ATOM 3484 C C . CYS B 1 213 ? 24.719 12.602 6.344 1 85.75 213 CYS B C 1
ATOM 3486 O O . CYS B 1 213 ? 25.016 13.555 7.062 1 85.75 213 CYS B O 1
ATOM 3488 N N . ILE B 1 214 ? 23.859 11.586 6.641 1 89.31 214 ILE B N 1
ATOM 3489 C CA . ILE B 1 214 ? 23.266 11.562 7.973 1 89.31 214 ILE B CA 1
ATOM 3490 C C . ILE B 1 214 ? 23.656 10.281 8.703 1 89.31 214 ILE B C 1
ATOM 3492 O O . ILE B 1 214 ? 23.688 9.203 8.102 1 89.31 214 ILE B O 1
ATOM 3496 N N . ALA B 1 215 ? 24.125 10.438 9.883 1 91.19 215 ALA B N 1
ATOM 3497 C CA . ALA B 1 215 ? 24.391 9.305 10.758 1 91.19 215 ALA B CA 1
ATOM 3498 C C . ALA B 1 215 ? 23.453 9.312 11.969 1 91.19 215 ALA B C 1
ATOM 3500 O O . ALA B 1 215 ? 23.188 10.367 12.539 1 91.19 215 ALA B O 1
ATOM 3501 N N . ILE B 1 216 ? 22.891 8.148 12.203 1 89.62 216 ILE B N 1
ATOM 3502 C CA . ILE B 1 216 ? 22.125 8.008 13.43 1 89.62 216 ILE B CA 1
ATOM 3503 C C . ILE B 1 216 ? 23.062 7.773 14.609 1 89.62 216 ILE B C 1
ATOM 3505 O O . ILE B 1 216 ? 23.75 6.758 14.664 1 89.62 216 ILE B O 1
ATOM 3509 N N . ARG B 1 217 ? 23.078 8.633 15.547 1 91.06 217 ARG B N 1
ATOM 3510 C CA . ARG B 1 217 ? 23.984 8.547 16.688 1 91.06 217 ARG B CA 1
ATOM 3511 C C . ARG B 1 217 ? 23.453 7.586 17.734 1 91.06 217 ARG B C 1
ATOM 3513 O O . ARG B 1 217 ? 24.219 6.871 18.375 1 91.06 217 ARG B O 1
ATOM 3520 N N . ARG B 1 218 ? 22.172 7.652 17.938 1 86.69 218 ARG B N 1
ATOM 3521 C CA . ARG B 1 218 ? 21.531 6.836 18.953 1 86.69 218 ARG B CA 1
ATOM 3522 C C . ARG B 1 218 ? 20.266 6.176 18.406 1 86.69 218 ARG B C 1
ATOM 3524 O O . ARG B 1 218 ? 19.156 6.637 18.688 1 86.69 218 ARG B O 1
ATOM 3531 N N . PRO B 1 219 ? 20.5 5.066 17.766 1 81.94 219 PRO B N 1
ATOM 3532 C CA . PRO B 1 219 ? 19.344 4.414 17.141 1 81.94 219 PRO B CA 1
ATOM 3533 C C . PRO B 1 219 ? 18.25 4.074 18.141 1 81.94 219 PRO B C 1
ATOM 3535 O O . PRO B 1 219 ? 17.062 4.246 17.844 1 81.94 219 PRO B O 1
ATOM 3538 N N . GLN B 1 220 ? 18.641 3.619 19.328 1 75.62 220 GLN B N 1
ATOM 3539 C CA . GLN B 1 220 ? 17.641 3.279 20.328 1 75.62 220 GLN B CA 1
ATOM 3540 C C . GLN B 1 220 ? 16.844 4.512 20.766 1 75.62 220 GLN B C 1
ATOM 3542 O O . GLN B 1 220 ? 15.633 4.445 20.938 1 75.62 220 GLN B O 1
ATOM 3547 N N . ALA B 1 221 ? 17.578 5.598 20.969 1 79.25 221 ALA B N 1
ATOM 3548 C CA . ALA B 1 221 ? 16.922 6.844 21.375 1 79.25 221 ALA B CA 1
ATOM 3549 C C . ALA B 1 221 ? 16.016 7.367 20.266 1 79.25 221 ALA B C 1
ATOM 3551 O O . ALA B 1 221 ? 14.953 7.93 20.531 1 79.25 221 ALA B O 1
ATOM 3552 N N . LEU B 1 222 ? 16.453 7.219 19.016 1 81.31 222 LEU B N 1
ATOM 3553 C CA . LEU B 1 222 ? 15.641 7.645 17.875 1 81.31 222 LEU B CA 1
ATOM 3554 C C . LEU B 1 222 ? 14.344 6.852 17.797 1 81.31 222 LEU B C 1
ATOM 3556 O O . LEU B 1 222 ? 13.281 7.406 17.5 1 81.31 222 LEU B O 1
ATOM 3560 N N . LEU B 1 223 ? 14.438 5.598 18.078 1 72.12 223 LEU B N 1
ATOM 3561 C CA . LEU B 1 223 ? 13.258 4.738 18.125 1 72.12 223 LEU B CA 1
ATOM 3562 C C . LEU B 1 223 ? 12.312 5.172 19.234 1 72.12 223 LEU B C 1
ATOM 3564 O O . LEU B 1 223 ? 11.094 5.168 19.062 1 72.12 223 LEU B O 1
ATOM 3568 N N . ALA B 1 224 ? 12.93 5.496 20.391 1 68.69 224 ALA B N 1
ATOM 3569 C CA . ALA B 1 224 ? 12.133 5.945 21.531 1 68.69 224 ALA B CA 1
ATOM 3570 C C . ALA B 1 224 ? 11.375 7.227 21.203 1 68.69 224 ALA B C 1
ATOM 3572 O O . ALA B 1 224 ? 10.25 7.426 21.672 1 68.69 224 ALA B O 1
ATOM 3573 N N . ALA B 1 225 ? 12.023 8.039 20.375 1 65.5 225 ALA B N 1
ATOM 3574 C CA . ALA B 1 225 ? 11.383 9.281 19.953 1 65.5 225 ALA B CA 1
ATOM 3575 C C . ALA B 1 225 ? 10.148 9 19.094 1 65.5 225 ALA B C 1
ATOM 3577 O O . ALA B 1 225 ? 9.219 9.812 19.047 1 65.5 225 ALA B O 1
ATOM 3578 N N . LEU B 1 226 ? 10.18 7.98 18.391 1 63.16 226 LEU B N 1
ATOM 3579 C CA . LEU B 1 226 ? 9.031 7.551 17.594 1 63.16 226 LEU B CA 1
ATOM 3580 C C . LEU B 1 226 ? 7.891 7.09 18.5 1 63.16 226 LEU B C 1
ATOM 3582 O O . LEU B 1 226 ? 6.715 7.254 18.156 1 63.16 226 LEU B O 1
ATOM 3586 N N . GLU B 1 227 ? 8.258 6.332 19.547 1 55.38 227 GLU B N 1
ATOM 3587 C CA . GLU B 1 227 ? 7.254 5.781 20.469 1 55.38 227 GLU B CA 1
ATOM 3588 C C . GLU B 1 227 ? 6.652 6.875 21.344 1 55.38 227 GLU B C 1
ATOM 3590 O O . GLU B 1 227 ? 5.535 6.73 21.844 1 55.38 227 GLU B O 1
ATOM 3595 N N . ALA B 1 228 ? 7.488 8.008 21.609 1 49.69 228 ALA B N 1
ATOM 3596 C CA . ALA B 1 228 ? 7.012 9.055 22.5 1 49.69 228 ALA B CA 1
ATOM 3597 C C . ALA B 1 228 ? 5.98 9.945 21.812 1 49.69 228 ALA B C 1
ATOM 3599 O O . ALA B 1 228 ? 6.238 10.477 20.719 1 49.69 228 ALA B O 1
ATOM 3600 N N . PRO B 1 229 ? 4.738 9.758 21.875 1 44.72 229 PRO B N 1
ATOM 3601 C CA . PRO B 1 229 ? 3.709 10.68 21.391 1 44.72 229 PRO B CA 1
ATOM 3602 C C . PRO B 1 229 ? 4.125 12.148 21.5 1 44.72 229 PRO B C 1
ATOM 3604 O O . PRO B 1 229 ? 4.832 12.516 22.438 1 44.72 229 PRO B O 1
ATOM 3607 N N . GLY B 1 230 ? 4.762 12.781 20.562 1 40.56 230 GLY B N 1
ATOM 3608 C CA . GLY B 1 230 ? 5.105 14.18 20.766 1 40.56 230 GLY B CA 1
ATOM 3609 C C . GLY B 1 230 ? 4.023 14.961 21.484 1 40.56 230 GLY B C 1
ATOM 3610 O O . GLY B 1 230 ? 2.875 15 21.047 1 40.56 230 GLY B O 1
ATOM 3611 N N . ASP B 1 231 ? 3.846 14.922 22.734 1 35.56 231 ASP B N 1
ATOM 3612 C CA . ASP B 1 231 ? 3.141 15.828 23.641 1 35.56 231 ASP B CA 1
ATOM 3613 C C . ASP B 1 231 ? 3.25 17.266 23.156 1 35.56 231 ASP B C 1
ATOM 3615 O O . ASP B 1 231 ? 2.66 18.172 23.734 1 35.56 231 ASP B O 1
ATOM 3619 N N . ARG B 1 232 ? 4.191 17.781 22.391 1 34.34 232 ARG B N 1
ATOM 3620 C CA . ARG B 1 232 ? 4.34 19.219 22.562 1 34.34 232 ARG B CA 1
ATOM 3621 C C . ARG B 1 232 ? 3.197 19.969 21.891 1 34.34 232 ARG B C 1
ATOM 3623 O O . ARG B 1 232 ? 3.162 20.094 20.672 1 34.34 232 ARG B O 1
ATOM 3630 N N . ALA B 1 233 ? 1.903 19.891 22.25 1 31.52 233 ALA B N 1
ATOM 3631 C CA . ALA B 1 233 ? 1.253 21.188 22.359 1 31.52 233 ALA B CA 1
ATOM 3632 C C . ALA B 1 233 ? 1.984 22.078 23.359 1 31.52 233 ALA B C 1
ATOM 3634 O O . ALA B 1 233 ? 2.381 21.625 24.438 1 31.52 233 ALA B O 1
#

Radius of gyration: 22.14 Å; Cα contacts (8 Å, |Δi|>4): 873; chains: 2; bounding box: 56×56×44 Å

Nearest PDB structures (foldseek):
  4cyd-assembly2_C  TM=8.757E-01  e=1.935E-18  Corynebacterium glutamicum
  4cyd-assembly2_A  TM=8.889E-01  e=7.517E-18  Corynebacterium glutamicum
  4cyd-assembly1_D  TM=8.885E-01  e=1.202E-15  Corynebacterium glutamicum
  4byy-assembly1_B  TM=8.023E-01  e=1.928E-15  Corynebacterium glutamicum
  2pqq-assembly1_C  TM=7.553E-01  e=1.346E-11  Streptomyces coelicolor A3(2)

Sequence (466 aa):
MRSFWHLEKGDFFDGIEECKEHFLHSAQRIELKKSDIVFFEGDAGGACFYVASGLLRIFCVTEAGKESTFFLRTAGEIFGLSEVLQDLPRKVSAQALAASVIFRLDRQAFDGLLSRNYALARRVITVMGSRLRYLGDSLSAQTCDVRHRLCRLLLALAHESLRDPAAWERPLALPVSLSQGQMAAMVCSTQPTVSETLHQLQDEGLIDIRGRCIAIRRPQALLAALEAPGDRAMRSFWHLEKGDFFDGIEECKEHFLHSAQRIELKKSDIVFFEGDAGGACFYVASGLLRIFCVTEAGKESTFFLRTAGEIFGLSEVLQDLPRKVSAQALAASVIFRLDRQAFDGLLSRNYALARRVITVMGSRLRYLGDSLSAQTCDVRHRLCRLLLALAHESLRDPAAWERPLALPVSLSQGQMAAMVCSTQPTVSETLHQLQDEGLIDIRGRCIAIRRPQALLAALEAPGDRA

Organism: NCBI:txid901

Foldseek 3Di:
DLPLVLLPQDALCVPPVVLVVLQQVQWDKDKDAAFDWPDAFQAWLFKKKAWQAAKKWKWAQDPVRAIATLDMDGHRDMDSLPPNQHGGTHHIIMTGNHTTMMIMHGSVSVVVSCVVDVVSVVSSVVNVVSSVVVVVVLVVCLVADLLLLLLVVQCNQCVVVVVPVVPQAAKAKRPHQDDLSRSCSHSVHHSVVSVVSVVVCVVVVQWDDDPSIIIGGHNPVSVVVNVPRPPPD/DLPLVLLPQDALCVPPVVLVVLQQVQWDKDKDAAFDWPDAFQAWLFKKKAWQAAKKWKWDQDPVRAIATLDMDGHRDMDSLPPNQHGDTHHIIMTGNHTTMMIMHGSVSVVVSCVVDVVSVVSSVVNVVSSVVVVVVLVVCLVADLLLLLLVVQCNQCVVVVVPVVPQVAKAKRPHQDDLSRSCSHSVHHSVVSVVSVVVCVVVVQWDDDPSIIMGGHNPVSVVVNVPRPPPD